Protein AF-A0A5N5E5J0-F1 (afdb_monomer)

Sequence (627 aa):
MPKRPRNHILETEARGAFSNLIEPTGWVVRAVDGIDYGIDDEVEVFEDDHATGIKFYVQSRGTDGDKAMTMELKTRQQNYFRELDLPVLLARYHSPTKRTFVKWFHRFDPYPRKTSQTIHFNTDEELSPETVQHLATEIKYIRAWSRGPLNWPIALRIESEGERTPRDLELIIFELVGKRGLVRTEGPDVLSINPVLNVTLTSDALRVHAATKSHTSHGDPGWSDELDNREVAALIVFGVAIVLSNLGHGYRAGPLFEASLSAQLFHPDLIEMAATHLVSGGRADCALRIGESWLREATTSAMLLPSFLLLHNVCSRLQREGIEELRLAAALLERFGAAQLRWDEDIHASASLLMAARLRFSLSEWQAADELFRRASDLDSSIASSGAGCAEMAGAAYEAGDYPRAAEMYAVAIDLVPDDMRLLTRRADSLMRQGALSEANSQFEDYFARVVSPETIWFLKHSAVQYLIMSGIKDVDRDSEAARRILEDQGDSESRAETVERCLSAVRLDPMNAAAWGELGRLDAAAGRYRHAAAPLSIAALADRRSEPWAMALTAAFRADLLDLARFLAQVCLHDYFGDEFHLFLLSARDAGDDVDSIIAFTEVIDIEGGRMRRGDRQPIPTPADD

InterPro domains:
  IPR011990 Tetratricopeptide-like helical domain superfamily [G3DSA:1.25.40.10] (313-560)
  IPR011990 Tetratricopeptide-like helical domain superfamily [SSF48452] (353-540)
  IPR025375 Domain of unknown function DUF4365 [PF14280] (14-137)

Solvent-accessible surface area (backbone atoms only — not comparable to full-atom values): 33066 Å² total; per-residue (Å²): 131,91,75,81,57,67,68,64,51,31,42,51,50,21,47,50,56,51,46,70,67,44,43,83,68,61,29,49,77,38,78,51,89,66,95,52,81,75,51,48,32,38,39,39,44,38,56,97,92,36,80,68,83,47,60,34,35,30,32,58,41,42,42,83,57,95,64,53,47,54,49,79,45,43,42,70,47,54,52,53,56,70,70,46,94,46,52,44,35,38,34,34,20,20,64,87,80,73,45,41,33,51,46,58,55,44,76,61,74,72,72,78,86,47,77,53,46,77,45,78,60,59,81,86,30,39,67,41,78,67,46,50,54,51,50,53,53,50,51,53,32,34,47,37,58,69,77,43,89,74,71,73,44,34,36,34,34,68,47,60,66,69,90,68,54,56,69,64,34,47,56,45,37,48,60,51,56,42,92,69,50,62,65,42,78,46,63,93,86,61,86,64,95,58,64,56,37,43,33,44,36,41,43,32,35,42,36,24,37,43,67,72,35,56,34,72,51,78,52,58,86,46,44,57,71,74,46,53,67,62,57,50,24,24,50,50,38,34,30,46,17,51,32,35,28,77,48,72,39,14,67,71,14,25,62,31,42,37,31,17,50,73,67,64,69,83,47,70,72,58,37,55,51,48,21,54,44,22,48,77,26,74,22,51,68,38,54,52,54,45,32,52,49,40,63,73,69,46,88,52,65,77,57,42,52,61,34,51,53,28,48,51,55,32,59,78,66,59,62,84,89,43,58,67,59,45,51,52,48,22,56,47,27,43,53,49,16,61,52,26,52,76,66,75,32,39,64,62,15,15,54,28,20,40,52,19,14,54,41,27,43,78,70,71,37,24,61,61,11,32,54,27,36,50,57,14,30,76,50,29,60,66,38,69,72,30,32,67,41,18,43,52,47,15,50,27,24,41,72,50,65,41,20,66,60,13,25,54,30,18,50,54,14,33,73,65,36,72,83,51,59,66,40,37,51,54,23,17,49,21,24,47,73,43,25,38,34,67,61,16,46,52,31,38,53,57,38,59,75,73,42,94,78,70,62,57,64,58,54,54,52,45,53,43,44,51,50,40,46,76,72,70,46,65,69,34,84,59,37,62,64,63,21,48,51,49,67,66,68,66,62,100,77,64,49,74,69,54,51,48,52,43,28,52,54,17,34,71,31,15,83,63,43,28,66,34,26,36,49,54,12,48,59,29,41,77,69,70,35,17,66,72,9,20,59,33,13,42,42,12,21,73,51,34,97,54,66,64,42,42,54,51,14,31,50,20,17,48,74,43,71,35,58,68,60,20,49,43,47,44,50,38,40,45,75,74,74,47,34,70,58,45,54,54,49,53,59,70,48,39,88,75,48,100,56,41,69,61,53,50,53,55,46,51,52,51,37,53,74,69,68,58,71,60,91,80,71,65,69,76,76,78,72,79,76,93,126

pLDDT: mean 88.16, std 10.99, range [32.03, 98.31]

Organism: Rhodococcus erythropolis (NCBI:txid1833)

Structure (mmCIF, N/CA/C/O backbone):
data_AF-A0A5N5E5J0-F1
#
_entry.id   AF-A0A5N5E5J0-F1
#
loop_
_atom_site.group_PDB
_atom_site.id
_atom_site.type_symbol
_atom_site.label_atom_id
_atom_site.label_alt_id
_atom_site.label_comp_id
_atom_site.label_asym_id
_atom_site.label_entity_id
_atom_site.label_seq_id
_atom_site.pdbx_PDB_ins_code
_atom_site.Cartn_x
_atom_site.Cartn_y
_atom_site.Cartn_z
_atom_site.occupancy
_atom_site.B_iso_or_equiv
_atom_sit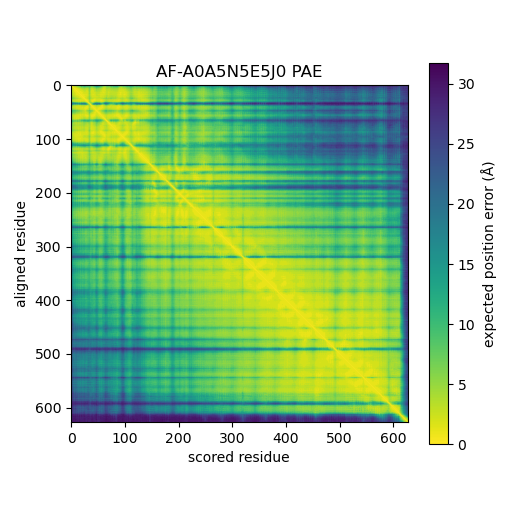e.auth_seq_id
_atom_site.auth_comp_id
_atom_site.auth_asym_id
_atom_site.auth_atom_id
_atom_site.pdbx_PDB_model_num
ATOM 1 N N . MET A 1 1 ? -8.408 16.758 -64.745 1.00 59.72 1 MET A N 1
ATOM 2 C CA . MET A 1 1 ? -8.455 15.508 -63.956 1.00 59.72 1 MET A CA 1
ATOM 3 C C . MET A 1 1 ? -7.575 15.674 -62.725 1.00 59.72 1 MET A C 1
ATOM 5 O O . MET A 1 1 ? -6.492 16.234 -62.884 1.00 59.72 1 MET A O 1
ATOM 9 N N . PRO A 1 2 ? -8.020 15.267 -61.524 1.00 64.38 2 PRO A N 1
ATOM 10 C CA . PRO A 1 2 ? -7.189 15.328 -60.323 1.00 64.38 2 PRO A CA 1
ATOM 11 C C . PRO A 1 2 ? -5.955 14.428 -60.491 1.00 64.38 2 PRO A C 1
ATOM 13 O O . PRO A 1 2 ? -6.072 13.282 -60.920 1.00 64.38 2 PRO A O 1
ATOM 16 N N . LYS A 1 3 ? -4.763 14.959 -60.197 1.00 78.38 3 LYS A N 1
ATOM 17 C CA . LYS A 1 3 ? -3.514 14.184 -60.169 1.00 78.38 3 LYS A CA 1
ATOM 18 C C . LYS A 1 3 ? -3.335 13.616 -58.766 1.00 78.38 3 LYS A C 1
ATOM 20 O O . LYS A 1 3 ? -3.400 14.368 -57.797 1.00 78.38 3 LYS A O 1
ATOM 25 N N . ARG A 1 4 ? -3.100 12.307 -58.658 1.00 83.56 4 ARG A N 1
ATOM 26 C CA . ARG A 1 4 ? -2.807 11.660 -57.375 1.00 83.56 4 ARG A CA 1
ATOM 27 C C . ARG A 1 4 ? -1.508 12.252 -56.796 1.00 83.56 4 ARG A C 1
ATOM 29 O O . ARG A 1 4 ? -0.506 12.268 -57.514 1.00 83.56 4 ARG A O 1
ATOM 36 N N . PRO A 1 5 ? -1.501 12.752 -55.546 1.00 89.06 5 PRO A N 1
ATOM 37 C CA . PRO A 1 5 ? -0.285 13.245 -54.902 1.00 89.06 5 PRO A CA 1
ATOM 38 C C . PRO A 1 5 ? 0.823 12.184 -54.893 1.00 89.06 5 PRO A C 1
ATOM 40 O O . PRO A 1 5 ? 0.545 11.008 -54.656 1.00 89.06 5 PRO A O 1
ATOM 43 N N . ARG A 1 6 ? 2.083 12.591 -55.116 1.00 90.06 6 ARG A N 1
ATOM 44 C CA . ARG A 1 6 ? 3.226 11.660 -55.187 1.00 90.06 6 ARG A CA 1
ATOM 45 C C . ARG A 1 6 ? 3.396 10.839 -53.908 1.00 90.06 6 ARG A C 1
ATOM 47 O O . ARG A 1 6 ? 3.691 9.655 -54.005 1.00 90.06 6 ARG A O 1
ATOM 54 N N . ASN A 1 7 ? 3.116 11.423 -52.745 1.00 85.25 7 ASN A N 1
ATOM 55 C CA . ASN A 1 7 ? 3.180 10.723 -51.458 1.00 85.25 7 ASN A CA 1
ATOM 56 C C . ASN A 1 7 ? 2.260 9.493 -51.419 1.00 85.25 7 ASN A C 1
ATOM 58 O O . ASN A 1 7 ? 2.712 8.420 -51.046 1.00 85.25 7 ASN A O 1
ATOM 62 N N . HIS A 1 8 ? 1.028 9.597 -51.927 1.00 85.44 8 HIS A N 1
ATOM 63 C CA . HIS A 1 8 ? 0.121 8.445 -52.002 1.00 85.44 8 HIS A CA 1
ATOM 64 C C . HIS A 1 8 ? 0.600 7.362 -52.972 1.00 85.44 8 HIS A C 1
ATOM 66 O O . HIS A 1 8 ? 0.304 6.182 -52.786 1.00 85.44 8 HIS A O 1
ATOM 72 N N . ILE A 1 9 ? 1.312 7.753 -54.033 1.00 90.06 9 ILE A N 1
ATOM 73 C CA . ILE A 1 9 ? 1.935 6.792 -54.946 1.00 90.06 9 ILE A CA 1
ATOM 74 C C . ILE A 1 9 ? 3.078 6.077 -54.218 1.00 90.06 9 ILE A C 1
ATOM 76 O O . ILE A 1 9 ? 3.131 4.856 -54.258 1.00 90.06 9 ILE A O 1
ATOM 80 N N . LEU A 1 10 ? 3.930 6.812 -53.497 1.00 91.81 10 LEU A N 1
ATOM 81 C CA . LEU A 1 10 ? 5.045 6.252 -52.728 1.00 91.81 10 LEU A CA 1
ATOM 82 C C . LEU A 1 10 ? 4.598 5.310 -51.608 1.00 91.81 10 LEU A C 1
ATOM 84 O O . LEU A 1 10 ? 5.237 4.286 -51.407 1.00 91.81 10 LEU A O 1
ATOM 88 N N . GLU A 1 11 ? 3.512 5.628 -50.907 1.00 88.44 11 GLU A N 1
ATOM 89 C CA . GLU A 1 11 ? 2.901 4.738 -49.909 1.00 88.44 11 GLU A CA 1
ATOM 90 C C . GLU A 1 11 ? 2.439 3.424 -50.551 1.00 88.44 11 GLU A C 1
ATOM 92 O O . GLU A 1 11 ? 2.752 2.344 -50.058 1.00 88.44 11 GLU A O 1
ATOM 97 N N . THR A 1 12 ? 1.764 3.511 -51.704 1.00 90.81 12 THR A N 1
ATOM 98 C CA . THR A 1 12 ? 1.308 2.321 -52.444 1.00 90.81 12 THR A CA 1
ATOM 99 C C . THR A 1 12 ? 2.491 1.497 -52.953 1.00 90.81 12 THR A C 1
ATOM 101 O O . THR A 1 12 ? 2.490 0.276 -52.830 1.00 90.81 12 THR A O 1
ATOM 104 N N . GLU A 1 13 ? 3.513 2.154 -53.513 1.00 93.50 13 GLU A N 1
ATOM 105 C CA . GLU A 1 13 ? 4.727 1.485 -53.987 1.00 93.50 13 GLU A CA 1
ATOM 106 C C . GLU A 1 13 ? 5.485 0.806 -52.838 1.00 93.50 13 GLU A C 1
ATOM 108 O O . GLU A 1 13 ? 5.937 -0.320 -53.008 1.00 93.50 13 GLU A O 1
ATOM 113 N N . ALA A 1 14 ? 5.599 1.454 -51.673 1.00 93.38 14 ALA A N 1
ATOM 114 C CA . ALA A 1 14 ? 6.298 0.903 -50.515 1.00 93.38 14 ALA A CA 1
ATOM 115 C C . ALA A 1 14 ? 5.617 -0.365 -49.984 1.00 93.38 14 ALA A C 1
ATOM 117 O O . ALA A 1 14 ? 6.283 -1.382 -49.801 1.00 93.38 14 ALA A O 1
ATOM 118 N N . ARG A 1 15 ? 4.290 -0.325 -49.806 1.00 93.69 15 ARG A N 1
ATOM 119 C CA . ARG A 1 15 ? 3.503 -1.483 -49.352 1.00 93.69 15 ARG A CA 1
ATOM 120 C C . ARG A 1 15 ? 3.555 -2.636 -50.350 1.00 93.69 15 ARG A C 1
ATOM 122 O O . ARG A 1 15 ? 3.766 -3.783 -49.960 1.00 93.69 15 ARG A O 1
ATOM 129 N N . GLY A 1 16 ? 3.432 -2.329 -51.643 1.00 93.62 16 GLY A N 1
ATOM 130 C CA . GLY A 1 16 ? 3.557 -3.328 -52.704 1.00 93.62 16 GLY A CA 1
ATOM 131 C C . GLY A 1 16 ? 4.952 -3.956 -52.751 1.00 93.62 16 GLY A C 1
ATOM 132 O O . GLY A 1 16 ? 5.072 -5.172 -52.843 1.00 93.62 16 GLY A O 1
ATOM 133 N N . ALA A 1 17 ? 6.012 -3.149 -52.636 1.00 94.19 17 ALA A N 1
ATOM 134 C CA . ALA A 1 17 ? 7.388 -3.643 -52.626 1.00 94.19 17 ALA A CA 1
ATOM 135 C C . ALA A 1 17 ? 7.675 -4.545 -51.419 1.00 94.19 17 ALA A C 1
ATOM 137 O O . ALA A 1 17 ? 8.328 -5.572 -51.577 1.00 94.19 17 ALA A O 1
ATOM 138 N N . PHE A 1 18 ? 7.174 -4.185 -50.236 1.00 95.25 18 PHE A N 1
ATOM 139 C CA . PHE A 1 18 ? 7.282 -5.019 -49.042 1.00 95.25 18 PHE A CA 1
ATOM 140 C C . PHE A 1 18 ? 6.523 -6.345 -49.209 1.00 95.25 18 PHE A C 1
ATOM 142 O O . PHE A 1 18 ? 7.117 -7.409 -49.062 1.00 95.25 18 PHE A O 1
ATOM 149 N N . SER A 1 19 ? 5.246 -6.292 -49.602 1.00 93.94 19 SER A N 1
ATOM 150 C CA . SER A 1 19 ? 4.397 -7.487 -49.745 1.00 93.94 19 SER A CA 1
ATOM 151 C C . SER A 1 19 ? 4.961 -8.470 -50.775 1.00 93.94 19 SER A C 1
ATOM 153 O O . SER A 1 19 ? 5.095 -9.653 -50.483 1.00 93.94 19 SER A O 1
ATOM 155 N N . ASN A 1 20 ? 5.428 -7.971 -51.926 1.00 93.00 20 ASN A N 1
ATOM 156 C CA . ASN A 1 20 ? 6.036 -8.793 -52.979 1.00 93.00 20 ASN A CA 1
ATOM 157 C C . ASN A 1 20 ? 7.301 -9.545 -52.531 1.00 93.00 20 ASN A C 1
ATOM 159 O O . ASN A 1 20 ? 7.663 -10.542 -53.151 1.00 93.00 20 ASN A O 1
ATOM 163 N N . LEU A 1 21 ? 8.001 -9.053 -51.504 1.00 91.25 21 LEU A N 1
ATOM 164 C CA . LEU A 1 21 ? 9.187 -9.706 -50.944 1.00 91.25 21 LEU A CA 1
ATOM 165 C C . LEU A 1 21 ? 8.836 -10.685 -49.816 1.00 91.25 21 LEU A C 1
ATOM 167 O O . LEU A 1 21 ? 9.577 -11.640 -49.596 1.00 91.25 21 LEU A O 1
ATOM 171 N N . ILE A 1 22 ? 7.721 -10.463 -49.117 1.00 93.25 22 ILE A N 1
ATOM 172 C CA . ILE A 1 22 ? 7.305 -11.257 -47.957 1.00 93.25 22 ILE A CA 1
ATOM 173 C C . ILE A 1 22 ? 6.404 -12.429 -48.352 1.00 93.25 22 ILE A C 1
ATOM 175 O O . ILE A 1 22 ? 6.675 -13.554 -47.939 1.00 93.25 22 ILE A O 1
ATOM 179 N N . GLU A 1 23 ? 5.374 -12.211 -49.171 1.00 90.19 23 GLU A N 1
ATOM 180 C CA . GLU A 1 23 ? 4.399 -13.248 -49.553 1.00 90.19 23 GLU A CA 1
ATOM 181 C C . GLU A 1 23 ? 5.025 -14.524 -50.154 1.00 90.19 23 GLU A C 1
ATOM 183 O O . GLU A 1 23 ? 4.562 -15.617 -49.820 1.00 90.19 23 GLU A O 1
ATOM 188 N N . PRO A 1 24 ? 6.113 -14.466 -50.959 1.00 90.06 24 PRO A N 1
ATOM 189 C CA . PRO A 1 24 ? 6.770 -15.675 -51.463 1.00 90.06 24 PRO A CA 1
ATOM 190 C C . PRO A 1 24 ? 7.351 -16.589 -50.378 1.00 90.06 24 PRO A C 1
ATOM 192 O O . PRO A 1 24 ? 7.671 -17.739 -50.663 1.00 90.06 24 PRO A O 1
ATOM 19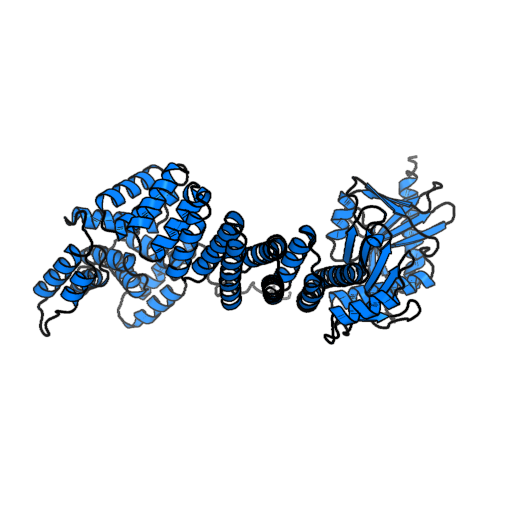5 N N . THR A 1 25 ? 7.502 -16.100 -49.144 1.00 86.00 25 THR A N 1
ATOM 196 C CA . THR A 1 25 ? 7.955 -16.915 -48.007 1.00 86.00 25 THR A CA 1
ATOM 197 C C . THR A 1 25 ? 6.828 -17.721 -47.355 1.00 86.00 25 THR A C 1
ATOM 199 O O . THR A 1 25 ? 7.071 -18.444 -46.393 1.00 86.00 25 THR A O 1
ATOM 202 N N . GLY A 1 26 ? 5.598 -17.612 -47.875 1.00 88.50 26 GLY A N 1
ATOM 203 C CA . GLY A 1 26 ? 4.397 -18.245 -47.325 1.00 88.50 26 GLY A CA 1
ATOM 204 C C . GLY A 1 26 ? 3.705 -17.409 -46.247 1.00 88.50 26 GLY A C 1
ATOM 205 O O . GLY A 1 26 ? 2.646 -17.793 -45.760 1.00 88.50 26 GLY A O 1
ATOM 206 N N . TRP A 1 27 ? 4.273 -16.263 -45.868 1.00 93.69 27 TRP A N 1
ATOM 207 C CA . TRP A 1 27 ? 3.682 -15.366 -44.877 1.00 93.69 27 TRP A CA 1
ATOM 208 C C . TRP A 1 27 ? 2.505 -14.596 -45.462 1.00 93.69 27 TRP A C 1
ATOM 210 O O . TRP A 1 27 ? 2.497 -14.235 -46.638 1.00 93.69 27 TRP A O 1
ATOM 220 N N . VAL A 1 28 ? 1.523 -14.300 -44.616 1.00 94.62 28 VAL A N 1
ATOM 221 C CA . VAL A 1 28 ? 0.316 -13.578 -45.021 1.00 94.62 28 VAL A CA 1
ATOM 222 C C . VAL A 1 28 ? 0.428 -12.130 -44.575 1.00 94.62 28 VAL A C 1
ATOM 224 O O . VAL A 1 28 ? 0.529 -11.856 -43.381 1.00 94.62 28 VAL A O 1
ATOM 227 N N . VAL A 1 29 ? 0.370 -11.204 -45.531 1.00 95.69 29 VAL A N 1
ATOM 228 C CA . VAL A 1 29 ? 0.316 -9.760 -45.278 1.00 95.69 29 VAL A CA 1
ATOM 229 C C . VAL A 1 29 ? -1.136 -9.296 -45.389 1.00 95.69 29 VAL A C 1
ATOM 231 O O . VAL A 1 29 ? -1.817 -9.582 -46.373 1.00 95.69 29 VAL A O 1
ATOM 234 N N . ARG A 1 30 ? -1.638 -8.594 -44.372 1.00 94.81 30 ARG A N 1
ATOM 235 C CA . ARG A 1 30 ? -2.995 -8.036 -44.334 1.00 94.81 30 ARG A CA 1
ATOM 236 C C . ARG A 1 30 ? -2.923 -6.536 -44.123 1.00 94.81 30 ARG A C 1
ATOM 238 O O . ARG A 1 30 ? -2.249 -6.077 -43.210 1.00 94.81 30 ARG A O 1
ATOM 245 N N . ALA A 1 31 ? -3.658 -5.778 -44.927 1.00 91.75 31 ALA A N 1
ATOM 246 C CA . ALA A 1 31 ? -3.848 -4.358 -44.669 1.00 91.75 31 ALA A CA 1
ATOM 247 C C . ALA A 1 31 ? -4.572 -4.163 -43.328 1.00 91.75 31 ALA A C 1
ATOM 249 O O . ALA A 1 31 ? -5.573 -4.834 -43.069 1.00 91.75 31 ALA A O 1
ATOM 250 N N . VAL A 1 32 ? -4.088 -3.239 -42.498 1.00 89.50 32 VAL A N 1
ATOM 251 C CA . VAL A 1 32 ? -4.827 -2.804 -41.306 1.00 89.50 32 VAL A CA 1
ATOM 252 C C . VAL A 1 32 ? -5.755 -1.665 -41.726 1.00 89.50 32 VAL A C 1
ATOM 254 O O . VAL A 1 32 ? -5.306 -0.567 -42.052 1.00 89.50 32 VAL A O 1
ATOM 257 N N . ASP A 1 33 ? -7.059 -1.939 -41.778 1.00 73.38 33 ASP A N 1
ATOM 258 C CA . ASP A 1 33 ? -8.069 -0.956 -42.178 1.00 73.38 33 ASP A CA 1
ATOM 259 C C . ASP A 1 33 ? -8.497 -0.090 -40.977 1.00 73.38 33 ASP A C 1
ATOM 261 O O . ASP A 1 33 ? -9.178 -0.558 -40.066 1.00 73.38 33 ASP A O 1
ATOM 265 N N . GLY A 1 34 ? -8.134 1.199 -40.980 1.00 63.38 34 GLY A N 1
ATOM 266 C CA . GLY A 1 34 ? -8.528 2.160 -39.940 1.00 63.38 34 GLY A CA 1
ATOM 267 C C . GLY A 1 34 ? -7.559 3.339 -39.795 1.00 63.38 34 GLY A C 1
ATOM 268 O O . GLY A 1 34 ? -6.479 3.344 -40.377 1.00 63.38 34 GLY A O 1
ATOM 269 N N . ILE A 1 35 ? -7.928 4.366 -39.013 1.00 50.66 35 ILE A N 1
ATOM 270 C CA . ILE A 1 35 ? -7.029 5.479 -38.623 1.00 50.66 35 ILE A CA 1
ATOM 271 C C . ILE A 1 35 ? -6.074 4.982 -37.523 1.00 50.66 35 ILE A C 1
ATOM 273 O O . ILE A 1 35 ? -6.012 5.543 -36.430 1.00 50.66 35 ILE A O 1
ATOM 277 N N . ASP A 1 36 ? -5.357 3.893 -37.776 1.00 59.75 36 ASP A N 1
ATOM 278 C CA . ASP A 1 36 ? -4.460 3.297 -36.791 1.00 59.75 36 ASP A CA 1
ATOM 279 C C . ASP A 1 36 ? -3.088 3.952 -36.898 1.00 59.75 36 ASP A C 1
ATOM 281 O O . ASP A 1 36 ? -2.178 3.417 -37.510 1.00 59.75 36 ASP A O 1
ATOM 285 N N . TYR A 1 37 ? -2.994 5.192 -36.397 1.00 72.25 37 TYR A N 1
ATOM 286 C CA . TYR A 1 37 ? -1.793 5.909 -35.926 1.00 72.25 37 TYR A CA 1
ATOM 287 C C . TYR A 1 37 ? -0.414 5.570 -36.564 1.00 72.25 37 TYR A C 1
ATOM 289 O O . TYR A 1 37 ? 0.621 5.681 -35.904 1.00 72.25 37 TYR A O 1
ATOM 297 N N . GLY A 1 38 ? -0.368 5.260 -37.865 1.00 84.75 38 GLY A N 1
ATOM 298 C CA . GLY A 1 38 ? 0.837 4.888 -38.608 1.00 84.75 38 GLY A CA 1
ATOM 299 C C . GLY A 1 38 ? 1.195 3.392 -38.634 1.00 84.75 38 GLY A C 1
ATOM 300 O O . GLY A 1 38 ? 2.378 3.079 -38.670 1.00 84.75 38 GLY A O 1
ATOM 301 N N . ILE A 1 39 ? 0.238 2.467 -38.600 1.00 93.06 39 ILE A N 1
ATOM 302 C CA . ILE A 1 39 ? 0.446 1.052 -38.963 1.00 93.06 39 ILE A CA 1
ATOM 303 C C . ILE A 1 39 ? -0.234 0.791 -40.307 1.00 93.06 39 ILE A C 1
ATOM 305 O O . ILE A 1 39 ? -1.385 1.172 -40.491 1.00 93.06 39 ILE A O 1
ATOM 309 N N . ASP A 1 40 ? 0.480 0.172 -41.247 1.00 93.25 40 ASP A N 1
ATOM 310 C CA . ASP A 1 40 ? -0.034 -0.068 -42.602 1.00 93.25 40 ASP A CA 1
ATOM 311 C C . ASP A 1 40 ? -0.497 -1.513 -42.800 1.00 93.25 40 ASP A C 1
ATOM 313 O O . ASP A 1 40 ? -1.534 -1.756 -43.423 1.00 93.25 40 ASP A O 1
ATOM 317 N N . ASP A 1 41 ? 0.278 -2.468 -42.280 1.00 94.88 41 ASP A N 1
ATOM 318 C CA . ASP A 1 41 ? 0.063 -3.889 -42.527 1.00 94.88 41 ASP A CA 1
ATOM 319 C C . ASP A 1 41 ? 0.288 -4.723 -41.245 1.00 94.88 41 ASP A C 1
ATOM 321 O O . ASP A 1 41 ? 1.149 -4.417 -40.418 1.00 94.88 41 ASP A O 1
ATOM 325 N N . GLU A 1 42 ? -0.487 -5.794 -41.083 1.00 95.00 42 GLU A N 1
ATOM 326 C CA . GLU A 1 42 ? -0.263 -6.894 -40.142 1.00 95.00 42 GLU A CA 1
ATOM 327 C C . GLU A 1 42 ? 0.300 -8.073 -40.936 1.00 95.00 42 GLU A C 1
ATOM 329 O O . GLU A 1 42 ? -0.257 -8.465 -41.961 1.00 95.00 42 GLU A O 1
ATOM 334 N N . VAL A 1 43 ? 1.383 -8.670 -40.454 1.00 95.25 43 VAL A N 1
ATOM 335 C CA . VAL A 1 43 ? 1.968 -9.870 -41.050 1.00 95.25 43 VAL A CA 1
ATOM 336 C C . VAL A 1 43 ? 1.783 -11.043 -40.106 1.00 95.25 43 VAL A C 1
ATOM 338 O O . VAL A 1 43 ? 2.122 -10.957 -38.926 1.00 95.25 43 VAL A O 1
ATOM 341 N N . GLU A 1 44 ? 1.278 -12.152 -40.637 1.00 94.00 44 GLU A N 1
ATOM 342 C CA . GLU A 1 44 ? 1.203 -13.437 -39.952 1.00 94.00 44 GLU A CA 1
ATOM 343 C C . GLU A 1 44 ? 2.192 -14.430 -40.564 1.00 94.00 44 GLU A C 1
ATOM 345 O O . GLU A 1 44 ? 2.213 -14.657 -41.776 1.00 94.00 44 GLU A O 1
ATOM 350 N N . VAL A 1 45 ? 3.008 -15.030 -39.700 1.00 90.50 45 VAL A N 1
ATOM 351 C CA . VAL A 1 45 ? 4.036 -16.000 -40.081 1.00 90.50 45 VAL A CA 1
ATOM 352 C C . VAL A 1 45 ? 3.415 -17.389 -40.221 1.00 90.50 45 VAL A C 1
ATOM 354 O O . VAL A 1 45 ? 2.732 -17.871 -39.310 1.00 90.50 45 VAL A O 1
ATOM 357 N N . PHE A 1 46 ? 3.704 -18.054 -41.336 1.00 89.50 46 PHE A N 1
ATOM 358 C CA . PHE A 1 46 ? 3.336 -19.445 -41.603 1.00 89.50 46 PHE A CA 1
ATOM 359 C C . PHE A 1 46 ? 4.597 -20.301 -41.741 1.00 89.50 46 PHE A C 1
ATOM 361 O O . PHE A 1 46 ? 5.624 -19.830 -42.229 1.00 89.50 46 PHE A O 1
ATOM 368 N N . GLU A 1 47 ? 4.509 -21.555 -41.307 1.00 84.38 47 GLU A N 1
ATOM 369 C CA . GLU A 1 47 ? 5.556 -22.570 -41.452 1.00 84.38 47 GLU A CA 1
ATOM 370 C C . GLU A 1 47 ? 4.920 -23.857 -41.970 1.00 84.38 47 GLU A C 1
ATOM 372 O O . GLU A 1 47 ? 3.930 -24.314 -41.403 1.00 84.38 47 GLU A O 1
ATOM 377 N N . ASP A 1 48 ? 5.465 -24.418 -43.054 1.00 84.81 48 ASP A N 1
ATOM 378 C CA . ASP A 1 48 ? 4.951 -25.631 -43.706 1.00 84.81 48 ASP A CA 1
ATOM 379 C C . ASP A 1 48 ? 3.427 -25.584 -43.946 1.00 84.81 48 ASP A C 1
ATOM 381 O O . ASP A 1 48 ? 2.706 -26.521 -43.609 1.00 84.81 48 ASP A O 1
ATOM 385 N N . ASP A 1 49 ? 2.923 -24.456 -44.461 1.00 85.31 49 ASP A N 1
ATOM 386 C CA . ASP A 1 49 ? 1.495 -24.161 -44.690 1.00 85.31 49 ASP A CA 1
ATOM 387 C C . ASP A 1 49 ? 0.607 -24.099 -43.427 1.00 85.31 49 ASP A C 1
ATOM 389 O O . ASP A 1 49 ? -0.617 -23.985 -43.521 1.00 85.31 49 ASP A O 1
ATOM 393 N N . HIS A 1 50 ? 1.197 -24.102 -42.229 1.00 86.81 50 HIS A N 1
ATOM 394 C CA . HIS A 1 50 ? 0.476 -23.962 -40.965 1.00 86.81 50 HIS A CA 1
ATOM 395 C C . HIS A 1 50 ? 0.655 -22.566 -40.370 1.00 86.81 50 HIS A C 1
ATOM 397 O O . HIS A 1 50 ? 1.764 -22.034 -40.273 1.00 86.81 50 HIS A O 1
ATOM 403 N N . ALA A 1 51 ? -0.453 -21.980 -39.911 1.00 87.81 51 ALA A N 1
ATOM 404 C CA . ALA A 1 51 ? -0.421 -20.722 -39.179 1.00 87.81 51 ALA A CA 1
ATOM 405 C C . ALA A 1 51 ? 0.353 -20.914 -37.869 1.00 87.81 51 ALA A C 1
ATOM 407 O O . ALA A 1 51 ? -0.027 -21.719 -37.015 1.00 87.81 51 ALA A O 1
ATOM 408 N N . THR A 1 52 ? 1.429 -20.149 -37.678 1.00 84.19 52 THR A N 1
ATOM 409 C CA . THR A 1 52 ? 2.202 -20.223 -36.429 1.00 84.19 52 THR A CA 1
ATOM 410 C C . THR A 1 52 ? 1.493 -19.497 -35.283 1.00 84.19 52 THR A C 1
ATOM 412 O O . THR A 1 52 ? 1.816 -19.720 -34.111 1.00 84.19 52 THR A O 1
ATOM 415 N N . GLY A 1 53 ? 0.541 -18.613 -35.605 1.00 85.69 53 GLY A N 1
ATOM 416 C CA . GLY A 1 53 ? -0.083 -17.672 -34.676 1.00 85.69 53 GLY A CA 1
ATOM 417 C C . GLY A 1 53 ? 0.841 -16.525 -34.260 1.00 85.69 53 GLY A C 1
ATOM 418 O O . GLY A 1 53 ? 0.507 -15.786 -33.332 1.00 85.69 53 GLY A O 1
ATOM 419 N N . ILE A 1 54 ? 2.012 -16.387 -34.894 1.00 85.81 54 ILE A N 1
ATOM 420 C CA . ILE A 1 54 ? 2.915 -15.267 -34.651 1.00 85.81 54 ILE A CA 1
ATOM 421 C C . ILE A 1 54 ? 2.596 -14.142 -35.624 1.00 85.81 54 ILE A C 1
ATOM 423 O O . ILE A 1 54 ? 2.530 -14.353 -36.836 1.00 85.81 54 ILE A O 1
ATOM 427 N N . LYS A 1 55 ? 2.414 -12.945 -35.068 1.00 91.44 55 LYS A N 1
ATOM 428 C CA . LYS A 1 55 ? 2.031 -11.748 -35.803 1.00 91.44 55 LYS A CA 1
ATOM 429 C C . LYS A 1 55 ? 2.932 -10.574 -35.457 1.00 91.44 55 LYS A C 1
ATOM 431 O O . LYS A 1 55 ? 3.452 -10.497 -34.342 1.00 91.44 55 LYS A O 1
ATOM 436 N N . PHE A 1 56 ? 3.084 -9.660 -36.402 1.00 92.94 56 PHE A N 1
ATOM 437 C CA . PHE A 1 56 ? 3.757 -8.385 -36.197 1.00 92.94 56 PHE A CA 1
ATOM 438 C C . PHE A 1 56 ? 3.143 -7.302 -37.078 1.00 92.94 56 PHE A C 1
ATOM 440 O O . PHE A 1 56 ? 2.530 -7.594 -38.103 1.00 92.94 56 PHE A O 1
ATOM 447 N N . TYR A 1 57 ? 3.312 -6.051 -36.676 1.00 94.94 57 TYR A N 1
ATOM 448 C CA . TYR A 1 57 ? 2.864 -4.900 -37.442 1.00 94.94 57 TYR A CA 1
ATOM 449 C C . TYR A 1 57 ? 3.984 -4.330 -38.300 1.00 94.94 57 TYR A C 1
ATOM 451 O O . TYR A 1 57 ? 5.164 -4.449 -37.972 1.00 94.94 57 TYR A O 1
ATOM 459 N N . VAL A 1 58 ? 3.607 -3.659 -39.383 1.00 95.44 58 VAL A N 1
ATOM 460 C CA . VAL A 1 58 ? 4.527 -3.014 -40.314 1.00 95.44 58 VAL A CA 1
ATOM 461 C C . VAL A 1 58 ? 4.096 -1.574 -40.538 1.00 95.44 58 VAL A C 1
ATOM 463 O O . VAL A 1 58 ? 2.937 -1.290 -40.834 1.00 95.44 58 VAL A O 1
ATOM 466 N N . GLN A 1 59 ? 5.057 -0.660 -40.439 1.00 94.94 59 GLN A N 1
ATOM 467 C CA . GLN A 1 59 ? 4.932 0.702 -40.948 1.00 94.94 59 GLN A CA 1
ATOM 468 C C . GLN A 1 59 ? 5.863 0.852 -42.153 1.00 94.94 59 GLN A C 1
ATOM 470 O O . GLN A 1 59 ? 7.089 0.873 -42.017 1.00 94.94 59 GLN A O 1
ATOM 475 N N . SER A 1 60 ? 5.264 1.019 -43.323 1.00 93.69 60 SER A N 1
ATOM 476 C CA . SER A 1 60 ? 5.905 1.228 -44.613 1.00 93.69 60 SER A CA 1
ATOM 477 C C . SER A 1 60 ? 6.001 2.717 -44.956 1.00 93.69 60 SER A C 1
ATOM 479 O O . SER A 1 60 ? 5.024 3.459 -44.917 1.00 93.69 60 SER A O 1
ATOM 481 N N . ARG A 1 61 ? 7.184 3.190 -45.361 1.00 93.00 61 ARG A N 1
ATOM 482 C CA . ARG A 1 61 ? 7.378 4.566 -45.851 1.00 93.00 61 ARG A CA 1
ATOM 483 C C . ARG A 1 61 ? 8.233 4.629 -47.104 1.00 93.00 61 ARG A C 1
ATOM 485 O O . ARG A 1 61 ? 9.415 4.291 -47.073 1.00 93.00 61 ARG A O 1
ATOM 492 N N . GLY A 1 62 ? 7.681 5.191 -48.177 1.00 92.00 62 GLY A N 1
ATOM 493 C CA . GLY A 1 62 ? 8.404 5.459 -49.424 1.00 92.00 62 GLY A CA 1
ATOM 494 C C . GLY A 1 62 ? 9.160 6.796 -49.434 1.00 92.00 62 GLY A C 1
ATOM 495 O O . GLY A 1 62 ? 8.798 7.741 -48.729 1.00 92.00 62 GLY A O 1
ATOM 496 N N . THR A 1 63 ? 10.223 6.899 -50.234 1.00 92.56 63 THR A N 1
ATOM 497 C CA . THR A 1 63 ? 10.902 8.166 -50.564 1.00 92.56 63 THR A CA 1
ATOM 498 C C . THR A 1 63 ? 11.458 8.169 -51.982 1.00 92.56 63 THR A C 1
ATOM 500 O O . THR A 1 63 ? 11.878 7.132 -52.495 1.00 92.56 63 THR A O 1
ATOM 503 N N . ASP A 1 64 ? 11.476 9.359 -52.585 1.00 90.19 64 ASP A N 1
ATOM 504 C CA . ASP A 1 64 ? 12.158 9.657 -53.852 1.00 90.19 64 ASP A CA 1
ATOM 505 C C . ASP A 1 64 ? 13.461 10.445 -53.674 1.00 90.19 64 ASP A C 1
ATOM 507 O O . ASP A 1 64 ? 14.189 10.638 -54.642 1.00 90.19 64 ASP A O 1
ATOM 511 N N . GLY A 1 65 ? 13.726 10.963 -52.472 1.00 85.31 65 GLY A N 1
ATOM 512 C CA . GLY A 1 65 ? 14.913 11.773 -52.207 1.00 85.31 65 GLY A CA 1
ATOM 513 C C . GLY A 1 65 ? 16.141 10.935 -51.864 1.00 85.31 65 GLY A C 1
ATOM 514 O O . GLY A 1 65 ? 16.015 9.798 -51.413 1.00 85.31 65 GLY A O 1
ATOM 515 N N . ASP A 1 66 ? 17.312 11.568 -51.943 1.00 78.62 66 ASP A N 1
ATOM 516 C CA . ASP A 1 66 ? 18.639 10.963 -51.724 1.00 78.62 66 ASP A CA 1
ATOM 517 C C . ASP A 1 66 ? 18.830 10.325 -50.334 1.00 78.62 66 ASP A C 1
ATOM 519 O O . ASP A 1 66 ? 19.746 9.538 -50.102 1.00 78.62 66 ASP A O 1
ATOM 523 N N . LYS A 1 67 ? 17.938 10.629 -49.386 1.00 79.25 67 LYS A N 1
ATOM 524 C CA . LYS A 1 67 ? 17.893 10.043 -48.040 1.00 79.25 67 LYS A CA 1
ATOM 525 C C . LYS A 1 67 ? 17.173 8.687 -48.033 1.00 79.25 67 LYS A C 1
ATOM 527 O O . LYS A 1 67 ? 16.201 8.491 -47.302 1.00 79.25 67 LYS A O 1
ATOM 532 N N . ALA A 1 68 ? 17.649 7.754 -48.856 1.00 79.88 68 ALA A N 1
ATOM 533 C CA . ALA A 1 68 ? 17.105 6.397 -48.959 1.00 79.88 68 ALA A CA 1
ATOM 534 C C . ALA A 1 68 ? 17.152 5.641 -47.617 1.00 79.88 68 ALA A C 1
ATOM 536 O O . ALA A 1 68 ? 16.217 4.926 -47.273 1.00 79.88 68 ALA A O 1
ATOM 537 N N . MET A 1 69 ? 18.212 5.874 -46.838 1.00 87.19 69 MET A N 1
ATOM 538 C CA . MET A 1 69 ? 18.550 5.126 -45.622 1.00 87.19 69 MET A CA 1
ATOM 539 C C . MET A 1 69 ? 18.100 5.808 -44.331 1.00 87.19 69 MET A C 1
ATOM 541 O O . MET A 1 69 ? 18.614 5.492 -43.261 1.00 87.19 69 MET A O 1
ATOM 545 N N . THR A 1 70 ? 17.187 6.780 -44.395 1.00 89.81 70 THR A N 1
ATOM 546 C CA . THR A 1 70 ? 16.686 7.424 -43.177 1.00 89.81 70 THR A CA 1
ATOM 547 C C . THR A 1 70 ? 15.175 7.574 -43.142 1.00 89.81 70 THR A C 1
ATOM 549 O O . THR A 1 70 ? 14.510 7.742 -44.172 1.00 89.81 70 THR A O 1
ATOM 552 N N . MET A 1 71 ? 14.627 7.518 -41.928 1.00 89.62 71 MET A N 1
ATOM 553 C CA . MET A 1 71 ? 13.208 7.708 -41.655 1.00 89.62 71 MET A CA 1
ATOM 554 C C . MET A 1 71 ? 12.997 8.471 -40.350 1.00 89.62 71 MET A C 1
ATOM 556 O O . MET A 1 71 ? 13.531 8.105 -39.314 1.00 89.62 71 MET A O 1
ATOM 560 N N . GLU A 1 72 ? 12.186 9.522 -40.377 1.00 89.69 72 GLU A N 1
ATOM 561 C CA . GLU A 1 72 ? 11.886 10.316 -39.184 1.00 89.69 72 GLU A CA 1
ATOM 562 C C . GLU A 1 72 ? 10.591 9.842 -38.504 1.00 89.69 72 GLU A C 1
ATOM 564 O O . GLU A 1 72 ? 9.538 9.785 -39.144 1.00 89.69 72 GLU A O 1
ATOM 569 N N . LEU A 1 73 ? 10.640 9.541 -37.203 1.00 89.88 73 LEU A N 1
ATOM 570 C CA . LEU A 1 73 ? 9.470 9.191 -36.388 1.00 89.88 73 LEU A CA 1
ATOM 571 C C . LEU A 1 73 ? 9.207 10.243 -35.310 1.00 89.88 73 LEU A C 1
ATOM 573 O O . LEU A 1 73 ? 10.090 10.571 -34.517 1.00 89.88 73 LEU A O 1
ATOM 577 N N . LYS A 1 74 ? 7.962 10.725 -35.234 1.00 89.62 74 LYS A N 1
ATOM 578 C CA . LYS A 1 74 ? 7.509 11.666 -34.196 1.00 89.62 74 LYS A CA 1
ATOM 579 C C . LYS A 1 74 ? 7.345 10.955 -32.852 1.00 89.62 74 LYS A C 1
ATOM 581 O O . LYS A 1 74 ? 6.882 9.817 -32.830 1.00 89.62 74 LYS A O 1
ATOM 586 N N . THR A 1 75 ? 7.596 11.642 -31.735 1.00 86.81 75 THR A N 1
ATOM 587 C CA . THR A 1 75 ? 7.499 11.061 -30.376 1.00 86.81 75 THR A CA 1
ATOM 588 C C . THR A 1 75 ? 6.157 10.379 -30.112 1.00 86.81 75 THR A C 1
ATOM 590 O O . THR A 1 75 ? 6.128 9.274 -29.586 1.00 86.81 75 THR A O 1
ATOM 593 N N . ARG A 1 76 ? 5.038 10.992 -30.532 1.00 86.69 76 ARG A N 1
ATOM 594 C CA . ARG A 1 76 ? 3.696 10.409 -30.348 1.00 86.69 76 ARG A CA 1
ATOM 595 C C . ARG A 1 76 ? 3.559 9.042 -31.022 1.00 86.69 76 ARG A C 1
ATOM 597 O O . ARG A 1 76 ? 2.975 8.140 -30.440 1.00 86.69 76 ARG A O 1
ATOM 604 N N . GLN A 1 77 ? 4.116 8.898 -32.222 1.00 88.88 77 GLN A N 1
ATOM 605 C CA . GLN A 1 77 ? 4.093 7.638 -32.959 1.00 88.88 77 GLN A CA 1
ATOM 606 C C . GLN A 1 77 ? 4.990 6.592 -32.293 1.00 88.88 77 GLN A C 1
ATOM 608 O O . GLN A 1 77 ? 4.601 5.441 -32.157 1.00 88.88 77 GLN A O 1
ATOM 613 N N . GLN A 1 78 ? 6.165 7.008 -31.820 1.00 88.06 78 GLN A N 1
ATOM 614 C CA . GLN A 1 78 ? 7.059 6.118 -31.087 1.00 88.06 78 GLN A CA 1
ATOM 615 C C . GLN A 1 78 ? 6.432 5.610 -29.782 1.00 88.06 78 GLN A C 1
ATOM 617 O O . GLN A 1 78 ? 6.589 4.442 -29.453 1.00 88.06 78 GLN A O 1
ATOM 622 N N . ASN A 1 79 ? 5.735 6.472 -29.036 1.00 85.81 79 ASN A N 1
ATOM 623 C CA . ASN A 1 79 ? 5.045 6.073 -27.808 1.00 85.81 79 ASN A CA 1
ATOM 624 C C . ASN A 1 79 ? 3.934 5.068 -28.112 1.00 85.81 79 ASN A C 1
ATOM 626 O O . AS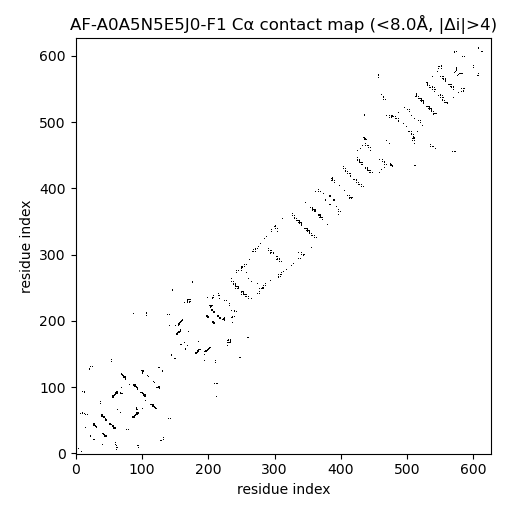N A 1 79 ? 3.920 4.004 -27.507 1.00 85.81 79 ASN A O 1
ATOM 630 N N . TYR A 1 80 ? 3.106 5.352 -29.123 1.00 88.94 80 TYR A N 1
ATOM 631 C CA . TYR A 1 80 ? 2.073 4.423 -29.583 1.00 88.94 80 TYR A CA 1
ATOM 632 C C . TYR A 1 80 ? 2.664 3.053 -29.951 1.00 88.94 80 TYR A C 1
ATOM 634 O O . TYR A 1 80 ? 2.216 2.036 -29.441 1.00 88.94 80 TYR A O 1
ATOM 642 N N . PHE A 1 81 ? 3.749 3.006 -30.732 1.00 89.75 81 PHE A N 1
ATOM 643 C CA . PHE A 1 81 ? 4.401 1.740 -31.090 1.00 89.75 81 PHE A CA 1
ATOM 644 C C . PHE A 1 81 ? 4.963 0.955 -29.892 1.00 89.75 81 PHE A C 1
ATOM 646 O O . PHE A 1 81 ? 5.074 -0.264 -29.971 1.00 89.75 81 PHE A O 1
ATOM 653 N N . ARG A 1 82 ? 5.341 1.618 -28.789 1.00 83.81 82 ARG A N 1
ATOM 654 C CA . ARG A 1 82 ? 5.816 0.942 -27.564 1.00 83.81 82 ARG A CA 1
ATOM 655 C C . ARG A 1 82 ? 4.682 0.356 -26.725 1.00 83.81 82 ARG A C 1
ATOM 657 O O . ARG A 1 82 ? 4.948 -0.546 -25.935 1.00 83.81 82 ARG A O 1
ATOM 664 N N . GLU A 1 83 ? 3.470 0.879 -26.881 1.00 84.25 83 GLU A N 1
ATOM 665 C CA . GLU A 1 83 ? 2.263 0.419 -26.186 1.00 84.25 83 GLU A CA 1
ATOM 666 C C . GLU A 1 83 ? 1.604 -0.780 -26.884 1.00 84.25 83 GLU A C 1
ATOM 668 O O . GLU A 1 83 ? 0.790 -1.461 -26.269 1.00 84.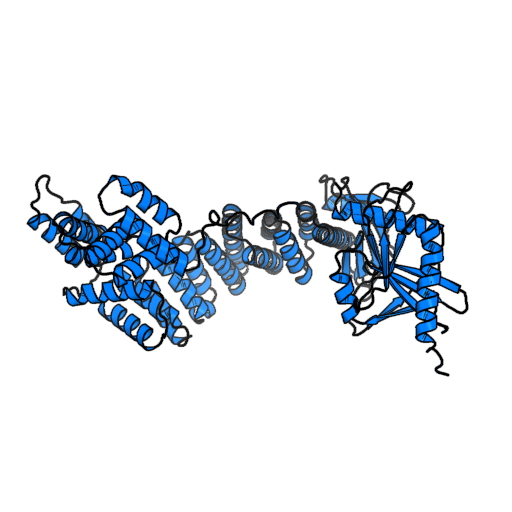25 83 GLU A O 1
ATOM 673 N N . LEU A 1 84 ? 1.957 -1.063 -28.144 1.00 86.38 84 LEU A N 1
ATOM 674 C CA . LEU A 1 84 ? 1.418 -2.201 -28.887 1.00 86.38 84 LEU A CA 1
ATOM 675 C C . LEU A 1 84 ? 1.950 -3.539 -28.351 1.00 86.38 84 LEU A C 1
ATOM 677 O O . LEU A 1 84 ? 3.145 -3.703 -28.096 1.00 86.38 84 LEU A O 1
ATOM 681 N N . ASP A 1 85 ? 1.055 -4.526 -28.268 1.00 81.94 85 ASP A N 1
ATOM 682 C CA . ASP A 1 85 ? 1.385 -5.899 -27.860 1.00 81.94 85 ASP A CA 1
ATOM 683 C C . ASP A 1 85 ? 2.189 -6.666 -28.920 1.00 81.94 85 ASP A C 1
ATOM 685 O O . ASP A 1 85 ? 2.893 -7.630 -28.603 1.00 81.94 85 ASP A O 1
ATOM 689 N N . LEU A 1 86 ? 2.076 -6.256 -30.187 1.00 87.50 86 LEU A N 1
ATOM 690 C CA . LEU A 1 86 ? 2.796 -6.860 -31.302 1.00 87.50 86 LEU A CA 1
ATOM 691 C C . LEU A 1 86 ? 4.020 -6.019 -31.691 1.00 87.50 86 LEU A C 1
ATOM 693 O O . LEU A 1 86 ? 3.943 -4.788 -31.697 1.00 87.50 86 LEU A O 1
ATOM 697 N N . PRO A 1 87 ? 5.137 -6.667 -32.070 1.00 89.62 87 PRO A N 1
ATOM 698 C CA . PRO A 1 87 ? 6.311 -5.969 -32.575 1.00 89.62 87 PRO A CA 1
ATOM 699 C C . PRO A 1 87 ? 5.991 -5.133 -33.814 1.00 89.62 87 PRO A C 1
ATOM 701 O O . PRO A 1 87 ? 5.250 -5.580 -34.686 1.00 89.62 87 PRO A O 1
ATOM 704 N N . VAL A 1 88 ? 6.625 -3.965 -33.934 1.00 92.69 88 VAL A N 1
ATOM 705 C CA . VAL A 1 88 ? 6.522 -3.103 -35.120 1.00 92.69 88 VAL A CA 1
ATOM 706 C C . VAL A 1 88 ? 7.806 -3.170 -35.950 1.00 92.69 88 VAL A C 1
ATOM 708 O O . VAL A 1 88 ? 8.891 -2.815 -35.475 1.00 92.69 88 VAL A O 1
ATOM 711 N N . LEU A 1 89 ? 7.685 -3.592 -37.207 1.00 94.25 89 LEU A N 1
ATOM 712 C CA . LEU A 1 89 ? 8.732 -3.545 -38.222 1.00 94.25 89 LEU A CA 1
ATOM 713 C C . LEU A 1 89 ? 8.606 -2.253 -39.033 1.00 94.25 89 LEU A C 1
ATOM 715 O O . LEU A 1 89 ? 7.541 -1.897 -39.530 1.00 94.25 89 LEU A O 1
ATOM 719 N N . LEU A 1 90 ? 9.714 -1.547 -39.194 1.00 95.06 90 LEU A N 1
ATOM 720 C CA . LEU A 1 90 ? 9.784 -0.363 -40.033 1.00 95.06 90 LEU A CA 1
ATOM 721 C C . LEU A 1 90 ? 10.312 -0.767 -41.401 1.00 95.06 90 LEU A C 1
ATOM 723 O O . LEU A 1 90 ? 11.412 -1.305 -41.477 1.00 95.06 90 LEU A O 1
ATOM 727 N N . ALA A 1 91 ? 9.560 -0.479 -42.461 1.00 95.31 91 ALA A N 1
ATOM 728 C CA . ALA A 1 91 ? 9.939 -0.762 -43.839 1.00 95.31 91 ALA A CA 1
ATOM 729 C C . ALA A 1 91 ? 10.143 0.546 -44.614 1.00 95.31 91 ALA A C 1
ATOM 731 O O . ALA A 1 91 ? 9.222 1.339 -44.822 1.00 95.31 91 ALA A O 1
ATOM 732 N N . ARG A 1 92 ? 11.372 0.796 -45.057 1.00 95.44 92 ARG A N 1
ATOM 733 C CA . ARG A 1 92 ? 11.770 1.999 -45.784 1.00 95.44 92 ARG A CA 1
ATOM 734 C C . ARG A 1 92 ? 12.036 1.672 -47.245 1.00 95.44 92 ARG A C 1
ATOM 736 O O . ARG A 1 92 ? 13.029 1.035 -47.566 1.00 95.44 92 ARG A O 1
ATOM 743 N N . TYR A 1 93 ? 11.173 2.146 -48.136 1.00 95.88 93 TYR A N 1
ATOM 744 C CA . TYR A 1 93 ? 11.298 1.910 -49.574 1.00 95.88 93 TYR A CA 1
ATOM 745 C C . TYR A 1 93 ? 11.875 3.128 -50.303 1.00 95.88 93 TYR A C 1
ATOM 747 O O . TYR A 1 93 ? 11.390 4.254 -50.154 1.00 95.88 93 TYR A O 1
ATOM 755 N N . HIS A 1 94 ? 12.893 2.896 -51.127 1.00 95.44 94 HIS A N 1
ATOM 756 C CA . HIS A 1 94 ? 13.506 3.900 -51.989 1.00 95.44 94 HIS A CA 1
ATOM 757 C C . HIS A 1 94 ? 13.074 3.677 -53.441 1.00 95.44 94 HIS A C 1
ATOM 759 O O . HIS A 1 94 ? 13.524 2.752 -54.119 1.00 95.44 94 HIS A O 1
ATOM 765 N N . SER A 1 95 ? 12.189 4.549 -53.924 1.00 94.38 95 SER A N 1
ATOM 766 C CA . SER A 1 95 ? 11.526 4.410 -55.223 1.00 94.38 95 SER A CA 1
ATOM 767 C C . SER A 1 95 ? 12.475 4.449 -56.434 1.00 94.38 95 SER A C 1
ATOM 769 O O . SER A 1 95 ? 12.263 3.645 -57.345 1.00 94.38 95 SER A O 1
ATOM 771 N N . PRO A 1 96 ? 13.530 5.289 -56.479 1.00 93.81 96 PRO A N 1
ATOM 772 C CA . PRO A 1 96 ? 14.488 5.296 -57.585 1.00 93.81 96 PRO A CA 1
ATOM 773 C C . PRO A 1 96 ? 15.263 3.985 -57.749 1.00 93.81 96 PRO A C 1
ATOM 775 O O . PRO A 1 96 ? 15.446 3.526 -58.873 1.00 93.81 96 PRO A O 1
ATOM 778 N N . THR A 1 97 ? 15.700 3.362 -56.647 1.00 93.50 97 THR A N 1
ATOM 779 C CA . THR A 1 97 ? 16.481 2.110 -56.704 1.00 93.50 97 THR A CA 1
ATOM 780 C C . THR A 1 97 ? 15.628 0.858 -56.562 1.00 93.50 97 THR A C 1
ATOM 782 O O . THR A 1 97 ? 16.156 -0.234 -56.723 1.00 93.50 97 THR A O 1
ATOM 785 N N . LYS A 1 98 ? 14.338 0.999 -56.229 1.00 94.38 98 LYS A N 1
ATOM 786 C CA . LYS A 1 98 ? 13.419 -0.112 -55.930 1.00 94.38 98 LYS A CA 1
ATOM 787 C C . LYS A 1 98 ? 13.916 -1.028 -54.802 1.00 94.38 98 LYS A C 1
ATOM 789 O O . LYS A 1 98 ? 13.635 -2.219 -54.806 1.00 94.38 98 LYS A O 1
ATOM 794 N N . ARG A 1 99 ? 14.647 -0.458 -53.836 1.00 94.50 99 ARG A N 1
ATOM 795 C CA . ARG A 1 99 ? 15.197 -1.183 -52.676 1.00 94.50 99 ARG A CA 1
ATOM 796 C C . ARG A 1 99 ? 14.360 -0.892 -51.438 1.00 94.50 99 ARG A C 1
ATOM 798 O O . ARG A 1 99 ? 13.920 0.247 -51.258 1.00 94.50 99 ARG A O 1
ATOM 805 N N . THR A 1 100 ? 14.174 -1.900 -50.596 1.00 95.50 100 THR A N 1
ATOM 806 C CA . THR A 1 100 ? 13.453 -1.797 -49.321 1.00 95.50 100 THR A CA 1
ATOM 807 C C . THR A 1 100 ? 14.411 -2.147 -48.195 1.00 95.50 100 THR A C 1
ATOM 809 O O . THR A 1 100 ? 15.107 -3.146 -48.292 1.00 95.50 100 THR A O 1
ATOM 812 N N . PHE A 1 101 ? 14.438 -1.351 -47.133 1.00 95.00 101 PHE A N 1
ATOM 813 C CA . PHE A 1 101 ? 15.236 -1.590 -45.930 1.00 95.00 101 PHE A CA 1
ATOM 814 C C . PHE A 1 101 ? 14.306 -1.816 -44.744 1.00 95.00 101 PHE A C 1
ATOM 816 O O . PHE A 1 101 ? 13.269 -1.158 -44.657 1.00 95.00 101 PHE A O 1
ATOM 823 N N . VAL A 1 102 ? 14.642 -2.737 -43.845 1.00 94.06 102 VAL A N 1
ATOM 824 C CA . VAL A 1 102 ? 13.775 -3.133 -42.730 1.00 94.06 102 VAL A CA 1
ATOM 825 C C . VAL A 1 102 ? 14.495 -3.097 -41.392 1.00 94.06 102 VAL A C 1
ATOM 827 O O . VAL A 1 102 ? 15.656 -3.472 -41.287 1.00 94.06 102 VAL A O 1
ATOM 830 N N . LYS A 1 103 ? 13.795 -2.659 -40.343 1.00 90.75 103 LYS A N 1
ATOM 831 C CA . LYS A 1 103 ? 14.344 -2.636 -38.983 1.00 90.75 103 LYS A CA 1
ATOM 832 C C . LYS A 1 103 ? 13.253 -2.707 -37.932 1.00 90.75 103 LYS A C 1
ATOM 834 O O . LYS A 1 103 ? 12.249 -2.006 -38.035 1.00 90.75 103 LYS A O 1
ATOM 839 N N . TRP A 1 104 ? 13.454 -3.509 -36.890 1.00 89.81 104 TRP A N 1
ATOM 840 C CA . TRP A 1 104 ? 12.539 -3.527 -35.750 1.00 89.81 104 TRP A CA 1
ATOM 841 C C . TRP A 1 104 ? 12.571 -2.196 -35.013 1.00 89.81 104 TRP A C 1
ATOM 843 O O . TRP A 1 104 ? 13.627 -1.747 -34.566 1.00 89.81 104 TRP A O 1
ATOM 853 N N . PHE A 1 105 ? 11.399 -1.595 -34.817 1.00 89.31 105 PHE A N 1
ATOM 854 C CA . PHE A 1 105 ? 11.264 -0.349 -34.072 1.00 89.31 105 PHE A CA 1
ATOM 855 C C . PHE A 1 105 ? 11.808 -0.465 -32.635 1.00 89.31 105 PHE A C 1
ATOM 857 O O . PHE A 1 105 ? 12.413 0.457 -32.095 1.00 89.31 105 PHE A O 1
ATOM 864 N N . HIS A 1 106 ? 11.659 -1.629 -32.016 1.00 81.88 106 HIS A N 1
ATOM 865 C CA . HIS A 1 106 ? 12.058 -1.842 -30.626 1.00 81.88 106 HIS A CA 1
ATOM 866 C C . HIS A 1 106 ? 13.583 -1.886 -30.406 1.00 81.88 106 HIS A C 1
ATOM 868 O O . HIS A 1 106 ? 14.033 -1.887 -29.261 1.00 81.88 106 HIS A O 1
ATOM 874 N N . ARG A 1 107 ? 14.384 -1.876 -31.483 1.00 78.31 107 ARG A N 1
ATOM 875 C CA . ARG A 1 107 ? 15.848 -1.730 -31.414 1.00 78.31 107 ARG A CA 1
ATOM 876 C C . ARG A 1 107 ? 16.305 -0.283 -31.249 1.00 78.31 107 ARG A C 1
ATOM 878 O O . ARG A 1 107 ? 17.482 -0.057 -30.988 1.00 78.31 107 ARG A O 1
ATOM 885 N N . PHE A 1 108 ? 15.412 0.694 -31.416 1.00 78.44 108 PHE A N 1
ATOM 886 C CA . PHE A 1 108 ? 15.780 2.100 -31.285 1.00 78.44 108 PHE A CA 1
ATOM 887 C C . PHE A 1 108 ? 15.724 2.567 -29.841 1.00 78.44 108 PHE A C 1
ATOM 889 O O . PHE A 1 108 ? 14.706 2.457 -29.155 1.00 78.44 108 PHE A O 1
ATOM 896 N N . ASP A 1 109 ? 16.830 3.169 -29.433 1.00 72.75 109 ASP A N 1
ATOM 897 C CA . ASP A 1 109 ? 16.966 3.880 -28.180 1.00 72.75 109 ASP A CA 1
ATOM 898 C C . ASP A 1 109 ? 16.177 5.204 -28.234 1.00 72.75 109 ASP A C 1
ATOM 900 O O . ASP A 1 109 ? 16.461 6.039 -29.096 1.00 72.75 109 ASP A O 1
ATOM 904 N N . PRO A 1 110 ? 15.169 5.421 -27.368 1.00 69.50 110 PRO A N 1
ATOM 905 C CA . PRO A 1 110 ? 14.371 6.651 -27.353 1.00 69.50 110 PRO A CA 1
ATOM 906 C C . PRO A 1 110 ? 15.144 7.920 -26.971 1.00 69.50 110 PRO A C 1
ATOM 908 O O . PRO A 1 110 ? 14.558 9.007 -27.006 1.00 69.50 110 PRO A O 1
ATOM 911 N N . TYR A 1 111 ? 16.393 7.806 -26.519 1.00 67.94 111 TYR A N 1
ATOM 912 C CA . TYR A 1 111 ? 17.142 8.924 -25.963 1.00 67.94 111 TYR A CA 1
ATOM 913 C C . TYR A 1 111 ? 18.054 9.616 -27.001 1.00 67.94 111 TYR A C 1
ATOM 915 O O . TYR A 1 111 ? 18.618 8.952 -27.873 1.00 67.94 111 TYR A O 1
ATOM 923 N N . PRO A 1 112 ? 18.234 10.953 -26.924 1.00 68.06 112 PRO A N 1
ATOM 924 C CA . PRO A 1 112 ? 17.481 11.895 -26.093 1.00 68.06 112 PRO A CA 1
ATOM 925 C C . PRO A 1 112 ? 16.034 12.041 -26.580 1.00 68.06 112 PRO A C 1
ATOM 927 O O . PRO A 1 112 ? 15.769 12.001 -27.784 1.00 68.06 112 PRO A O 1
ATOM 930 N N . ARG A 1 113 ? 15.096 12.268 -25.647 1.00 67.12 113 ARG A N 1
ATOM 931 C CA . ARG A 1 113 ? 13.663 12.451 -25.940 1.00 67.12 113 ARG A CA 1
ATOM 932 C C . ARG A 1 113 ? 13.426 13.743 -26.735 1.00 67.12 113 ARG A C 1
ATOM 934 O O . ARG A 1 113 ? 13.093 14.786 -26.181 1.00 67.12 113 ARG A O 1
ATOM 941 N N . LYS A 1 114 ? 13.615 13.673 -28.051 1.00 76.19 114 LYS A N 1
ATOM 942 C CA . LYS A 1 114 ? 13.318 14.739 -29.018 1.00 76.19 114 LYS A CA 1
ATOM 943 C C . LYS A 1 114 ? 11.882 14.611 -29.531 1.00 76.19 114 LYS A C 1
ATOM 945 O O . LYS A 1 114 ? 11.280 13.541 -29.449 1.00 76.19 114 LYS A O 1
ATOM 950 N N . THR A 1 115 ? 11.348 15.698 -30.096 1.00 81.00 115 THR A N 1
ATOM 951 C CA . THR A 1 115 ? 10.019 15.748 -30.749 1.00 81.00 115 THR A CA 1
ATOM 952 C C . THR A 1 115 ? 9.917 14.818 -31.965 1.00 81.00 115 THR A C 1
ATOM 954 O O . THR A 1 115 ? 8.829 14.350 -32.326 1.00 81.00 115 THR A O 1
ATOM 957 N N . SER A 1 116 ? 11.058 14.515 -32.580 1.00 83.69 116 SER A N 1
ATOM 958 C CA . SER A 1 116 ? 11.225 13.475 -33.582 1.00 83.69 116 SER A CA 1
ATOM 959 C C . SER A 1 116 ? 12.630 12.877 -33.525 1.00 83.69 116 SER A C 1
ATOM 961 O O . SER A 1 116 ? 13.578 13.507 -33.053 1.00 83.69 116 SER A O 1
ATOM 963 N N . GLN A 1 117 ? 12.761 11.641 -34.002 1.00 86.25 117 GLN A N 1
ATOM 964 C CA . GLN A 1 117 ? 14.033 10.932 -34.096 1.00 86.25 117 GLN A CA 1
ATOM 965 C C . GLN A 1 117 ? 14.222 10.408 -35.517 1.00 86.25 117 GLN A C 1
ATOM 967 O O . GLN A 1 117 ? 13.287 9.872 -36.114 1.00 86.25 117 GLN A O 1
ATOM 972 N N . THR A 1 118 ? 15.429 10.583 -36.058 1.00 88.62 118 THR A N 1
ATOM 973 C CA . THR A 1 118 ? 15.806 10.013 -37.354 1.00 88.62 118 THR A CA 1
ATOM 974 C C . THR A 1 118 ? 16.390 8.629 -37.133 1.00 88.62 118 THR A C 1
ATOM 976 O O . THR A 1 118 ? 17.392 8.462 -36.447 1.00 88.62 118 THR A O 1
ATOM 979 N N . ILE A 1 119 ? 15.738 7.646 -37.726 1.00 88.50 119 ILE A N 1
ATOM 980 C CA . ILE A 1 119 ? 16.164 6.261 -37.791 1.00 88.50 119 ILE A CA 1
ATOM 981 C C . ILE A 1 119 ? 17.050 6.096 -39.014 1.00 88.50 119 ILE A C 1
ATOM 983 O O . ILE A 1 119 ? 16.654 6.487 -40.113 1.00 88.50 119 ILE A O 1
ATOM 987 N N . HIS A 1 120 ? 18.227 5.516 -38.806 1.00 88.94 120 HIS A N 1
ATOM 988 C CA . HIS A 1 120 ? 19.183 5.189 -39.853 1.00 88.94 120 HIS A CA 1
ATOM 989 C C . HIS A 1 120 ? 19.140 3.691 -40.143 1.00 88.94 120 HIS A C 1
ATOM 991 O O . HIS A 1 120 ? 19.144 2.873 -39.215 1.00 88.94 120 HIS A O 1
ATOM 997 N N . PHE A 1 121 ? 19.085 3.376 -41.433 1.00 88.88 121 PHE A N 1
ATOM 998 C CA . PHE A 1 121 ? 19.175 2.024 -41.952 1.00 88.88 121 PHE A CA 1
ATOM 999 C C . PHE A 1 121 ? 20.587 1.756 -42.475 1.00 88.88 121 PHE A C 1
ATOM 1001 O O . PHE A 1 121 ? 21.226 2.659 -43.022 1.00 88.88 121 PHE A O 1
ATOM 1008 N N . ASN A 1 122 ? 21.041 0.515 -42.356 1.00 86.44 122 ASN A N 1
ATOM 1009 C CA . ASN A 1 122 ? 22.316 0.041 -42.883 1.00 86.44 122 ASN A CA 1
ATOM 1010 C C . ASN A 1 122 ? 22.111 -0.819 -44.140 1.00 86.44 122 ASN A C 1
ATOM 1012 O O . ASN A 1 122 ? 20.995 -1.200 -44.490 1.00 86.44 122 ASN A O 1
ATOM 1016 N N . THR A 1 123 ? 23.183 -1.094 -44.881 1.00 84.31 123 THR A N 1
ATOM 1017 C CA . THR A 1 123 ? 23.092 -1.849 -46.142 1.00 84.31 123 THR A CA 1
ATOM 1018 C C . THR A 1 123 ? 22.737 -3.321 -45.951 1.00 84.31 123 THR A C 1
ATOM 1020 O O . THR A 1 123 ? 22.114 -3.900 -46.832 1.00 84.31 123 THR A O 1
ATOM 1023 N N . ASP A 1 124 ? 23.112 -3.908 -44.818 1.00 83.12 124 ASP A N 1
ATOM 1024 C CA . ASP A 1 124 ? 22.753 -5.262 -44.373 1.00 83.12 124 ASP A CA 1
ATOM 1025 C C . ASP A 1 124 ? 21.285 -5.380 -43.928 1.00 83.12 124 ASP A C 1
ATOM 1027 O O . ASP A 1 124 ? 20.754 -6.478 -43.803 1.00 83.12 124 ASP A O 1
ATOM 1031 N N . GLU A 1 125 ? 20.600 -4.250 -43.756 1.00 88.62 125 GLU A N 1
ATOM 1032 C CA . GLU A 1 125 ? 19.172 -4.189 -43.434 1.00 88.62 125 GLU A CA 1
ATOM 1033 C C . GLU A 1 125 ? 18.294 -4.133 -44.696 1.00 88.62 125 GLU A C 1
ATOM 1035 O O . GLU A 1 125 ? 17.085 -3.913 -44.613 1.00 88.62 125 GLU A O 1
ATOM 1040 N N . GLU A 1 126 ? 18.876 -4.315 -45.886 1.00 93.81 126 GLU A N 1
ATOM 1041 C CA . GLU A 1 126 ? 18.105 -4.480 -47.116 1.00 93.81 126 GLU A CA 1
ATOM 1042 C C . GLU A 1 126 ? 17.243 -5.745 -47.041 1.00 93.81 126 GLU A C 1
ATOM 1044 O O . GLU A 1 126 ? 17.714 -6.831 -46.708 1.00 93.81 126 GLU A O 1
ATOM 1049 N N . LEU A 1 127 ? 15.962 -5.611 -47.377 1.00 93.06 127 LEU A N 1
ATOM 1050 C CA . LEU A 1 127 ? 15.016 -6.712 -47.414 1.00 93.06 127 LEU A CA 1
ATOM 1051 C C . LEU A 1 127 ? 15.331 -7.616 -48.609 1.00 93.06 127 LEU A C 1
ATOM 1053 O O . LEU A 1 127 ? 15.000 -7.314 -49.755 1.00 93.06 127 LEU A O 1
ATOM 1057 N N . SER A 1 128 ? 15.969 -8.738 -48.305 1.00 90.69 128 SER A N 1
ATOM 1058 C CA . SER A 1 128 ? 16.312 -9.814 -49.230 1.00 90.69 128 SER A CA 1
ATOM 1059 C C . SER A 1 128 ? 15.745 -11.144 -48.712 1.00 90.69 128 SER A C 1
ATOM 1061 O O . SER A 1 128 ? 15.355 -11.214 -47.543 1.00 90.69 128 SER A O 1
ATOM 1063 N N . PRO A 1 129 ? 15.716 -12.221 -49.519 1.00 85.56 129 PRO A N 1
ATOM 1064 C CA . PRO A 1 129 ? 15.300 -13.540 -49.037 1.00 85.56 129 PRO A CA 1
ATOM 1065 C C . PRO A 1 129 ? 16.067 -14.015 -47.790 1.00 85.56 129 PRO A C 1
ATOM 1067 O O . PRO A 1 129 ? 15.474 -14.629 -46.907 1.00 85.56 129 PRO A O 1
ATOM 1070 N N . GLU A 1 130 ? 17.358 -13.689 -47.686 1.00 84.94 130 GLU A N 1
ATOM 1071 C CA . GLU A 1 130 ? 18.191 -13.990 -46.514 1.00 84.94 130 GLU A CA 1
ATOM 1072 C C . GLU A 1 130 ? 17.736 -13.188 -45.286 1.00 84.94 130 GLU A C 1
ATOM 1074 O O . GLU A 1 130 ? 17.478 -13.746 -44.220 1.00 84.94 130 GLU A O 1
ATOM 1079 N N . THR A 1 131 ? 17.510 -11.884 -45.459 1.00 86.62 131 THR A N 1
ATOM 1080 C CA . THR A 1 131 ? 17.005 -11.005 -44.397 1.00 86.62 131 THR A CA 1
ATOM 1081 C C . THR A 1 131 ? 15.632 -11.456 -43.892 1.00 86.62 131 THR A C 1
ATOM 1083 O O . THR A 1 131 ? 15.366 -11.381 -42.696 1.00 86.62 131 THR A O 1
ATOM 1086 N N . VAL A 1 132 ? 14.758 -11.980 -44.761 1.00 85.44 132 VAL A N 1
ATOM 1087 C CA . VAL A 1 132 ? 13.457 -12.524 -44.333 1.00 85.44 132 VAL A CA 1
ATOM 1088 C C . VAL A 1 132 ? 13.623 -13.775 -43.464 1.00 85.44 132 VAL A C 1
ATOM 1090 O O . VAL A 1 132 ? 12.922 -13.915 -42.463 1.00 85.44 132 VAL A O 1
ATOM 1093 N N . GLN A 1 133 ? 14.582 -14.655 -43.768 1.00 81.19 133 GLN A N 1
ATOM 1094 C CA . GLN A 1 133 ? 14.892 -15.801 -42.901 1.00 81.19 133 GLN A CA 1
ATOM 1095 C C . GLN A 1 133 ? 15.427 -15.355 -41.531 1.00 81.19 133 GLN A C 1
ATOM 1097 O O . GLN A 1 133 ? 15.084 -15.946 -40.500 1.00 81.19 133 GLN A O 1
ATOM 1102 N N . HIS A 1 134 ? 16.216 -14.278 -41.493 1.00 82.06 134 HIS A N 1
ATOM 1103 C CA . HIS A 1 134 ? 16.640 -13.666 -40.234 1.00 82.06 134 HIS A CA 1
ATOM 1104 C C . HIS A 1 134 ? 15.446 -13.109 -39.450 1.00 82.06 134 HIS A C 1
ATOM 1106 O O . HIS A 1 134 ? 15.301 -13.435 -38.271 1.00 82.06 134 HIS A O 1
ATOM 1112 N N . LEU A 1 135 ? 14.529 -12.378 -40.099 1.00 84.75 135 LEU A N 1
ATOM 1113 C CA . LEU A 1 135 ? 13.291 -11.907 -39.465 1.00 84.75 135 LEU A CA 1
ATOM 1114 C C . LEU A 1 135 ? 12.459 -13.070 -38.910 1.00 84.75 135 LEU A C 1
ATOM 1116 O O . LEU A 1 135 ? 11.958 -12.981 -37.792 1.00 84.75 135 LEU A O 1
ATOM 1120 N N . ALA A 1 136 ? 12.350 -14.179 -39.649 1.00 80.12 136 ALA A N 1
ATOM 1121 C CA . ALA A 1 136 ? 11.646 -15.382 -39.203 1.00 80.12 136 ALA A CA 1
ATOM 1122 C C . ALA A 1 136 ? 12.215 -15.907 -37.879 1.00 80.12 136 ALA A C 1
ATOM 1124 O O . ALA A 1 136 ? 11.482 -16.205 -36.934 1.00 80.12 136 ALA A O 1
ATOM 1125 N N . THR A 1 137 ? 13.542 -15.981 -37.804 1.00 80.00 137 THR A N 1
ATOM 1126 C CA . THR A 1 137 ? 14.274 -16.443 -36.622 1.00 80.00 137 THR A CA 1
ATOM 1127 C C . THR A 1 137 ? 14.092 -15.481 -35.446 1.00 80.00 137 THR A C 1
ATOM 1129 O O . THR A 1 137 ? 13.794 -15.903 -34.329 1.00 80.00 137 THR A O 1
ATOM 1132 N N . GLU A 1 138 ? 14.184 -14.174 -35.690 1.00 81.69 138 GLU A N 1
ATOM 1133 C CA . GLU A 1 138 ? 13.976 -13.148 -34.665 1.00 81.69 138 GLU A CA 1
ATOM 1134 C C . GLU A 1 138 ? 12.550 -13.171 -34.105 1.00 81.69 138 GLU A C 1
ATOM 1136 O O . GLU A 1 138 ? 12.355 -13.075 -32.894 1.00 81.69 138 GLU A O 1
ATOM 1141 N N . ILE A 1 139 ? 11.548 -13.375 -34.958 1.00 81.44 139 ILE A N 1
ATOM 1142 C CA . ILE A 1 139 ? 10.143 -13.488 -34.561 1.00 81.44 139 ILE A CA 1
ATOM 1143 C C . ILE A 1 139 ? 9.904 -14.733 -33.694 1.00 81.44 139 ILE A C 1
ATOM 1145 O O . ILE A 1 139 ? 9.195 -14.659 -32.682 1.00 81.44 139 ILE A O 1
ATOM 1149 N N . LYS A 1 140 ? 10.542 -15.864 -34.024 1.00 80.50 140 LYS A N 1
ATOM 1150 C CA . LYS A 1 140 ? 10.540 -17.059 -33.164 1.00 80.50 140 LYS A CA 1
ATOM 1151 C C . LYS A 1 140 ? 11.110 -16.748 -31.784 1.00 80.50 140 LYS A C 1
ATOM 1153 O O . LYS A 1 140 ? 10.528 -17.173 -30.785 1.00 80.50 140 LYS A O 1
ATOM 1158 N N . TYR A 1 141 ? 12.183 -15.958 -31.708 1.00 82.44 141 TYR A N 1
ATOM 1159 C CA . TYR A 1 141 ? 12.726 -15.511 -30.426 1.00 82.44 141 TYR A CA 1
ATOM 1160 C C . TYR A 1 141 ? 11.764 -14.599 -29.678 1.00 82.44 141 TYR A C 1
ATOM 1162 O O . TYR A 1 141 ? 11.541 -14.841 -28.495 1.00 82.44 141 TYR A O 1
ATOM 1170 N N . ILE A 1 142 ? 11.143 -13.614 -30.336 1.00 78.88 142 ILE A N 1
ATOM 1171 C CA . ILE A 1 142 ? 10.127 -12.749 -29.709 1.00 78.88 142 ILE A CA 1
ATOM 1172 C C . ILE A 1 142 ? 9.034 -13.603 -29.057 1.00 78.88 142 ILE A C 1
ATOM 1174 O O . ILE A 1 142 ? 8.712 -13.413 -27.885 1.00 78.88 142 ILE A O 1
ATOM 1178 N N . ARG A 1 143 ? 8.526 -14.616 -29.767 1.00 79.31 143 ARG A N 1
ATOM 1179 C CA . ARG A 1 143 ? 7.537 -15.545 -29.208 1.00 79.31 143 ARG A CA 1
ATOM 1180 C C . ARG A 1 143 ? 8.092 -16.353 -28.034 1.00 79.31 143 ARG A C 1
ATOM 1182 O O . ARG A 1 143 ? 7.401 -16.489 -27.024 1.00 79.31 143 ARG A O 1
ATOM 1189 N N . ALA A 1 144 ? 9.297 -16.908 -28.165 1.00 83.00 144 ALA A N 1
ATOM 1190 C CA . ALA A 1 144 ? 9.929 -17.702 -27.112 1.00 83.00 144 ALA A CA 1
ATOM 1191 C C . ALA A 1 144 ? 10.088 -16.886 -25.821 1.00 83.00 144 ALA A C 1
ATOM 1193 O O . ALA A 1 144 ? 9.784 -17.387 -24.743 1.00 83.00 144 ALA A O 1
ATOM 1194 N N . TRP A 1 145 ? 10.461 -15.611 -25.946 1.00 82.25 145 TRP A N 1
ATOM 1195 C CA . TRP A 1 145 ? 10.554 -14.668 -24.838 1.00 82.25 145 TRP A CA 1
ATOM 1196 C C . TRP A 1 145 ? 9.211 -14.381 -24.166 1.00 82.25 145 TRP A C 1
ATOM 1198 O O . TRP A 1 145 ? 9.149 -14.355 -22.938 1.00 82.25 145 TRP A O 1
ATOM 1208 N N . SER A 1 146 ? 8.148 -14.181 -24.950 1.00 75.19 146 SER A N 1
ATOM 1209 C CA . SER A 1 146 ? 6.836 -13.777 -24.427 1.00 75.19 146 SER A CA 1
ATOM 1210 C C . SER A 1 146 ? 5.954 -14.931 -23.943 1.00 75.19 146 SER A C 1
ATOM 1212 O O . SER A 1 146 ? 5.080 -14.710 -23.111 1.00 75.19 146 SER A O 1
ATOM 1214 N N . ARG A 1 147 ? 6.096 -16.141 -24.501 1.00 73.50 147 ARG A N 1
ATOM 1215 C CA . ARG A 1 147 ? 5.151 -17.255 -24.265 1.00 73.50 147 ARG A CA 1
ATOM 1216 C C . ARG A 1 147 ? 5.809 -18.621 -24.053 1.00 73.50 147 ARG A C 1
ATOM 1218 O O . ARG A 1 147 ? 5.101 -19.575 -23.742 1.00 73.50 147 ARG A O 1
ATOM 1225 N N . GLY A 1 148 ? 7.117 -18.751 -24.270 1.00 67.69 148 GLY A N 1
ATOM 1226 C CA . GLY A 1 148 ? 7.814 -20.036 -24.214 1.00 67.69 148 GLY A CA 1
ATOM 1227 C C . GLY A 1 148 ? 8.534 -20.282 -22.883 1.00 67.69 148 GLY A C 1
ATOM 1228 O O . GLY A 1 148 ? 8.960 -19.331 -22.224 1.00 67.69 148 GLY A O 1
ATOM 1229 N N . PRO A 1 149 ? 8.735 -21.551 -22.482 1.00 71.88 149 PRO A N 1
ATOM 1230 C CA . PRO A 1 149 ? 9.742 -21.873 -21.482 1.00 71.88 149 PRO A CA 1
ATOM 1231 C C . PRO A 1 149 ? 11.120 -21.522 -22.055 1.00 71.88 149 PRO A C 1
ATOM 1233 O O . PRO A 1 149 ? 11.565 -22.102 -23.044 1.00 71.88 149 PRO A O 1
ATOM 1236 N N . LEU A 1 150 ? 11.792 -20.547 -21.448 1.00 81.00 150 LEU A N 1
ATOM 1237 C CA . LEU A 1 150 ? 13.169 -20.228 -21.802 1.00 81.00 150 LEU A CA 1
ATOM 1238 C C . LEU A 1 150 ? 14.101 -21.331 -21.308 1.00 81.00 150 LEU A C 1
ATOM 1240 O O . LEU A 1 150 ? 14.004 -21.779 -20.162 1.00 81.00 150 LEU A O 1
ATOM 1244 N N . ASN A 1 151 ? 15.037 -21.729 -22.164 1.00 83.56 151 ASN A N 1
ATOM 1245 C CA . ASN A 1 151 ? 16.132 -22.600 -21.768 1.00 83.56 151 ASN A CA 1
ATOM 1246 C C . ASN A 1 151 ? 17.179 -21.763 -21.035 1.00 83.56 151 ASN A C 1
ATOM 1248 O O . ASN A 1 151 ? 17.792 -20.868 -21.612 1.00 83.56 151 ASN A O 1
ATOM 1252 N N . TRP A 1 152 ? 17.368 -22.068 -19.756 1.00 85.88 152 TRP A N 1
ATOM 1253 C CA . TRP A 1 152 ? 18.375 -21.437 -18.911 1.00 85.88 152 TRP A CA 1
ATOM 1254 C C . TRP A 1 152 ? 19.658 -22.286 -18.901 1.00 85.88 152 TRP A C 1
ATOM 1256 O O . TRP A 1 152 ? 19.555 -23.517 -18.900 1.00 85.88 152 TRP A O 1
ATOM 1266 N N . PRO A 1 153 ? 20.860 -21.682 -18.859 1.00 89.44 153 PRO A N 1
ATOM 1267 C CA . PRO A 1 153 ? 21.146 -20.242 -18.883 1.00 89.44 153 PRO A CA 1
ATOM 1268 C C . PRO A 1 153 ? 20.836 -19.583 -20.232 1.00 89.44 153 PRO A C 1
ATOM 1270 O O . PRO A 1 153 ? 21.026 -20.194 -21.283 1.00 89.44 153 PRO A O 1
ATOM 1273 N N . ILE A 1 154 ? 20.432 -18.313 -20.187 1.00 88.25 154 ILE A N 1
ATOM 1274 C CA . ILE A 1 154 ? 20.226 -17.494 -21.384 1.00 88.25 154 ILE A CA 1
ATOM 1275 C C . ILE A 1 154 ? 21.578 -17.042 -21.929 1.00 88.25 154 ILE A C 1
ATOM 1277 O O . ILE A 1 154 ? 22.469 -16.686 -21.163 1.00 88.25 154 ILE A O 1
ATOM 1281 N N . ALA A 1 155 ? 21.739 -17.057 -23.247 1.00 89.94 155 ALA A N 1
ATOM 1282 C CA . ALA A 1 155 ? 22.960 -16.608 -23.900 1.00 89.94 155 ALA A CA 1
ATOM 1283 C C . ALA A 1 155 ? 23.054 -15.072 -23.958 1.00 89.94 155 ALA A C 1
ATOM 1285 O O . ALA A 1 155 ? 22.080 -14.413 -24.318 1.00 89.94 155 ALA A O 1
ATOM 1286 N N . LEU A 1 156 ? 24.227 -14.514 -23.651 1.00 91.81 156 LEU A N 1
ATOM 1287 C CA . LEU A 1 156 ? 24.618 -13.132 -23.928 1.00 91.81 156 LEU A CA 1
ATOM 1288 C C . LEU A 1 156 ? 25.583 -13.105 -25.100 1.00 91.81 156 LEU A C 1
ATOM 1290 O O . LEU A 1 156 ? 26.567 -13.844 -25.103 1.00 91.81 156 LEU A O 1
ATOM 1294 N N . ARG A 1 157 ? 25.356 -12.181 -26.024 1.00 91.06 157 ARG A N 1
ATOM 1295 C CA . ARG A 1 157 ? 26.339 -11.770 -27.021 1.00 91.06 157 ARG A CA 1
ATOM 1296 C C . ARG A 1 157 ? 26.790 -10.359 -26.684 1.00 91.06 157 ARG A C 1
ATOM 1298 O O . ARG A 1 157 ? 25.945 -9.474 -26.596 1.00 91.06 157 ARG A O 1
ATOM 1305 N N . ILE A 1 158 ? 28.088 -10.173 -26.461 1.00 91.94 158 ILE A N 1
ATOM 1306 C CA . ILE A 1 158 ? 28.661 -8.888 -26.050 1.00 91.94 158 ILE A CA 1
ATOM 1307 C C . ILE A 1 158 ? 29.511 -8.334 -27.190 1.00 91.94 158 ILE A C 1
ATOM 1309 O O . ILE A 1 158 ? 30.485 -8.955 -27.610 1.00 91.94 158 ILE A O 1
ATOM 1313 N N . GLU A 1 159 ? 29.144 -7.147 -27.652 1.00 90.88 159 GLU A N 1
ATOM 1314 C CA . GLU A 1 159 ? 29.874 -6.345 -28.626 1.00 90.88 159 GLU A CA 1
ATOM 1315 C C . GLU A 1 159 ? 30.375 -5.080 -27.922 1.00 90.88 159 GLU A C 1
ATOM 1317 O O . GLU A 1 159 ? 29.605 -4.412 -27.232 1.00 90.88 159 GLU A O 1
ATOM 1322 N N . SER A 1 160 ? 31.664 -4.764 -28.058 1.00 89.00 160 SER A N 1
ATOM 1323 C CA . SER A 1 160 ? 32.292 -3.617 -27.394 1.00 89.00 160 SER A CA 1
ATOM 1324 C C . SER A 1 160 ? 33.116 -2.812 -28.389 1.00 89.00 160 SER A C 1
ATOM 1326 O O . SER A 1 160 ? 33.990 -3.362 -29.059 1.00 89.00 160 SER A O 1
ATOM 1328 N N . GLU A 1 161 ? 32.876 -1.505 -28.450 1.00 83.56 161 GLU A N 1
ATOM 1329 C CA . GLU A 1 161 ? 33.726 -0.546 -29.154 1.00 83.56 161 GLU A CA 1
ATOM 1330 C C . GLU A 1 161 ? 34.846 -0.101 -28.199 1.00 83.56 161 GLU A C 1
ATOM 1332 O O . GLU A 1 161 ? 34.610 0.688 -27.292 1.00 83.56 161 GLU A O 1
ATOM 1337 N N . GLY A 1 162 ? 36.062 -0.643 -28.330 1.00 78.12 162 GLY A N 1
ATOM 1338 C CA . GLY A 1 162 ? 37.203 -0.223 -27.503 1.00 78.12 162 GLY A CA 1
ATOM 1339 C C . GLY A 1 162 ? 38.240 -1.315 -27.252 1.00 78.12 162 GLY A C 1
ATOM 1340 O O . GLY A 1 162 ? 38.222 -2.370 -27.883 1.00 78.12 162 GLY A O 1
ATOM 1341 N N . GLU A 1 163 ? 39.158 -1.057 -26.315 1.00 77.75 163 GLU A N 1
ATOM 1342 C CA . GLU A 1 163 ? 40.214 -2.008 -25.926 1.00 77.75 163 GLU A CA 1
ATOM 1343 C C . GLU A 1 163 ? 39.714 -3.131 -24.999 1.00 77.75 163 GLU A C 1
ATOM 1345 O O . GLU A 1 163 ? 40.409 -4.133 -24.813 1.00 77.75 163 GLU A O 1
ATOM 1350 N N . ARG A 1 164 ? 38.508 -3.000 -24.423 1.00 84.25 164 ARG A N 1
ATOM 1351 C CA . ARG A 1 164 ? 37.931 -4.028 -23.546 1.00 84.25 164 ARG A CA 1
ATOM 1352 C C . ARG A 1 164 ? 37.629 -5.286 -24.340 1.00 84.25 164 ARG A C 1
ATOM 1354 O O . ARG A 1 164 ? 36.821 -5.274 -25.268 1.00 84.25 164 ARG A O 1
ATOM 1361 N N . THR A 1 165 ? 38.237 -6.398 -23.940 1.00 83.06 165 THR A N 1
ATOM 1362 C CA . THR A 1 165 ? 37.925 -7.672 -24.576 1.00 83.06 165 THR A CA 1
ATOM 1363 C C . THR A 1 165 ? 36.609 -8.207 -24.006 1.00 83.06 165 THR A C 1
ATOM 1365 O O . THR A 1 165 ? 36.450 -8.240 -22.781 1.00 83.06 165 THR A O 1
ATOM 1368 N N . PRO A 1 166 ? 35.662 -8.670 -24.847 1.00 83.75 166 PRO A N 1
ATOM 1369 C CA . PRO A 1 166 ? 34.437 -9.302 -24.366 1.00 83.75 166 PRO A CA 1
ATOM 1370 C C . PRO A 1 166 ? 34.728 -10.387 -23.326 1.00 83.75 166 PRO A C 1
ATOM 1372 O O . PRO A 1 166 ? 34.097 -10.416 -22.278 1.00 83.75 166 PRO A O 1
ATOM 1375 N N . ARG A 1 167 ? 35.780 -11.185 -23.549 1.00 85.25 167 ARG A N 1
ATOM 1376 C CA . ARG A 1 167 ? 36.215 -12.281 -22.675 1.00 85.25 167 ARG A CA 1
ATOM 1377 C C . ARG A 1 167 ? 36.501 -11.862 -21.228 1.00 85.25 167 ARG A C 1
ATOM 1379 O O . ARG A 1 167 ? 36.209 -12.641 -20.321 1.00 85.25 167 ARG A O 1
ATOM 1386 N N . ASP A 1 168 ? 37.050 -10.669 -21.003 1.00 87.62 168 ASP A N 1
ATOM 1387 C CA . ASP A 1 168 ? 37.299 -10.168 -19.645 1.00 87.62 168 ASP A CA 1
ATOM 1388 C C . ASP A 1 168 ? 35.978 -9.890 -18.918 1.00 87.62 168 ASP A C 1
ATOM 1390 O O . ASP A 1 168 ? 35.809 -10.261 -17.754 1.00 87.62 168 ASP A O 1
ATOM 1394 N N . LEU A 1 169 ? 35.006 -9.309 -19.629 1.00 90.50 169 LEU A N 1
ATOM 1395 C CA . LEU A 1 169 ? 33.660 -9.075 -19.108 1.00 90.50 169 LEU A CA 1
ATOM 1396 C C . LEU A 1 169 ? 32.925 -10.397 -18.858 1.00 90.50 169 LEU A C 1
ATOM 1398 O O . LEU A 1 169 ? 32.252 -10.528 -17.840 1.00 90.50 169 LEU A O 1
ATOM 1402 N N . GLU A 1 170 ? 33.083 -11.399 -19.728 1.00 89.25 170 GLU A N 1
ATOM 1403 C CA . GLU A 1 170 ? 32.441 -12.710 -19.565 1.00 89.25 170 GLU A CA 1
ATOM 1404 C C . GLU A 1 170 ? 32.821 -13.389 -18.243 1.00 89.25 170 GLU A C 1
ATOM 1406 O O . GLU A 1 170 ? 31.954 -13.909 -17.535 1.00 89.25 170 GLU A O 1
ATOM 1411 N N . LEU A 1 171 ? 34.109 -13.359 -17.886 1.00 88.94 171 LEU A N 1
ATOM 1412 C CA . LEU A 1 171 ? 34.607 -13.949 -16.643 1.00 88.94 171 LEU A CA 1
ATOM 1413 C C . LEU A 1 171 ? 34.023 -13.251 -15.413 1.00 88.94 171 LEU A C 1
ATOM 1415 O O . LEU A 1 171 ? 33.607 -13.924 -14.468 1.00 88.94 171 LEU A O 1
ATOM 1419 N N . ILE A 1 172 ? 33.946 -11.919 -15.437 1.00 92.06 172 ILE A N 1
ATOM 1420 C CA . ILE A 1 172 ? 33.415 -11.147 -14.312 1.00 92.06 172 ILE A CA 1
ATOM 1421 C C . ILE A 1 172 ? 31.895 -11.298 -14.211 1.00 92.06 172 ILE A C 1
ATOM 1423 O O . ILE A 1 172 ? 31.374 -11.471 -13.114 1.00 92.06 172 ILE A O 1
ATOM 1427 N N . ILE A 1 173 ? 31.167 -11.317 -15.332 1.00 92.06 173 ILE A N 1
ATOM 1428 C CA . ILE A 1 173 ? 29.725 -11.612 -15.343 1.00 92.06 173 ILE A CA 1
ATOM 1429 C C . ILE A 1 173 ? 29.467 -12.997 -14.738 1.00 92.06 173 ILE A C 1
ATOM 1431 O O . ILE A 1 173 ? 28.561 -13.154 -13.916 1.00 92.06 173 ILE A O 1
ATOM 1435 N N . PHE A 1 174 ? 30.276 -13.995 -15.102 1.00 89.50 174 PHE A N 1
ATOM 1436 C CA . PHE A 1 174 ? 30.183 -15.335 -14.528 1.00 89.50 174 PHE A CA 1
ATOM 1437 C C . PHE A 1 174 ? 30.472 -15.342 -13.018 1.00 89.50 174 PHE A C 1
ATOM 1439 O O . PHE A 1 174 ? 29.785 -16.040 -12.271 1.00 89.50 174 PHE A O 1
ATOM 1446 N N . GLU A 1 175 ? 31.438 -14.548 -12.549 1.00 90.25 175 GLU A N 1
ATOM 1447 C CA . GLU A 1 175 ? 31.719 -14.367 -11.119 1.00 90.25 175 GLU A CA 1
ATOM 1448 C C . GLU A 1 175 ? 30.537 -13.713 -10.383 1.00 90.25 175 GLU A C 1
ATOM 1450 O O . GLU A 1 175 ? 30.085 -14.242 -9.367 1.00 90.25 175 GLU A O 1
ATOM 1455 N N . LEU A 1 176 ? 29.997 -12.611 -10.921 1.00 88.75 176 LEU A N 1
ATOM 1456 C CA . LEU A 1 176 ? 28.905 -11.833 -10.326 1.00 88.75 176 LEU A CA 1
ATOM 1457 C C . LEU A 1 176 ? 27.608 -12.640 -10.223 1.00 88.75 176 LEU A C 1
ATOM 1459 O O . LEU A 1 176 ? 26.968 -12.684 -9.172 1.00 88.75 176 LEU A O 1
ATOM 1463 N N . VAL A 1 177 ? 27.205 -13.298 -11.312 1.00 88.25 177 VAL A N 1
ATOM 1464 C CA . VAL A 1 177 ? 25.981 -14.116 -11.342 1.00 88.25 177 VAL A CA 1
ATOM 1465 C C . VAL A 1 177 ? 26.200 -15.458 -10.627 1.00 88.25 177 VAL A C 1
ATOM 1467 O O . VAL A 1 177 ? 25.245 -16.094 -10.166 1.00 88.25 177 VAL A O 1
ATOM 1470 N N . GLY A 1 178 ? 27.456 -15.885 -10.488 1.00 79.69 178 GLY A N 1
ATOM 1471 C CA . GLY A 1 178 ? 27.863 -17.124 -9.844 1.00 79.69 178 GLY A CA 1
ATOM 1472 C C . GLY A 1 178 ? 27.305 -18.375 -10.530 1.00 79.69 178 GLY A C 1
ATOM 1473 O O . GLY A 1 178 ? 26.841 -18.367 -11.670 1.00 79.69 178 GLY A O 1
ATOM 1474 N N . LYS A 1 179 ? 27.261 -19.492 -9.791 1.00 68.62 179 LYS A N 1
ATOM 1475 C CA . LYS A 1 179 ? 26.723 -20.784 -10.273 1.00 68.62 179 LYS A CA 1
ATOM 1476 C C . LYS A 1 179 ? 25.196 -20.808 -10.448 1.00 68.62 179 LYS A C 1
ATOM 1478 O O . LYS A 1 179 ? 24.620 -21.884 -10.585 1.00 68.62 179 LYS A O 1
ATOM 1483 N N . ARG A 1 180 ? 24.520 -19.652 -10.437 1.00 74.44 180 ARG A N 1
ATOM 1484 C CA . ARG A 1 180 ? 23.054 -19.560 -10.554 1.00 74.44 180 ARG A CA 1
ATOM 1485 C C . ARG A 1 180 ? 22.542 -20.047 -11.914 1.00 74.44 180 ARG A C 1
ATOM 1487 O O . ARG A 1 180 ? 21.353 -20.318 -12.038 1.00 74.44 180 ARG A O 1
ATOM 1494 N N . GLY A 1 181 ? 23.421 -20.165 -12.918 1.00 78.69 181 GLY A N 1
ATOM 1495 C CA . GLY A 1 181 ? 23.081 -20.734 -14.226 1.00 78.69 181 GLY A CA 1
ATOM 1496 C C . GLY A 1 181 ? 21.996 -19.940 -14.952 1.00 78.69 181 GLY A C 1
ATOM 1497 O O . GLY A 1 181 ? 21.218 -20.512 -15.708 1.00 78.69 181 GLY A O 1
ATOM 1498 N N . LEU A 1 182 ? 21.908 -18.634 -14.680 1.00 83.88 182 LEU A N 1
ATOM 1499 C CA . LEU A 1 182 ? 20.914 -17.752 -15.290 1.00 83.88 182 LEU A CA 1
ATOM 1500 C C . LEU A 1 182 ? 21.389 -17.223 -16.639 1.00 83.88 182 LEU A C 1
ATOM 1502 O O . LEU A 1 182 ? 20.585 -17.029 -17.545 1.00 83.88 182 LEU A O 1
ATOM 1506 N N . VAL A 1 183 ? 22.694 -17.013 -16.787 1.00 86.62 183 VAL A N 1
ATOM 1507 C CA . VAL A 1 183 ? 23.251 -16.406 -17.986 1.00 86.62 183 VAL A CA 1
ATOM 1508 C C . VAL A 1 183 ? 24.560 -17.089 -18.374 1.00 86.62 183 VAL A C 1
ATOM 1510 O O . VAL A 1 183 ? 25.310 -17.526 -17.502 1.00 86.62 183 VAL A O 1
ATOM 1513 N N . ARG A 1 184 ? 24.804 -17.224 -19.678 1.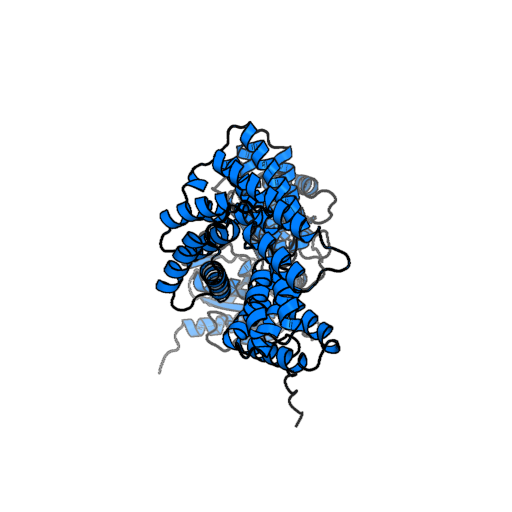00 87.62 184 ARG A N 1
ATOM 1514 C CA . ARG A 1 184 ? 26.049 -17.714 -20.282 1.00 87.62 184 ARG A CA 1
ATOM 1515 C C . ARG A 1 184 ? 26.453 -16.779 -21.409 1.00 87.62 184 ARG A C 1
ATOM 1517 O O . ARG A 1 184 ? 25.584 -16.169 -22.010 1.00 87.62 184 ARG A O 1
ATOM 1524 N N . THR A 1 185 ? 27.729 -16.690 -21.731 1.00 82.19 185 THR A N 1
ATOM 1525 C CA . THR A 1 185 ? 28.211 -15.882 -22.855 1.00 82.19 185 THR A CA 1
ATOM 1526 C C . THR A 1 185 ? 28.409 -16.770 -24.080 1.00 82.19 185 THR A C 1
ATOM 1528 O O . THR A 1 185 ? 28.782 -17.939 -23.960 1.00 82.19 185 THR A O 1
ATOM 1531 N N . GLU A 1 186 ? 28.079 -16.254 -25.260 1.00 82.19 186 GLU A N 1
ATOM 1532 C CA . GLU A 1 186 ? 28.272 -16.928 -26.543 1.00 82.19 186 GLU A CA 1
ATOM 1533 C C . GLU A 1 186 ? 29.056 -16.017 -27.490 1.00 82.19 186 GLU A C 1
ATOM 1535 O O . GLU A 1 186 ? 28.817 -14.810 -27.561 1.00 82.19 186 GLU A O 1
ATOM 1540 N N . GLY A 1 187 ? 29.993 -16.611 -28.233 1.00 72.25 187 GLY A N 1
ATOM 1541 C CA . GLY A 1 187 ? 30.760 -15.891 -29.244 1.00 72.25 187 GLY A CA 1
ATOM 1542 C C . GLY A 1 187 ? 29.880 -15.396 -30.403 1.00 72.25 187 GLY A C 1
ATOM 1543 O O . GLY A 1 187 ? 28.792 -15.937 -30.633 1.00 72.25 187 GLY A O 1
ATOM 1544 N N . PRO A 1 188 ? 30.353 -14.398 -31.170 1.00 63.53 188 PRO A N 1
ATOM 1545 C CA . PRO A 1 188 ? 29.585 -13.779 -32.255 1.00 63.53 188 PRO A CA 1
ATOM 1546 C C . PRO A 1 188 ? 29.164 -14.778 -33.348 1.00 63.53 188 PRO A C 1
ATOM 1548 O O . PRO A 1 188 ? 28.069 -14.652 -33.893 1.00 63.53 188 PRO A O 1
ATOM 1551 N N . ASP A 1 189 ? 29.968 -15.819 -33.590 1.00 59.03 189 ASP A N 1
ATOM 1552 C CA . ASP A 1 189 ? 29.763 -16.787 -34.680 1.00 59.03 189 ASP A CA 1
ATOM 1553 C C . ASP A 1 189 ? 28.897 -18.005 -34.302 1.00 59.03 189 ASP A C 1
ATOM 1555 O O . ASP A 1 189 ? 28.703 -18.917 -35.110 1.00 59.03 189 ASP A O 1
ATOM 1559 N N . VAL A 1 190 ? 28.371 -18.066 -33.073 1.00 60.81 190 VAL A N 1
ATOM 1560 C CA . VAL A 1 190 ? 27.529 -19.191 -32.640 1.00 60.81 190 VAL A CA 1
ATOM 1561 C C . VAL A 1 190 ? 26.071 -18.905 -32.997 1.00 60.81 190 VAL A C 1
ATOM 1563 O O . VAL A 1 190 ? 25.420 -18.040 -32.406 1.00 60.81 190 VAL A O 1
ATOM 1566 N N . LEU A 1 191 ? 25.538 -19.661 -33.960 1.00 56.38 191 LEU A N 1
ATOM 1567 C CA . LEU A 1 191 ? 24.101 -19.731 -34.224 1.00 56.38 191 LEU A CA 1
ATOM 1568 C C . LEU A 1 191 ? 23.433 -20.505 -33.080 1.00 56.38 191 LEU A C 1
ATOM 1570 O O . LEU A 1 191 ? 23.383 -21.736 -33.077 1.00 56.38 191 LEU A O 1
ATOM 1574 N N . SER A 1 192 ? 22.966 -19.773 -32.070 1.00 59.56 192 SER A N 1
ATOM 1575 C CA . SER A 1 192 ? 22.212 -20.354 -30.962 1.00 59.56 192 SER A CA 1
ATOM 1576 C C . SER A 1 192 ? 20.828 -20.777 -31.437 1.00 59.56 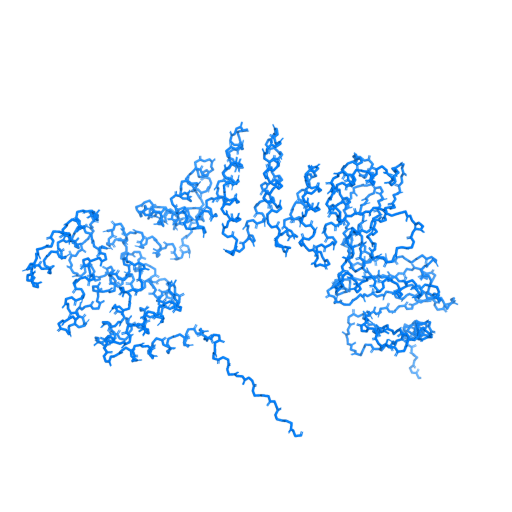192 SER A C 1
ATOM 1578 O O . SER A 1 192 ? 20.159 -20.033 -32.141 1.00 59.56 192 SER A O 1
ATOM 1580 N N . ILE A 1 193 ? 20.371 -21.953 -31.011 1.00 62.81 193 ILE A N 1
ATOM 1581 C CA . ILE A 1 193 ? 18.968 -22.379 -31.168 1.00 62.81 193 ILE A CA 1
ATOM 1582 C C . ILE A 1 193 ? 18.077 -21.649 -30.139 1.00 62.81 193 ILE A C 1
ATOM 1584 O O . ILE A 1 193 ? 16.855 -21.607 -30.268 1.00 62.81 193 ILE A O 1
ATOM 1588 N N . ASN A 1 194 ? 18.692 -21.063 -29.106 1.00 72.81 194 ASN A N 1
ATOM 1589 C CA . ASN A 1 194 ? 18.008 -20.369 -28.026 1.00 72.81 194 ASN A CA 1
ATOM 1590 C C . ASN A 1 194 ? 17.979 -18.851 -28.255 1.00 72.81 194 ASN A C 1
ATOM 1592 O O . ASN A 1 194 ? 18.887 -18.300 -28.876 1.00 72.81 194 ASN A O 1
ATOM 1596 N N . PRO A 1 195 ? 16.978 -18.154 -27.692 1.00 80.12 195 PRO A N 1
ATOM 1597 C CA . PRO A 1 195 ? 16.984 -16.700 -27.658 1.00 80.12 195 PRO A CA 1
ATOM 1598 C C . PRO A 1 195 ? 18.253 -16.151 -26.981 1.00 80.12 195 PRO A C 1
ATOM 1600 O O . PRO A 1 195 ? 18.612 -16.566 -25.877 1.00 80.12 195 PRO A O 1
ATOM 1603 N N . VAL A 1 196 ? 18.901 -15.191 -27.648 1.00 86.12 196 VAL A N 1
ATOM 1604 C CA . VAL A 1 196 ? 20.119 -14.504 -27.189 1.00 86.12 196 VAL A CA 1
ATOM 1605 C C . VAL A 1 196 ? 19.773 -13.073 -26.766 1.00 86.12 196 VAL A C 1
ATOM 1607 O O . VAL A 1 196 ? 18.992 -12.389 -27.433 1.00 86.12 196 VAL A O 1
ATOM 1610 N N . LEU A 1 197 ? 20.355 -12.613 -25.660 1.00 90.31 197 LEU A N 1
ATOM 1611 C CA . LEU A 1 197 ? 20.394 -11.207 -25.261 1.00 90.31 197 LEU A CA 1
ATOM 1612 C C . LEU A 1 197 ? 21.617 -10.552 -25.898 1.00 90.31 197 LEU A C 1
ATOM 1614 O O . LEU A 1 197 ? 22.744 -10.994 -25.683 1.00 90.31 197 LEU A O 1
ATOM 1618 N N . ASN A 1 198 ? 21.399 -9.487 -26.657 1.00 90.31 198 ASN A N 1
ATOM 1619 C CA . ASN A 1 198 ? 22.491 -8.740 -27.267 1.00 90.31 198 ASN A CA 1
ATOM 1620 C C . ASN A 1 198 ? 22.856 -7.568 -26.365 1.00 90.31 198 ASN A C 1
ATOM 1622 O O . ASN A 1 198 ? 21.976 -6.833 -25.908 1.00 90.31 198 ASN A O 1
ATOM 1626 N N . VAL A 1 199 ? 24.149 -7.416 -26.125 1.00 93.00 199 VAL A N 1
ATOM 1627 C CA . VAL A 1 199 ? 24.747 -6.364 -25.319 1.00 93.00 199 VAL A CA 1
ATOM 1628 C C . VAL A 1 199 ? 25.703 -5.596 -26.217 1.00 93.00 199 VAL A C 1
ATOM 1630 O O . VAL A 1 199 ? 26.633 -6.183 -26.761 1.00 93.00 199 VAL A O 1
ATOM 1633 N N . THR A 1 200 ? 25.479 -4.296 -26.361 1.00 92.12 200 THR A N 1
ATOM 1634 C CA . THR A 1 200 ? 26.355 -3.402 -27.120 1.00 92.12 200 THR A CA 1
ATOM 1635 C C . THR A 1 200 ? 26.898 -2.342 -26.175 1.00 92.12 200 THR A C 1
ATOM 1637 O O . THR A 1 200 ? 26.119 -1.647 -25.520 1.00 92.12 200 THR A O 1
ATOM 1640 N N . LEU A 1 201 ? 28.220 -2.228 -26.105 1.00 91.25 201 LEU A N 1
ATOM 1641 C CA . LEU A 1 201 ? 28.935 -1.234 -25.316 1.00 91.25 201 LEU A CA 1
ATOM 1642 C C . LEU A 1 201 ? 29.637 -0.248 -26.254 1.00 91.25 201 LEU A C 1
ATOM 1644 O O . LEU A 1 201 ? 30.495 -0.646 -27.043 1.00 91.25 201 LEU A O 1
ATOM 1648 N N . THR A 1 202 ? 29.262 1.022 -26.155 1.00 90.12 202 THR A N 1
ATOM 1649 C CA . THR A 1 202 ? 29.904 2.163 -26.822 1.00 90.12 202 THR A CA 1
ATOM 1650 C C . THR A 1 202 ? 30.562 3.056 -25.771 1.00 90.12 202 THR A C 1
ATOM 1652 O O . THR A 1 202 ? 30.339 2.871 -24.574 1.00 90.12 202 THR A O 1
ATOM 1655 N N . SER A 1 203 ? 31.339 4.054 -26.207 1.00 87.56 203 SER A N 1
ATOM 1656 C CA . SER A 1 203 ? 32.011 4.999 -25.299 1.00 87.56 203 SER A CA 1
ATOM 1657 C C . SER A 1 203 ? 31.053 5.833 -24.433 1.00 87.56 203 SER A C 1
ATOM 1659 O O . SER A 1 203 ? 31.455 6.368 -23.401 1.00 87.56 203 SER A O 1
ATOM 1661 N N . ASP A 1 204 ? 29.794 5.964 -24.851 1.00 89.06 204 ASP A N 1
ATOM 1662 C CA . ASP A 1 204 ? 28.758 6.808 -24.247 1.00 89.06 204 ASP A CA 1
ATOM 1663 C C . ASP A 1 204 ? 27.510 6.033 -23.785 1.00 89.06 204 ASP A C 1
ATOM 1665 O O . ASP A 1 204 ? 26.610 6.616 -23.179 1.00 89.06 204 ASP A O 1
ATOM 1669 N N . ALA A 1 205 ? 27.407 4.729 -24.060 1.00 90.69 205 ALA A N 1
ATOM 1670 C CA . ALA A 1 205 ? 26.211 3.968 -23.719 1.00 90.69 205 ALA A CA 1
ATOM 1671 C C . ALA A 1 205 ? 26.453 2.463 -23.564 1.00 90.69 205 ALA A C 1
ATOM 1673 O O . ALA A 1 205 ? 27.257 1.838 -24.253 1.00 90.69 205 ALA A O 1
ATOM 1674 N N . LEU A 1 206 ? 25.638 1.850 -22.707 1.00 92.81 206 LEU A N 1
ATOM 1675 C CA . LEU A 1 206 ? 25.484 0.404 -22.604 1.00 92.81 206 LEU A CA 1
ATOM 1676 C C . LEU A 1 206 ? 24.053 0.034 -22.968 1.00 92.81 206 LEU A C 1
ATOM 1678 O O . LEU A 1 206 ? 23.100 0.467 -22.317 1.00 92.81 206 LEU A O 1
ATOM 1682 N N . ARG A 1 207 ? 23.888 -0.796 -23.998 1.00 92.38 207 ARG A N 1
ATOM 1683 C CA . ARG A 1 207 ? 22.584 -1.256 -24.483 1.00 92.38 207 ARG A CA 1
ATOM 1684 C C . ARG A 1 207 ? 22.429 -2.748 -24.269 1.00 92.38 207 ARG A C 1
ATOM 1686 O O . ARG A 1 207 ? 23.273 -3.521 -24.702 1.00 92.38 207 ARG A O 1
ATOM 1693 N N . VAL A 1 208 ? 21.312 -3.153 -23.675 1.00 93.06 208 VAL A N 1
ATOM 1694 C CA . VAL A 1 208 ? 20.882 -4.554 -23.608 1.00 93.06 208 VAL A CA 1
ATOM 1695 C C . VAL A 1 208 ? 19.558 -4.684 -24.341 1.00 93.06 208 VAL A C 1
ATOM 1697 O O . VAL A 1 208 ? 18.630 -3.923 -24.077 1.00 93.06 208 VAL A O 1
ATOM 1700 N N . HIS A 1 209 ? 19.440 -5.643 -25.253 1.00 89.50 209 HIS A N 1
ATOM 1701 C CA . HIS A 1 209 ? 18.202 -5.886 -25.987 1.00 89.50 209 HIS A CA 1
ATOM 1702 C C . HIS A 1 209 ? 17.921 -7.381 -26.152 1.00 89.50 209 HIS A C 1
ATOM 1704 O O . HIS A 1 209 ? 18.811 -8.181 -26.448 1.00 89.50 209 HIS A O 1
ATOM 1710 N N . ALA A 1 210 ? 16.646 -7.734 -26.016 1.00 87.12 210 ALA A N 1
ATOM 1711 C CA . ALA A 1 210 ? 16.098 -9.008 -26.451 1.00 87.12 210 ALA A CA 1
ATOM 171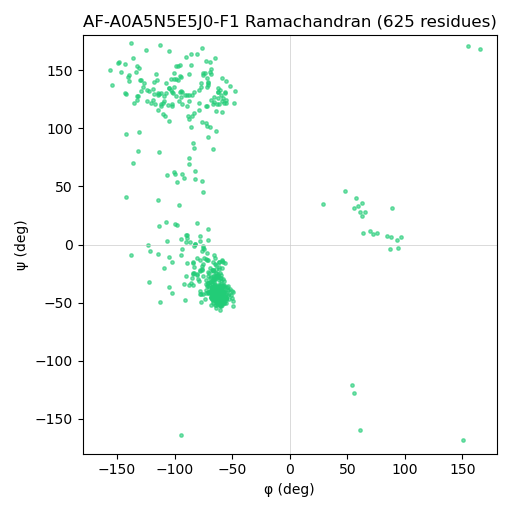2 C C . ALA A 1 210 ? 14.696 -8.790 -27.007 1.00 87.12 210 ALA A C 1
ATOM 1714 O O . ALA A 1 210 ? 13.837 -8.194 -26.351 1.00 87.12 210 ALA A O 1
ATOM 1715 N N . ALA A 1 211 ? 14.448 -9.339 -28.196 1.00 80.62 211 ALA A N 1
ATOM 1716 C CA . ALA A 1 211 ? 13.142 -9.266 -28.833 1.00 80.62 211 ALA A CA 1
ATOM 1717 C C . ALA A 1 211 ? 12.649 -7.809 -28.943 1.00 80.62 211 ALA A C 1
ATOM 1719 O O . ALA A 1 211 ? 13.304 -6.968 -29.555 1.00 80.62 211 ALA A O 1
ATOM 1720 N N . THR A 1 212 ? 11.496 -7.506 -28.347 1.00 77.81 212 THR A N 1
ATOM 1721 C CA . THR A 1 212 ? 10.858 -6.185 -28.375 1.00 77.81 212 THR A CA 1
ATOM 1722 C C . THR A 1 212 ? 11.201 -5.311 -27.176 1.00 77.81 212 THR A C 1
ATOM 1724 O O . THR A 1 212 ? 10.635 -4.226 -27.026 1.00 77.81 212 THR A O 1
ATOM 1727 N N . LYS A 1 213 ? 12.094 -5.769 -26.294 1.00 85.69 213 LYS A N 1
ATOM 1728 C CA . LYS A 1 213 ? 12.466 -5.053 -25.076 1.00 85.69 213 LYS A CA 1
ATOM 1729 C C . LYS A 1 213 ? 13.947 -4.708 -25.107 1.00 85.69 213 LYS A C 1
ATOM 1731 O O . LYS A 1 213 ? 14.795 -5.499 -25.518 1.00 85.69 213 LYS A O 1
ATOM 1736 N N . SER A 1 214 ? 14.247 -3.505 -24.651 1.00 88.81 214 SER A N 1
ATOM 1737 C CA . SER A 1 214 ? 15.602 -2.996 -24.546 1.00 88.81 214 SER A CA 1
ATOM 1738 C C . SER A 1 214 ? 15.745 -2.137 -23.298 1.00 88.81 214 SER A C 1
ATOM 1740 O O . SER A 1 214 ? 14.769 -1.598 -22.771 1.00 88.81 214 SER A O 1
ATOM 1742 N N . HIS A 1 215 ? 16.972 -2.047 -22.813 1.00 90.94 215 HIS A N 1
ATOM 1743 C CA . HIS A 1 215 ? 17.400 -1.107 -21.798 1.00 90.94 215 HIS A CA 1
ATOM 1744 C C . HIS A 1 215 ? 18.663 -0.413 -22.300 1.00 90.94 215 HIS A C 1
ATOM 1746 O O . HIS A 1 215 ? 19.513 -1.038 -22.938 1.00 90.94 215 HIS A O 1
ATOM 1752 N N . THR A 1 216 ? 18.786 0.879 -22.023 1.00 91.19 216 THR A N 1
ATOM 1753 C CA . THR A 1 216 ? 20.008 1.626 -22.303 1.00 91.19 216 THR A CA 1
ATOM 1754 C C . THR A 1 216 ? 20.390 2.449 -21.092 1.00 91.19 216 THR A C 1
ATOM 1756 O O . THR A 1 216 ? 19.587 3.246 -20.606 1.00 91.19 216 THR A O 1
ATOM 1759 N N . SER A 1 217 ? 21.615 2.245 -20.624 1.00 89.62 217 SER A N 1
ATOM 1760 C CA . SER A 1 217 ? 22.280 3.116 -19.666 1.00 89.62 217 SER A CA 1
ATOM 1761 C C . SER A 1 217 ? 23.109 4.122 -20.461 1.00 89.62 217 SER A C 1
ATOM 1763 O O . SER A 1 217 ? 23.950 3.724 -21.266 1.00 89.62 217 SER A O 1
ATOM 1765 N N . HIS A 1 218 ? 22.817 5.407 -20.278 1.00 87.69 218 HIS A N 1
ATOM 1766 C CA . HIS A 1 218 ? 23.475 6.516 -20.969 1.00 87.69 218 HIS A CA 1
ATOM 1767 C C . HIS A 1 218 ? 24.549 7.131 -20.078 1.00 87.69 218 HIS A C 1
ATOM 1769 O O . HIS A 1 218 ? 24.321 7.277 -18.878 1.00 87.69 218 HIS A O 1
ATOM 1775 N N . GLY A 1 219 ? 25.664 7.537 -20.675 1.00 85.12 219 GLY A N 1
ATOM 1776 C CA . GLY A 1 219 ? 26.724 8.308 -20.040 1.00 85.12 219 GLY A CA 1
ATOM 1777 C C . GLY A 1 219 ? 27.242 9.419 -20.954 1.00 85.12 219 GLY A C 1
ATOM 1778 O O . GLY A 1 219 ? 26.853 9.525 -22.118 1.00 85.12 219 GLY A O 1
ATOM 1779 N N . ASP A 1 220 ? 28.113 10.270 -20.419 1.00 85.81 220 ASP A N 1
ATOM 1780 C CA . ASP A 1 220 ? 28.845 11.237 -21.239 1.00 85.81 220 ASP A CA 1
ATOM 1781 C C . ASP A 1 220 ? 29.871 10.513 -22.138 1.00 85.81 220 ASP A C 1
ATOM 1783 O O . ASP A 1 220 ? 30.283 9.396 -21.828 1.00 85.81 220 ASP A O 1
ATOM 1787 N N . PRO A 1 221 ? 30.315 11.098 -23.265 1.00 84.56 221 PRO A N 1
ATOM 1788 C CA . PRO A 1 221 ? 31.327 10.468 -24.112 1.00 84.56 221 PRO A CA 1
ATOM 1789 C C . PRO A 1 221 ? 32.610 10.127 -23.339 1.00 84.56 221 PRO A C 1
ATOM 1791 O O . PRO A 1 221 ? 33.256 11.021 -22.796 1.00 84.56 221 PRO A O 1
ATOM 1794 N N . GLY A 1 222 ? 32.987 8.844 -23.328 1.00 81.31 222 GLY A N 1
ATOM 1795 C CA . GLY A 1 222 ? 34.111 8.314 -22.545 1.00 81.31 222 GLY A CA 1
ATOM 1796 C C . GLY A 1 222 ? 33.704 7.747 -21.180 1.00 81.31 222 GLY A C 1
ATOM 1797 O O . GLY A 1 222 ? 34.539 7.169 -20.493 1.00 81.31 222 GLY A O 1
ATOM 1798 N N . TRP A 1 223 ? 32.427 7.839 -20.798 1.00 86.31 223 TRP A N 1
ATOM 1799 C CA . TRP A 1 223 ? 31.894 7.293 -19.547 1.00 86.31 223 TRP A CA 1
ATOM 1800 C C . TRP A 1 223 ? 32.220 5.812 -19.370 1.00 86.31 223 TRP A C 1
ATOM 1802 O O . TRP A 1 223 ? 32.648 5.397 -18.296 1.00 86.31 223 TRP A O 1
ATOM 1812 N N . SER A 1 224 ? 32.079 5.005 -20.425 1.00 83.00 224 SER A N 1
ATOM 1813 C CA . SER A 1 224 ? 32.413 3.582 -20.326 1.00 83.00 224 SER A CA 1
ATOM 1814 C C . SER A 1 224 ? 33.903 3.335 -20.115 1.00 83.00 224 SER A C 1
ATOM 1816 O O . SER A 1 224 ? 34.267 2.257 -19.655 1.00 83.00 224 SER A O 1
ATOM 1818 N N . ASP A 1 225 ? 34.772 4.276 -20.486 1.00 84.56 225 ASP A N 1
ATOM 1819 C CA . ASP A 1 225 ? 36.224 4.161 -20.333 1.00 84.56 225 ASP A CA 1
ATOM 1820 C C . ASP A 1 225 ? 36.664 4.491 -18.900 1.00 84.56 225 ASP A C 1
ATOM 1822 O O . ASP A 1 225 ? 37.671 3.961 -18.436 1.00 84.56 225 ASP A O 1
ATOM 1826 N N . GLU A 1 226 ? 35.880 5.299 -18.180 1.00 86.75 226 GLU A N 1
ATOM 1827 C CA . GLU A 1 226 ? 36.113 5.642 -16.770 1.00 86.75 226 GLU A CA 1
ATOM 1828 C C . GLU A 1 226 ? 35.746 4.508 -15.803 1.00 86.75 226 GLU A C 1
ATOM 1830 O O . GLU A 1 226 ? 36.331 4.409 -14.725 1.00 86.75 226 GLU A O 1
ATOM 1835 N N . LEU A 1 227 ? 34.803 3.643 -16.187 1.00 86.94 227 LEU A N 1
ATOM 1836 C CA . LEU A 1 227 ? 34.350 2.515 -15.369 1.00 86.94 227 LEU A CA 1
ATOM 1837 C C . LEU A 1 227 ? 35.364 1.368 -15.364 1.00 86.94 227 LEU A C 1
ATOM 1839 O O . LEU A 1 227 ? 35.965 1.059 -16.384 1.00 86.94 227 LEU A O 1
ATOM 1843 N N . ASP A 1 228 ? 35.523 0.622 -14.281 1.00 90.94 228 ASP A N 1
ATOM 1844 C CA . ASP A 1 228 ? 36.306 -0.615 -14.341 1.00 90.94 228 ASP A CA 1
ATOM 1845 C C . ASP A 1 228 ? 35.519 -1.770 -15.013 1.00 90.94 228 ASP A C 1
ATOM 1847 O O . ASP A 1 228 ? 34.327 -1.675 -15.318 1.00 90.94 228 ASP A O 1
ATOM 1851 N N . ASN A 1 229 ? 36.187 -2.887 -15.328 1.00 91.69 229 ASN A N 1
ATOM 1852 C CA . ASN A 1 229 ? 35.516 -4.022 -15.981 1.00 91.69 229 ASN A CA 1
ATOM 1853 C C . ASN A 1 229 ? 34.419 -4.659 -15.107 1.00 91.69 229 ASN A C 1
ATOM 1855 O O . ASN A 1 229 ? 33.503 -5.284 -15.644 1.00 91.69 229 ASN A O 1
ATOM 1859 N N . ARG A 1 230 ? 34.498 -4.526 -13.777 1.00 92.06 230 ARG A N 1
ATOM 1860 C CA . ARG A 1 230 ? 33.511 -5.068 -12.839 1.00 92.06 230 ARG A CA 1
ATOM 1861 C C . ARG A 1 230 ? 32.265 -4.196 -12.786 1.00 92.06 230 ARG A C 1
ATOM 1863 O O . ARG A 1 230 ? 31.167 -4.748 -12.787 1.00 92.06 230 ARG A O 1
ATOM 1870 N N . GLU A 1 231 ? 32.420 -2.880 -12.819 1.00 91.25 231 GLU A N 1
ATOM 1871 C CA . GLU A 1 231 ? 31.320 -1.921 -12.923 1.00 91.25 231 GLU A CA 1
ATOM 1872 C C . GLU A 1 231 ? 30.564 -2.094 -14.244 1.00 91.25 231 GLU A C 1
ATOM 1874 O O . GLU A 1 231 ? 29.340 -2.245 -14.241 1.00 91.25 231 GLU A O 1
ATOM 1879 N N . VAL A 1 232 ? 31.285 -2.191 -15.368 1.00 92.06 232 VAL A N 1
ATOM 1880 C CA . VAL A 1 232 ? 30.681 -2.479 -16.680 1.00 92.06 232 VAL A CA 1
ATOM 1881 C C . VAL A 1 232 ? 29.943 -3.819 -16.657 1.00 92.06 232 VAL A C 1
ATOM 1883 O O . VAL A 1 232 ? 28.781 -3.889 -17.053 1.00 92.06 232 VAL A O 1
ATOM 1886 N N . ALA A 1 233 ? 30.567 -4.888 -16.151 1.00 93.44 233 ALA A N 1
ATOM 1887 C CA . ALA A 1 233 ? 29.921 -6.196 -16.034 1.00 93.44 233 ALA A CA 1
ATOM 1888 C C . ALA A 1 233 ? 28.649 -6.147 -15.168 1.00 93.44 233 ALA A C 1
ATOM 1890 O O . ALA A 1 233 ? 27.632 -6.746 -15.525 1.00 93.44 233 ALA A O 1
ATOM 1891 N N . ALA A 1 234 ? 28.673 -5.410 -14.057 1.00 93.00 234 ALA A N 1
ATOM 1892 C CA . ALA A 1 234 ? 27.514 -5.236 -13.195 1.00 93.00 234 ALA A CA 1
ATOM 1893 C C . ALA A 1 234 ? 26.385 -4.458 -13.896 1.00 93.00 234 ALA A C 1
ATOM 1895 O O . ALA A 1 234 ? 25.225 -4.852 -13.773 1.00 93.00 234 ALA A O 1
ATOM 1896 N N . LEU A 1 235 ? 26.704 -3.437 -14.701 1.00 93.44 235 LEU A N 1
ATOM 1897 C CA . LEU A 1 235 ? 25.724 -2.714 -15.521 1.00 93.44 235 LEU A CA 1
ATOM 1898 C C . LEU A 1 235 ? 25.127 -3.598 -16.623 1.00 93.44 235 LEU A C 1
ATOM 1900 O O . LEU A 1 235 ? 23.925 -3.528 -16.880 1.00 93.44 235 LEU A O 1
ATOM 1904 N N . ILE A 1 236 ? 25.925 -4.485 -17.230 1.00 94.44 236 ILE A N 1
ATOM 1905 C CA . ILE A 1 236 ? 25.419 -5.487 -18.179 1.00 94.44 236 ILE A CA 1
ATOM 1906 C C . ILE A 1 236 ? 24.399 -6.389 -17.478 1.00 94.44 236 ILE A C 1
ATOM 1908 O O . ILE A 1 236 ? 23.275 -6.543 -17.959 1.00 94.44 236 ILE A O 1
ATOM 1912 N N . VAL A 1 237 ? 24.757 -6.958 -16.321 1.00 94.56 237 VAL A N 1
ATOM 1913 C CA . VAL A 1 237 ? 23.863 -7.830 -15.538 1.00 94.56 237 VAL A CA 1
ATOM 1914 C C . VAL A 1 237 ? 22.587 -7.086 -15.127 1.00 94.56 237 VAL A C 1
ATOM 1916 O O . VAL A 1 237 ? 21.495 -7.652 -15.206 1.00 94.56 237 VAL A O 1
ATOM 1919 N N . PHE A 1 238 ? 22.708 -5.812 -14.754 1.00 95.06 238 PHE A N 1
ATOM 1920 C CA . PHE A 1 238 ? 21.586 -4.946 -14.410 1.00 95.06 238 PHE A CA 1
ATOM 1921 C C . PHE A 1 238 ? 20.637 -4.724 -15.598 1.00 95.06 238 PHE A C 1
ATOM 1923 O O . PHE A 1 238 ? 19.431 -4.962 -15.494 1.00 95.06 238 PHE A O 1
ATOM 1930 N N . GLY A 1 239 ? 21.175 -4.342 -16.761 1.00 94.94 239 GLY A N 1
ATOM 1931 C CA . GLY A 1 239 ? 20.394 -4.157 -17.983 1.00 94.94 239 GLY A CA 1
ATOM 1932 C C . GLY A 1 239 ? 19.711 -5.448 -18.439 1.00 94.94 239 GLY A C 1
ATOM 1933 O O . GLY A 1 239 ? 18.546 -5.429 -18.841 1.00 94.94 239 GLY A O 1
ATOM 1934 N N . VAL A 1 240 ? 20.388 -6.592 -18.294 1.00 94.88 240 VAL A N 1
ATOM 1935 C CA . VAL A 1 240 ? 19.800 -7.919 -18.528 1.00 94.88 240 VAL A CA 1
ATOM 1936 C C . VAL A 1 240 ? 18.629 -8.174 -17.579 1.00 94.88 240 VAL A C 1
ATOM 1938 O O . VAL A 1 240 ? 17.570 -8.607 -18.033 1.00 94.88 240 VAL A O 1
ATOM 1941 N N . ALA A 1 241 ? 18.769 -7.872 -16.287 1.00 95.12 241 ALA A N 1
ATOM 1942 C CA . ALA A 1 241 ? 17.691 -8.031 -15.314 1.00 95.12 241 ALA A CA 1
ATOM 1943 C C . ALA A 1 241 ? 16.447 -7.203 -15.692 1.00 95.12 241 ALA A C 1
ATOM 1945 O O . ALA A 1 241 ? 15.328 -7.718 -15.652 1.00 95.12 241 ALA A O 1
ATOM 1946 N N . ILE A 1 242 ? 16.633 -5.956 -16.137 1.00 94.12 242 ILE A N 1
ATOM 1947 C CA . ILE A 1 242 ? 15.536 -5.089 -16.597 1.00 94.12 242 ILE A CA 1
ATOM 1948 C C . ILE A 1 242 ? 14.839 -5.675 -17.817 1.00 94.12 242 ILE A C 1
ATOM 1950 O O . ILE A 1 242 ? 13.613 -5.794 -17.828 1.00 94.12 242 ILE A O 1
ATOM 1954 N N . VAL A 1 243 ? 15.602 -6.053 -18.845 1.00 92.81 243 VAL A N 1
ATOM 1955 C CA . VAL A 1 243 ? 15.034 -6.609 -20.079 1.00 92.81 243 VAL A CA 1
ATOM 1956 C C . VAL A 1 243 ? 14.257 -7.891 -19.777 1.00 92.81 243 VAL A C 1
ATOM 1958 O O . VAL A 1 243 ? 13.130 -8.038 -20.244 1.00 92.81 243 VAL A O 1
ATOM 1961 N N . LEU A 1 244 ? 14.791 -8.774 -18.930 1.00 92.25 244 LEU A N 1
ATOM 1962 C CA . LEU A 1 244 ? 14.096 -9.988 -18.497 1.00 92.25 244 LEU A CA 1
ATOM 1963 C C . LEU A 1 244 ? 12.818 -9.687 -17.713 1.00 92.25 244 LEU A C 1
ATOM 1965 O O . LEU A 1 244 ? 11.790 -10.313 -17.966 1.00 92.25 244 LEU A O 1
ATOM 1969 N N . SER A 1 245 ? 12.858 -8.721 -16.795 1.00 92.50 245 SER A N 1
ATOM 1970 C CA . SER A 1 245 ? 11.675 -8.297 -16.042 1.00 92.50 245 SER A CA 1
ATOM 1971 C C . SER A 1 245 ? 10.586 -7.752 -16.976 1.00 92.50 245 SER A C 1
ATOM 1973 O O . SER A 1 245 ? 9.440 -8.193 -16.910 1.00 92.50 245 SER A O 1
ATOM 1975 N N . ASN A 1 246 ? 10.960 -6.907 -17.942 1.00 89.25 246 ASN A N 1
ATOM 1976 C CA . ASN A 1 246 ? 10.064 -6.368 -18.973 1.00 89.25 246 ASN A CA 1
ATOM 1977 C C . ASN A 1 246 ? 9.491 -7.425 -19.928 1.00 89.25 246 ASN A C 1
ATOM 1979 O O . ASN A 1 246 ? 8.478 -7.178 -20.584 1.00 89.25 246 ASN A O 1
ATOM 1983 N N . LEU A 1 247 ? 10.140 -8.584 -20.030 1.00 87.38 247 LEU A N 1
ATOM 1984 C CA . LEU A 1 247 ? 9.664 -9.744 -20.782 1.00 87.38 247 LEU A CA 1
ATOM 1985 C C . LEU A 1 247 ? 8.794 -10.687 -19.930 1.00 87.38 247 LEU A C 1
ATOM 1987 O O . LEU A 1 247 ? 8.418 -11.753 -20.405 1.00 87.38 247 LEU A O 1
ATOM 1991 N N . GLY A 1 248 ? 8.468 -10.314 -18.688 1.00 89.00 248 GLY A N 1
ATOM 1992 C CA . GLY A 1 248 ? 7.639 -11.111 -17.778 1.00 89.00 248 GLY A CA 1
ATOM 1993 C C . GLY A 1 248 ? 8.420 -12.117 -16.927 1.00 89.00 248 GLY A C 1
ATOM 1994 O O . GLY A 1 248 ? 7.824 -12.879 -16.171 1.00 89.00 248 GLY A O 1
ATOM 1995 N N . HIS A 1 249 ? 9.755 -12.106 -16.979 1.00 91.12 249 HIS A N 1
ATOM 1996 C CA . HIS A 1 249 ? 10.618 -13.019 -16.217 1.00 91.12 249 HIS A CA 1
ATOM 1997 C C . HIS A 1 249 ? 11.119 -12.390 -14.908 1.00 91.12 249 HIS A C 1
ATOM 1999 O O . HIS A 1 249 ? 12.232 -12.675 -14.461 1.00 91.12 249 HIS A O 1
ATOM 2005 N N . GLY A 1 250 ? 10.300 -11.549 -14.263 1.00 91.00 250 GLY A N 1
ATOM 2006 C CA . GLY A 1 250 ? 10.658 -10.793 -13.052 1.00 91.00 250 GLY A CA 1
ATOM 2007 C C . GLY A 1 250 ? 11.201 -11.664 -11.912 1.00 91.00 250 GLY A C 1
ATOM 2008 O O . GLY A 1 250 ? 12.210 -11.325 -11.291 1.00 91.00 250 GLY A O 1
ATOM 2009 N N . TYR A 1 251 ? 10.629 -12.859 -11.716 1.00 90.25 251 TYR A N 1
ATOM 2010 C CA . TYR A 1 251 ? 11.123 -13.818 -10.723 1.00 90.25 251 TYR A CA 1
ATOM 2011 C C . TYR A 1 251 ? 12.591 -14.214 -10.964 1.00 90.25 251 TYR A C 1
ATOM 2013 O O . TYR A 1 251 ? 13.369 -14.321 -10.017 1.00 90.25 251 TYR A O 1
ATOM 2021 N N . ARG A 1 252 ? 12.994 -14.403 -12.228 1.00 91.12 252 ARG A N 1
ATOM 2022 C CA . ARG A 1 252 ? 14.368 -14.759 -12.632 1.00 91.12 252 ARG A CA 1
ATOM 2023 C C . ARG A 1 252 ? 15.287 -13.542 -12.737 1.00 91.12 252 ARG A C 1
ATOM 2025 O O . ARG A 1 252 ? 16.495 -13.700 -12.587 1.00 91.12 252 ARG A O 1
ATOM 2032 N N . ALA A 1 253 ? 14.730 -12.352 -12.955 1.00 93.69 253 ALA A N 1
ATOM 2033 C CA . ALA A 1 253 ? 15.469 -11.094 -12.932 1.00 93.69 253 ALA A CA 1
ATOM 2034 C C . ALA A 1 253 ? 15.947 -10.723 -11.518 1.00 93.69 253 ALA A C 1
ATOM 2036 O O . ALA A 1 253 ? 17.025 -10.158 -11.367 1.00 93.69 253 ALA A O 1
ATOM 2037 N N . GLY A 1 254 ? 15.196 -11.089 -10.472 1.00 93.06 254 GLY A N 1
ATOM 2038 C CA . GLY A 1 254 ? 15.525 -10.761 -9.078 1.00 93.06 254 GLY A CA 1
ATOM 2039 C C . GLY A 1 254 ? 16.970 -11.074 -8.652 1.00 93.06 254 GLY A C 1
ATOM 2040 O O . GLY A 1 254 ? 17.650 -10.180 -8.154 1.00 93.06 254 GLY A O 1
ATOM 2041 N N . PRO A 1 255 ? 17.488 -12.302 -8.849 1.00 92.56 255 PRO A N 1
ATOM 2042 C CA . PRO A 1 255 ? 18.867 -12.634 -8.497 1.00 92.56 255 PRO A CA 1
ATOM 2043 C C . PRO A 1 255 ? 19.909 -11.923 -9.370 1.00 92.56 255 PRO A C 1
ATOM 2045 O O . PRO A 1 255 ? 21.060 -11.812 -8.961 1.00 92.56 255 PRO A O 1
ATOM 2048 N N . LEU A 1 256 ? 19.542 -11.463 -10.569 1.00 94.00 256 LEU A N 1
ATOM 2049 C CA . LEU A 1 256 ? 20.437 -10.669 -11.412 1.00 94.00 256 LEU A CA 1
ATOM 2050 C C . LEU A 1 256 ? 20.540 -9.240 -10.883 1.00 94.00 256 LEU A C 1
ATOM 2052 O O . LEU A 1 256 ? 21.654 -8.756 -10.740 1.00 94.00 256 LEU A O 1
ATOM 2056 N N . PHE A 1 257 ? 19.421 -8.629 -10.472 1.00 93.69 257 PHE A N 1
ATOM 2057 C CA . PHE A 1 257 ? 19.455 -7.363 -9.733 1.00 93.69 257 PHE A CA 1
ATOM 2058 C C . PHE A 1 257 ? 20.318 -7.473 -8.475 1.00 93.69 257 PHE A C 1
ATOM 2060 O O . PHE A 1 257 ? 21.179 -6.627 -8.253 1.00 93.69 257 PHE A O 1
ATOM 2067 N N . GLU A 1 258 ? 20.141 -8.543 -7.694 1.00 91.25 258 GLU A N 1
ATOM 2068 C CA . GLU A 1 258 ? 20.963 -8.821 -6.511 1.00 91.25 258 GLU A CA 1
ATOM 2069 C C . GLU A 1 258 ? 22.450 -8.912 -6.866 1.00 91.25 258 GLU A C 1
ATOM 2071 O O . GLU A 1 258 ? 23.252 -8.203 -6.273 1.00 91.25 258 GLU A O 1
ATOM 2076 N N . ALA A 1 259 ? 22.816 -9.696 -7.885 1.00 90.81 259 ALA A N 1
ATOM 2077 C CA . ALA A 1 259 ? 24.203 -9.808 -8.340 1.00 90.81 259 ALA A CA 1
ATOM 2078 C C . ALA A 1 259 ? 24.795 -8.464 -8.804 1.00 90.81 259 ALA A C 1
ATOM 2080 O O . ALA A 1 259 ? 25.921 -8.136 -8.436 1.00 90.81 259 ALA A O 1
ATOM 2081 N N . SER A 1 260 ? 24.043 -7.678 -9.581 1.00 92.06 260 SER A N 1
ATOM 2082 C CA . SER A 1 260 ? 24.506 -6.375 -10.072 1.00 92.06 260 SER A CA 1
ATOM 2083 C C . SER A 1 260 ? 24.643 -5.337 -8.959 1.00 92.06 260 SER A C 1
ATOM 2085 O O . SER A 1 260 ? 25.611 -4.587 -8.935 1.00 92.06 260 SER A O 1
ATOM 2087 N N . LEU A 1 261 ? 23.700 -5.295 -8.013 1.00 88.94 261 LEU A N 1
ATOM 2088 C CA . LEU A 1 261 ? 23.686 -4.291 -6.948 1.00 88.94 261 LEU A CA 1
ATOM 2089 C C . LEU A 1 261 ? 24.657 -4.647 -5.815 1.00 88.94 261 LEU A C 1
ATOM 2091 O O . LEU A 1 261 ? 25.217 -3.753 -5.185 1.00 88.94 261 LEU A O 1
ATOM 2095 N N . SER A 1 262 ? 24.964 -5.931 -5.609 1.00 83.75 262 SER A N 1
ATOM 2096 C CA . SER A 1 262 ? 26.072 -6.353 -4.742 1.00 83.75 262 SER A CA 1
ATOM 2097 C C . SER A 1 262 ? 27.439 -5.856 -5.227 1.00 83.75 262 SER A C 1
ATOM 2099 O O . SER A 1 262 ? 28.359 -5.771 -4.423 1.00 83.75 262 SER A O 1
ATOM 2101 N N . ALA A 1 263 ? 27.582 -5.475 -6.502 1.00 81.81 263 ALA A N 1
ATOM 2102 C CA . ALA A 1 263 ? 28.781 -4.799 -7.000 1.00 81.81 263 ALA A CA 1
ATOM 2103 C C . ALA A 1 263 ? 28.836 -3.300 -6.641 1.00 81.81 263 ALA A C 1
ATOM 2105 O O . ALA A 1 263 ? 29.738 -2.612 -7.101 1.00 81.81 263 ALA A O 1
ATOM 2106 N N . GLN A 1 264 ? 27.899 -2.806 -5.819 1.00 74.81 264 GLN A N 1
ATOM 2107 C CA . GLN A 1 264 ? 27.889 -1.441 -5.283 1.00 74.81 264 GLN A CA 1
ATOM 2108 C C . GLN A 1 264 ? 27.763 -0.342 -6.361 1.00 74.81 264 GLN A C 1
ATOM 2110 O O . GLN A 1 264 ? 28.297 0.753 -6.228 1.00 74.81 264 GLN A O 1
ATOM 2115 N N . LEU A 1 265 ? 26.992 -0.607 -7.423 1.00 69.06 265 LEU A N 1
ATOM 2116 C CA . LEU A 1 265 ? 26.616 0.412 -8.408 1.00 69.06 265 LEU A CA 1
ATOM 2117 C C . LEU A 1 265 ? 25.647 1.435 -7.787 1.00 69.06 265 LEU A C 1
ATOM 2119 O O . LEU A 1 265 ? 24.448 1.178 -7.653 1.00 69.06 265 LEU A O 1
ATOM 2123 N N . PHE A 1 266 ? 26.163 2.603 -7.402 1.00 67.94 266 PHE A N 1
ATOM 2124 C CA . PHE A 1 266 ? 25.441 3.611 -6.616 1.00 67.94 266 PHE A CA 1
ATOM 2125 C C . PHE A 1 266 ? 24.823 4.743 -7.449 1.00 67.94 266 PHE A C 1
ATOM 2127 O O . PHE A 1 266 ? 25.045 5.918 -7.162 1.00 67.94 266 PHE A O 1
ATOM 2134 N N . HIS A 1 267 ? 24.013 4.421 -8.460 1.00 79.69 267 HIS A N 1
ATOM 2135 C CA . HIS A 1 267 ? 23.241 5.451 -9.164 1.00 79.69 267 HIS A CA 1
ATOM 2136 C C . HIS A 1 267 ? 21.772 5.446 -8.700 1.00 79.69 267 HIS A C 1
ATOM 2138 O O . HIS A 1 267 ? 21.099 4.427 -8.887 1.00 79.69 267 HIS A O 1
ATOM 2144 N N . PRO A 1 268 ? 21.240 6.547 -8.125 1.00 77.94 268 PRO A N 1
ATOM 2145 C CA . PRO A 1 268 ? 19.867 6.608 -7.608 1.00 77.94 268 PRO A CA 1
ATOM 2146 C C . PRO A 1 268 ? 18.802 6.130 -8.606 1.00 77.94 268 PRO A C 1
ATOM 2148 O O . PRO A 1 268 ? 17.951 5.318 -8.245 1.00 77.94 268 PRO A O 1
ATOM 2151 N N . ASP A 1 269 ? 18.915 6.534 -9.875 1.00 80.19 269 ASP A N 1
ATOM 2152 C CA . ASP A 1 269 ? 17.971 6.132 -10.930 1.00 80.19 269 ASP A CA 1
ATOM 2153 C C . ASP A 1 269 ? 17.944 4.613 -11.167 1.00 80.19 269 ASP A C 1
ATOM 2155 O O . ASP A 1 269 ? 16.886 4.031 -11.416 1.00 80.19 269 ASP A O 1
ATOM 2159 N N . LEU A 1 270 ? 19.097 3.939 -11.060 1.00 86.44 270 LEU A N 1
ATOM 2160 C CA . LEU A 1 270 ? 19.168 2.483 -11.199 1.00 86.44 270 LEU A CA 1
ATOM 2161 C C . LEU A 1 270 ? 18.508 1.802 -9.996 1.00 86.44 270 LEU A C 1
ATOM 2163 O O . LEU A 1 270 ? 17.824 0.796 -10.150 1.00 86.44 270 LEU A O 1
ATOM 2167 N N . ILE A 1 271 ? 18.645 2.369 -8.800 1.00 87.94 271 ILE A N 1
ATOM 2168 C CA . ILE A 1 271 ? 18.049 1.815 -7.580 1.00 87.94 271 ILE A CA 1
ATOM 2169 C C . ILE A 1 271 ? 16.524 1.909 -7.624 1.00 87.94 271 ILE A C 1
ATOM 2171 O O . ILE A 1 271 ? 15.841 0.929 -7.320 1.00 87.94 271 ILE A O 1
ATOM 2175 N N . GLU A 1 272 ? 15.978 3.053 -8.038 1.00 86.25 272 GLU A N 1
ATOM 2176 C CA . GLU A 1 272 ? 14.531 3.224 -8.197 1.00 86.25 272 GLU A CA 1
ATOM 2177 C C . GLU A 1 272 ? 13.966 2.256 -9.250 1.00 86.25 272 GLU A C 1
ATOM 2179 O O . GLU A 1 272 ? 12.930 1.606 -9.041 1.00 86.25 272 GLU A O 1
ATOM 2184 N N . MET A 1 273 ? 14.680 2.105 -10.368 1.00 89.56 273 MET A N 1
ATOM 2185 C CA . MET A 1 273 ? 14.316 1.173 -11.432 1.00 89.56 273 MET A CA 1
ATOM 2186 C C . MET A 1 273 ? 14.352 -0.279 -10.938 1.00 89.56 273 MET A C 1
ATOM 2188 O O . MET A 1 273 ? 13.394 -1.027 -11.149 1.00 89.56 273 MET A O 1
ATOM 2192 N N . ALA A 1 274 ? 15.401 -0.664 -10.205 1.00 92.00 274 ALA A N 1
ATOM 2193 C CA . ALA A 1 274 ? 15.519 -1.981 -9.588 1.00 92.00 274 ALA A CA 1
ATOM 2194 C C . ALA A 1 274 ? 14.367 -2.253 -8.622 1.00 92.00 274 ALA A C 1
ATOM 2196 O O . ALA A 1 274 ? 13.727 -3.296 -8.716 1.00 92.00 274 ALA A O 1
ATOM 2197 N N . ALA A 1 275 ? 14.057 -1.303 -7.734 1.00 89.12 275 ALA A N 1
ATOM 2198 C CA . ALA A 1 275 ? 12.962 -1.426 -6.780 1.00 89.12 275 ALA A CA 1
ATOM 2199 C C . ALA A 1 275 ? 11.626 -1.686 -7.493 1.00 89.12 275 ALA A C 1
ATOM 2201 O O . ALA A 1 275 ? 10.877 -2.586 -7.115 1.00 89.12 275 ALA A O 1
ATOM 2202 N N . THR A 1 276 ? 11.358 -0.944 -8.571 1.00 89.56 276 THR A N 1
ATOM 2203 C CA . THR A 1 276 ? 10.143 -1.096 -9.383 1.00 89.56 276 THR A CA 1
ATOM 2204 C C . THR A 1 276 ? 10.044 -2.497 -9.998 1.00 89.56 276 THR A C 1
ATOM 2206 O O . THR A 1 276 ? 8.998 -3.150 -9.912 1.00 89.56 276 THR A O 1
ATOM 2209 N N . HIS A 1 277 ? 11.136 -3.003 -10.575 1.00 92.06 277 HIS A N 1
ATOM 2210 C CA . HIS A 1 277 ? 11.169 -4.339 -11.176 1.00 92.06 277 HIS A CA 1
ATOM 2211 C C . HIS A 1 277 ? 11.157 -5.478 -10.151 1.00 92.06 277 HIS A C 1
ATOM 2213 O O . HIS A 1 277 ? 10.570 -6.527 -10.414 1.00 92.06 277 HIS A O 1
ATOM 2219 N N . LEU A 1 278 ? 11.776 -5.291 -8.985 1.00 91.62 278 LEU A N 1
ATOM 2220 C CA . LEU A 1 278 ? 11.766 -6.275 -7.905 1.00 91.62 278 LEU A CA 1
ATOM 2221 C C . LEU A 1 278 ? 10.367 -6.423 -7.310 1.00 91.62 278 LEU A C 1
ATOM 2223 O O . LEU A 1 278 ? 9.908 -7.547 -7.138 1.00 91.62 278 LEU A O 1
ATOM 2227 N N . VAL A 1 279 ? 9.657 -5.319 -7.062 1.00 87.94 279 VAL A N 1
ATOM 2228 C CA . VAL A 1 279 ? 8.276 -5.373 -6.562 1.00 87.94 279 VAL A CA 1
ATOM 2229 C C . VAL A 1 279 ? 7.342 -6.001 -7.593 1.00 87.94 279 VAL A C 1
ATOM 2231 O O . VAL A 1 279 ? 6.635 -6.951 -7.270 1.00 87.94 279 VAL A O 1
ATOM 2234 N N . SER A 1 280 ? 7.356 -5.514 -8.839 1.00 86.69 280 SER A N 1
ATOM 2235 C CA . SER A 1 280 ? 6.480 -6.048 -9.897 1.00 86.69 280 SER A CA 1
ATOM 2236 C C . SER A 1 280 ? 6.756 -7.522 -10.214 1.00 86.69 280 SER A C 1
ATOM 2238 O O . SER A 1 280 ? 5.844 -8.251 -10.590 1.00 86.69 280 SER A O 1
ATOM 2240 N N . GLY A 1 281 ? 7.993 -7.983 -10.010 1.00 88.62 281 GLY A N 1
ATOM 2241 C CA . GLY A 1 281 ? 8.377 -9.387 -10.131 1.00 88.62 281 GLY A CA 1
ATOM 2242 C C . GLY A 1 281 ? 8.085 -10.256 -8.901 1.00 88.62 281 GLY A C 1
ATOM 2243 O O . GLY A 1 281 ? 8.447 -11.433 -8.927 1.00 88.62 281 GLY A O 1
ATOM 2244 N N . GLY A 1 282 ? 7.504 -9.708 -7.826 1.00 88.62 282 GLY A N 1
ATOM 2245 C CA . GLY A 1 282 ? 7.271 -10.429 -6.567 1.00 88.62 282 GLY A CA 1
ATOM 2246 C C . GLY A 1 282 ? 8.563 -10.826 -5.841 1.00 88.62 282 GLY A C 1
ATOM 2247 O O . GLY A 1 282 ? 8.607 -11.848 -5.164 1.00 88.62 282 GLY A O 1
ATOM 2248 N N . ARG A 1 283 ? 9.642 -10.058 -6.030 1.00 91.50 283 ARG A N 1
ATOM 2249 C CA . ARG A 1 283 ? 11.000 -10.316 -5.520 1.00 91.50 283 ARG A CA 1
ATOM 2250 C C . ARG A 1 283 ? 11.465 -9.280 -4.497 1.00 91.50 283 ARG A C 1
ATOM 2252 O O . ARG A 1 283 ? 12.632 -8.883 -4.484 1.00 91.50 283 ARG A O 1
ATOM 2259 N N . ALA A 1 284 ? 10.562 -8.834 -3.626 1.00 89.88 284 ALA A N 1
ATOM 2260 C CA . ALA A 1 284 ? 10.919 -7.948 -2.517 1.00 89.88 284 ALA A CA 1
ATOM 2261 C C . ALA A 1 284 ? 11.981 -8.576 -1.592 1.00 89.88 284 ALA A C 1
ATOM 2263 O O . ALA A 1 284 ? 12.843 -7.868 -1.077 1.00 89.88 284 ALA A O 1
ATOM 2264 N N . ASP A 1 285 ? 11.998 -9.909 -1.477 1.00 90.88 285 ASP A N 1
ATOM 2265 C CA . ASP A 1 285 ? 13.028 -10.677 -0.773 1.00 90.88 285 ASP A CA 1
ATOM 2266 C C . ASP A 1 285 ? 14.455 -10.360 -1.260 1.00 90.88 285 ASP A C 1
ATOM 2268 O O . ASP A 1 285 ? 15.379 -10.263 -0.452 1.00 90.88 285 ASP A O 1
ATOM 2272 N N . CYS A 1 286 ? 14.650 -10.162 -2.572 1.00 91.31 286 CYS A N 1
ATOM 2273 C CA . CYS A 1 286 ? 15.944 -9.754 -3.117 1.00 91.31 286 CYS A CA 1
ATOM 2274 C C . CYS A 1 286 ? 16.337 -8.366 -2.622 1.00 91.31 286 CYS A C 1
ATOM 2276 O O . CYS A 1 286 ? 17.485 -8.165 -2.239 1.00 91.31 286 CYS A O 1
ATOM 2278 N N . ALA A 1 287 ? 15.399 -7.418 -2.614 1.00 91.06 287 ALA A N 1
ATOM 2279 C CA . ALA A 1 287 ? 15.676 -6.060 -2.165 1.00 91.06 287 ALA A CA 1
ATOM 2280 C C . ALA A 1 287 ? 16.082 -6.020 -0.687 1.00 91.06 287 ALA A C 1
ATOM 2282 O O . ALA A 1 287 ? 17.022 -5.314 -0.326 1.00 91.06 287 ALA A O 1
ATOM 2283 N N . LEU A 1 288 ? 15.428 -6.837 0.145 1.00 91.31 288 LEU A N 1
ATOM 2284 C CA . LEU A 1 288 ? 15.788 -7.013 1.551 1.00 91.31 288 LEU A CA 1
ATOM 2285 C C . LEU A 1 288 ? 17.204 -7.578 1.712 1.00 91.31 288 LEU A C 1
ATOM 2287 O O . LEU A 1 288 ? 17.985 -7.037 2.491 1.00 91.31 288 LEU A O 1
ATOM 2291 N N . ARG A 1 289 ? 17.572 -8.615 0.945 1.00 90.94 289 ARG A N 1
ATOM 2292 C CA . ARG A 1 289 ? 18.936 -9.176 0.978 1.00 90.94 289 ARG A CA 1
ATOM 2293 C C . ARG A 1 289 ? 19.996 -8.185 0.505 1.00 90.94 289 ARG A C 1
ATOM 2295 O O . ARG A 1 289 ? 21.058 -8.118 1.120 1.00 90.94 289 ARG A O 1
ATOM 2302 N N . ILE A 1 290 ? 19.711 -7.416 -0.550 1.00 90.25 290 ILE A N 1
ATOM 2303 C CA . ILE A 1 290 ? 20.605 -6.356 -1.042 1.00 90.25 290 ILE A CA 1
ATOM 2304 C C . ILE A 1 290 ? 20.813 -5.314 0.060 1.00 90.25 290 ILE A C 1
ATOM 2306 O O . ILE A 1 290 ? 21.954 -5.049 0.435 1.00 90.25 290 ILE A O 1
ATOM 2310 N N . GLY A 1 291 ? 19.721 -4.792 0.632 1.00 90.56 291 GLY A N 1
ATOM 2311 C CA . GLY A 1 291 ? 19.780 -3.835 1.735 1.00 90.56 291 GLY A CA 1
ATOM 2312 C C . GLY A 1 291 ? 20.553 -4.384 2.935 1.00 90.56 291 GLY A C 1
ATOM 2313 O O . GLY A 1 291 ? 21.412 -3.705 3.486 1.00 90.56 291 GLY A O 1
ATOM 2314 N N . GLU A 1 292 ? 20.334 -5.641 3.319 1.00 91.81 292 GLU A N 1
ATOM 2315 C CA . GLU A 1 292 ? 21.086 -6.257 4.412 1.00 91.81 292 GLU A CA 1
ATOM 2316 C C . GLU A 1 292 ? 22.580 -6.446 4.096 1.00 91.81 292 GLU A C 1
ATOM 2318 O O . GLU A 1 292 ? 23.418 -6.280 4.987 1.00 91.81 292 GLU A O 1
ATOM 2323 N N . SER A 1 293 ? 22.947 -6.792 2.857 1.00 90.56 293 SER A N 1
ATOM 2324 C CA . SER A 1 293 ? 24.359 -6.875 2.454 1.00 90.56 293 SER A CA 1
ATOM 2325 C C . SER A 1 293 ? 25.031 -5.513 2.557 1.00 90.56 293 SER A C 1
ATOM 2327 O O . SER A 1 293 ? 26.044 -5.382 3.239 1.00 90.56 293 SER A O 1
ATOM 2329 N N . TRP A 1 294 ? 24.413 -4.485 1.976 1.00 89.50 294 TRP A N 1
ATOM 2330 C CA . TRP A 1 294 ? 24.928 -3.122 2.018 1.00 89.50 294 TRP A CA 1
ATOM 2331 C C . TRP A 1 294 ? 25.033 -2.584 3.445 1.00 89.50 294 TRP A C 1
ATOM 2333 O O . TRP A 1 294 ? 26.044 -1.984 3.787 1.00 89.50 294 TRP A O 1
ATOM 2343 N N . LEU A 1 295 ? 24.068 -2.876 4.322 1.00 90.44 295 LEU A N 1
ATOM 2344 C CA . LEU A 1 295 ? 24.161 -2.516 5.739 1.00 90.44 295 LEU A CA 1
ATOM 2345 C C . LEU A 1 295 ? 25.359 -3.170 6.444 1.00 90.44 295 LEU A C 1
ATOM 2347 O O . LEU A 1 295 ? 25.978 -2.547 7.303 1.00 90.44 295 LEU A O 1
ATOM 2351 N N . ARG A 1 296 ? 25.665 -4.434 6.121 1.00 90.81 296 ARG A N 1
ATOM 2352 C CA . ARG A 1 296 ? 26.801 -5.167 6.710 1.00 90.81 296 ARG A CA 1
ATOM 2353 C C . ARG A 1 296 ? 28.147 -4.665 6.196 1.00 90.81 296 ARG A C 1
ATOM 2355 O O . ARG A 1 296 ? 29.114 -4.676 6.950 1.00 90.81 296 ARG A O 1
ATOM 2362 N N . GLU A 1 297 ? 28.204 -4.270 4.931 1.00 89.12 297 GLU A N 1
ATOM 2363 C CA . GLU A 1 297 ? 29.426 -3.830 4.251 1.00 89.12 297 GLU A CA 1
ATOM 2364 C C . GLU A 1 297 ? 29.688 -2.325 4.385 1.00 89.12 297 GLU A C 1
ATOM 2366 O O . GLU A 1 297 ? 30.800 -1.872 4.112 1.00 89.12 297 GLU A O 1
ATOM 2371 N N . ALA A 1 298 ? 28.689 -1.540 4.792 1.00 87.94 298 ALA A N 1
ATOM 2372 C CA . ALA A 1 298 ? 28.805 -0.094 4.877 1.00 87.94 298 ALA A CA 1
ATOM 2373 C C . ALA A 1 298 ? 29.885 0.335 5.875 1.00 87.94 298 ALA A C 1
ATOM 2375 O O . ALA A 1 298 ? 29.818 0.062 7.075 1.00 87.94 298 ALA A O 1
ATOM 2376 N N . THR A 1 299 ? 30.862 1.076 5.359 1.00 87.25 299 THR A N 1
ATOM 2377 C CA . THR A 1 299 ? 31.915 1.722 6.152 1.00 87.25 299 THR A CA 1
ATOM 2378 C C . THR A 1 299 ? 31.665 3.218 6.346 1.00 87.25 299 THR A C 1
ATOM 2380 O O . THR A 1 299 ? 32.270 3.826 7.226 1.00 87.25 299 THR A O 1
ATOM 2383 N N . THR A 1 300 ? 30.751 3.802 5.562 1.00 86.31 300 THR A N 1
ATOM 2384 C CA . THR A 1 300 ? 30.347 5.214 5.619 1.00 86.31 300 THR A CA 1
ATOM 2385 C C . THR A 1 300 ? 28.825 5.355 5.515 1.00 86.31 300 THR A C 1
ATOM 2387 O O . THR A 1 300 ? 28.145 4.457 5.010 1.00 86.31 300 THR A O 1
ATOM 2390 N N . SER A 1 301 ? 28.284 6.498 5.947 1.00 83.38 301 SER A N 1
ATOM 2391 C CA . SER A 1 301 ? 26.848 6.797 5.852 1.00 83.38 301 SER A CA 1
ATOM 2392 C C . SER A 1 301 ? 26.340 6.870 4.412 1.00 83.38 301 SER A C 1
ATOM 2394 O O . SER A 1 301 ? 25.258 6.361 4.115 1.00 83.38 301 SER A O 1
ATOM 2396 N N . ALA A 1 302 ? 27.143 7.424 3.498 1.00 84.62 302 ALA A N 1
ATOM 2397 C CA . ALA A 1 302 ? 26.805 7.558 2.082 1.00 84.62 302 ALA A CA 1
ATOM 2398 C C . ALA A 1 302 ? 26.478 6.208 1.416 1.00 84.62 302 ALA A C 1
ATOM 2400 O O . ALA A 1 302 ? 25.611 6.143 0.547 1.00 84.62 302 ALA A O 1
ATOM 2401 N N . MET A 1 303 ? 27.103 5.114 1.870 1.00 83.69 303 MET A N 1
ATOM 2402 C CA . MET A 1 303 ? 26.827 3.762 1.367 1.00 83.69 303 MET A CA 1
ATOM 2403 C C . MET A 1 303 ? 25.437 3.236 1.764 1.00 83.69 303 MET A C 1
ATOM 2405 O O . MET A 1 303 ? 24.916 2.327 1.117 1.00 83.69 303 MET A O 1
ATOM 2409 N N . LEU A 1 304 ? 24.805 3.792 2.806 1.00 86.06 304 LEU A N 1
ATOM 2410 C CA . LEU A 1 304 ? 23.461 3.376 3.220 1.00 86.06 304 LEU A CA 1
ATOM 2411 C C . LEU A 1 304 ? 22.343 4.062 2.438 1.00 86.06 304 LEU A C 1
ATOM 2413 O O . LEU A 1 304 ? 21.257 3.491 2.351 1.00 86.06 304 LEU A O 1
ATOM 2417 N N . LEU A 1 305 ? 22.576 5.248 1.867 1.00 85.00 305 LEU A N 1
ATOM 2418 C CA . LEU A 1 305 ? 21.546 5.985 1.128 1.00 85.00 305 LEU A CA 1
ATOM 2419 C C . LEU A 1 305 ? 20.931 5.146 -0.016 1.00 85.00 305 LEU A C 1
ATOM 2421 O O . LEU A 1 305 ? 19.704 5.042 -0.074 1.00 85.00 305 LEU A O 1
ATOM 2425 N N . PRO A 1 306 ? 21.727 4.453 -0.853 1.00 85.56 306 PRO A N 1
ATOM 2426 C CA . PRO A 1 306 ? 21.238 3.475 -1.822 1.00 85.56 306 PRO A CA 1
ATOM 2427 C C . PRO A 1 306 ? 20.280 2.431 -1.246 1.00 85.56 306 PRO A C 1
ATOM 2429 O O . PRO A 1 306 ? 19.216 2.157 -1.803 1.00 85.56 306 PRO A O 1
ATOM 2432 N N . SER A 1 307 ? 20.643 1.866 -0.097 1.00 84.56 307 SER A N 1
ATOM 2433 C CA . SER A 1 307 ? 19.843 0.845 0.576 1.00 84.56 307 SER A CA 1
ATOM 2434 C C . SER A 1 307 ? 18.527 1.407 1.083 1.00 84.56 307 SER A C 1
ATOM 2436 O O . SER A 1 307 ? 17.484 0.777 0.930 1.00 84.56 307 SER A O 1
ATOM 2438 N N . PHE A 1 308 ? 18.576 2.601 1.673 1.00 85.56 308 PHE A N 1
ATOM 2439 C CA . PHE A 1 308 ? 17.396 3.297 2.153 1.00 85.56 308 PHE A CA 1
ATOM 2440 C C . PHE A 1 308 ? 16.429 3.578 0.999 1.00 85.56 308 PHE A C 1
ATOM 2442 O O . PHE A 1 308 ? 15.254 3.241 1.107 1.00 85.56 308 PHE A O 1
ATOM 2449 N N . LEU A 1 309 ? 16.917 4.103 -0.132 1.00 86.50 309 LEU A N 1
ATOM 2450 C CA . LEU A 1 309 ? 16.094 4.355 -1.320 1.00 86.50 309 LEU A CA 1
ATOM 2451 C C . LEU A 1 309 ? 15.474 3.067 -1.876 1.00 86.50 309 LEU A C 1
ATOM 2453 O O . LEU A 1 309 ? 14.293 3.060 -2.230 1.00 86.50 309 LEU A O 1
ATOM 2457 N N . LEU A 1 310 ? 16.241 1.973 -1.924 1.00 87.81 310 LEU A N 1
ATOM 2458 C CA . LEU A 1 310 ? 15.748 0.665 -2.354 1.00 87.81 310 LEU A CA 1
ATOM 2459 C C . LEU A 1 310 ? 14.616 0.175 -1.444 1.00 87.81 310 LEU A C 1
ATOM 2461 O O . LEU A 1 310 ? 13.531 -0.154 -1.924 1.00 87.81 310 LEU A O 1
ATOM 2465 N N . LEU A 1 311 ? 14.855 0.152 -0.130 1.00 88.50 311 LEU A N 1
ATOM 2466 C CA . LEU A 1 311 ? 13.886 -0.329 0.851 1.00 88.50 311 LEU A CA 1
ATOM 2467 C C . LEU A 1 311 ? 12.648 0.560 0.897 1.00 88.50 311 LEU A C 1
ATOM 2469 O O . LEU A 1 311 ? 11.542 0.032 0.903 1.00 88.50 311 LEU A O 1
ATOM 2473 N N . HIS A 1 312 ? 12.809 1.881 0.849 1.00 86.38 312 HIS A N 1
ATOM 2474 C CA . HIS A 1 312 ? 11.701 2.831 0.795 1.00 86.38 312 HIS A CA 1
ATOM 2475 C C . HIS A 1 312 ? 10.770 2.536 -0.389 1.00 86.38 312 HIS A C 1
ATOM 2477 O O . HIS A 1 312 ? 9.562 2.390 -0.208 1.00 86.38 312 HIS A O 1
ATOM 2483 N N . ASN A 1 313 ? 11.334 2.392 -1.592 1.00 85.00 313 ASN A N 1
ATOM 2484 C CA . ASN A 1 313 ? 10.573 2.134 -2.817 1.00 85.00 313 ASN A CA 1
ATOM 2485 C C . ASN A 1 313 ? 9.926 0.746 -2.870 1.00 85.00 313 ASN A C 1
ATOM 2487 O O . ASN A 1 313 ? 8.929 0.555 -3.569 1.00 85.00 313 ASN A O 1
ATOM 2491 N N . VAL A 1 314 ? 10.514 -0.238 -2.190 1.00 85.69 314 VAL A N 1
ATOM 2492 C CA . VAL A 1 314 ? 9.938 -1.581 -2.085 1.00 85.69 314 VAL A CA 1
ATOM 2493 C C . VAL A 1 314 ? 8.801 -1.573 -1.073 1.00 85.69 314 VAL A C 1
ATOM 2495 O O . VAL A 1 314 ? 7.698 -2.002 -1.394 1.00 85.69 314 VAL A O 1
ATOM 2498 N N . CYS A 1 315 ? 9.036 -1.013 0.113 1.00 84.56 315 CYS A N 1
ATOM 2499 C CA . CYS A 1 315 ? 8.067 -0.964 1.203 1.00 84.56 315 CYS A CA 1
ATOM 2500 C C . CYS A 1 315 ? 6.823 -0.150 0.849 1.00 84.56 315 CYS A C 1
ATOM 2502 O O . CYS A 1 315 ? 5.720 -0.575 1.169 1.00 84.56 315 CYS A O 1
ATOM 2504 N N . SER A 1 316 ? 6.974 0.972 0.137 1.00 82.06 316 SER A N 1
ATOM 2505 C CA . SER A 1 316 ? 5.833 1.788 -0.303 1.00 82.06 316 SER A CA 1
ATOM 2506 C C . SER A 1 316 ? 4.904 1.064 -1.283 1.00 82.06 316 SER A C 1
ATOM 2508 O O . SER A 1 316 ? 3.764 1.485 -1.472 1.00 82.06 316 SER A O 1
ATOM 2510 N N . ARG A 1 317 ? 5.376 -0.024 -1.904 1.00 81.81 317 ARG A N 1
ATOM 2511 C CA . ARG A 1 317 ? 4.630 -0.810 -2.892 1.00 81.81 317 ARG A CA 1
ATOM 2512 C C . ARG A 1 317 ? 4.300 -2.230 -2.426 1.00 81.81 317 ARG A C 1
ATOM 2514 O O . ARG A 1 317 ? 3.562 -2.928 -3.120 1.00 81.81 317 ARG A O 1
ATOM 2521 N N . LEU A 1 318 ? 4.833 -2.671 -1.285 1.00 78.56 318 LEU A N 1
ATOM 2522 C CA . LEU A 1 318 ? 4.474 -3.953 -0.690 1.00 78.56 318 LEU A CA 1
ATOM 2523 C C . LEU A 1 318 ? 3.008 -3.909 -0.244 1.00 78.56 318 LEU A C 1
ATOM 2525 O O . LEU A 1 318 ? 2.604 -3.060 0.547 1.00 78.56 318 LEU A O 1
ATOM 2529 N N . GLN A 1 319 ? 2.202 -4.833 -0.765 1.00 69.12 319 GLN A N 1
ATOM 2530 C CA . GLN A 1 319 ? 0.840 -5.048 -0.281 1.00 69.12 319 GLN A CA 1
ATOM 2531 C C . GLN A 1 319 ? 0.852 -5.904 0.996 1.00 69.12 319 GLN A C 1
ATOM 2533 O O . GLN A 1 319 ? 1.837 -6.574 1.303 1.00 69.12 319 GLN A O 1
ATOM 2538 N N . ARG A 1 320 ? -0.271 -5.917 1.731 1.00 61.62 320 ARG A N 1
ATOM 2539 C CA . ARG A 1 320 ? -0.435 -6.644 3.009 1.00 61.62 320 ARG A CA 1
ATOM 2540 C C . ARG A 1 320 ? -0.198 -8.162 2.929 1.00 61.62 320 ARG A C 1
ATOM 2542 O O . ARG A 1 320 ? -0.071 -8.796 3.968 1.00 61.62 320 ARG A O 1
ATOM 2549 N N . GLU A 1 321 ? -0.137 -8.746 1.734 1.00 59.12 321 GLU A N 1
ATOM 2550 C CA . GLU A 1 321 ? 0.005 -10.196 1.533 1.00 59.12 321 GLU A CA 1
ATOM 2551 C C . GLU A 1 321 ? 1.402 -10.744 1.909 1.00 59.12 321 GLU A C 1
ATOM 2553 O O . GLU A 1 321 ? 1.544 -11.949 2.092 1.00 59.12 321 GLU A O 1
ATOM 2558 N N . GLY A 1 322 ? 2.410 -9.881 2.110 1.00 75.94 322 GLY A N 1
ATOM 2559 C CA . GLY A 1 322 ? 3.764 -10.255 2.551 1.00 75.94 322 GLY A CA 1
ATOM 2560 C C . GLY A 1 322 ? 4.069 -9.883 4.006 1.00 75.94 322 GLY A C 1
ATOM 2561 O O . GLY A 1 322 ? 4.964 -9.079 4.258 1.00 75.94 322 GLY A O 1
ATOM 2562 N N . ILE A 1 323 ? 3.303 -10.398 4.977 1.00 86.38 323 ILE A N 1
ATOM 2563 C CA . ILE A 1 323 ? 3.447 -10.039 6.407 1.00 86.38 323 ILE A CA 1
ATOM 2564 C C . ILE A 1 323 ? 4.880 -10.280 6.917 1.00 86.38 323 ILE A C 1
ATOM 2566 O O . ILE A 1 323 ? 5.430 -9.442 7.634 1.00 86.38 323 ILE A O 1
ATOM 2570 N N . GLU A 1 324 ? 5.503 -11.398 6.541 1.00 88.94 324 GLU A N 1
ATOM 2571 C CA . GLU A 1 324 ? 6.875 -11.717 6.958 1.00 88.94 324 GLU A CA 1
ATOM 2572 C C . GLU A 1 324 ? 7.899 -10.789 6.295 1.00 88.94 324 GLU A C 1
ATOM 2574 O O . GLU A 1 324 ? 8.804 -10.287 6.961 1.00 88.94 324 GLU A O 1
ATOM 2579 N N . GLU A 1 325 ? 7.730 -10.473 5.011 1.00 88.44 325 GLU A N 1
ATOM 2580 C CA . GLU A 1 325 ? 8.564 -9.505 4.300 1.00 88.44 325 GLU A CA 1
ATOM 2581 C C . GLU A 1 325 ? 8.447 -8.104 4.909 1.00 88.44 325 GLU A C 1
ATOM 2583 O O . GLU A 1 325 ? 9.461 -7.426 5.061 1.00 88.44 325 GLU A O 1
ATOM 2588 N N . LEU A 1 326 ? 7.244 -7.684 5.313 1.00 90.06 326 LEU A N 1
ATOM 2589 C CA . LEU A 1 326 ? 7.013 -6.415 6.009 1.00 90.06 326 LEU A CA 1
ATOM 2590 C C . LEU A 1 326 ? 7.702 -6.392 7.382 1.00 90.06 326 LEU A C 1
ATOM 2592 O O . LEU A 1 326 ? 8.326 -5.389 7.733 1.00 90.06 326 LEU A O 1
ATOM 2596 N N . ARG A 1 327 ? 7.653 -7.495 8.144 1.00 92.56 327 ARG A N 1
ATOM 2597 C CA . ARG A 1 327 ? 8.366 -7.619 9.431 1.00 92.56 327 ARG A CA 1
ATOM 2598 C C . ARG A 1 327 ? 9.877 -7.553 9.253 1.00 92.56 327 ARG A C 1
ATOM 2600 O O . ARG A 1 327 ? 10.553 -6.844 10.000 1.00 92.56 327 ARG A O 1
ATOM 2607 N N . LEU A 1 328 ? 10.407 -8.268 8.261 1.00 92.69 328 LEU A N 1
ATOM 2608 C CA . LEU A 1 328 ? 11.830 -8.249 7.924 1.00 92.69 328 LEU A CA 1
ATOM 2609 C C . LEU A 1 328 ? 12.270 -6.858 7.459 1.00 92.69 328 LEU A C 1
ATOM 2611 O O . LEU A 1 328 ? 13.315 -6.376 7.894 1.00 92.69 328 LEU A O 1
ATOM 2615 N N . ALA A 1 329 ? 11.462 -6.192 6.632 1.00 92.56 329 ALA A N 1
ATOM 2616 C CA . ALA A 1 329 ? 11.702 -4.826 6.186 1.00 92.56 329 ALA A CA 1
ATOM 2617 C C . ALA A 1 329 ? 11.752 -3.840 7.360 1.00 92.56 329 ALA A C 1
ATOM 2619 O O . ALA A 1 329 ? 12.698 -3.058 7.455 1.00 92.56 329 ALA A O 1
ATOM 2620 N N . ALA A 1 330 ? 10.782 -3.912 8.278 1.00 94.44 330 ALA A N 1
ATOM 2621 C CA . ALA A 1 330 ? 10.746 -3.075 9.474 1.00 94.44 330 ALA A CA 1
ATOM 2622 C C . ALA A 1 330 ? 11.998 -3.284 10.338 1.00 94.44 330 ALA A C 1
ATOM 2624 O O . ALA A 1 330 ? 12.714 -2.328 10.626 1.00 94.44 330 ALA A O 1
ATOM 2625 N N . ALA A 1 331 ? 12.329 -4.539 10.660 1.00 95.56 331 ALA A N 1
ATOM 2626 C CA . ALA A 1 331 ? 13.514 -4.869 11.451 1.00 95.56 331 ALA A CA 1
ATOM 2627 C C . ALA A 1 331 ? 14.821 -4.415 10.778 1.00 95.56 331 ALA A C 1
ATOM 2629 O O . ALA A 1 331 ? 15.760 -3.975 11.447 1.00 95.56 331 ALA A O 1
ATOM 2630 N N . LEU A 1 332 ? 14.899 -4.513 9.449 1.00 94.75 332 LEU A N 1
ATOM 2631 C CA . LEU A 1 332 ? 16.050 -4.042 8.693 1.00 94.75 332 LEU A CA 1
ATOM 2632 C C . LEU A 1 332 ? 16.162 -2.512 8.765 1.00 94.75 332 LEU A C 1
ATOM 2634 O O . LEU A 1 332 ? 17.238 -2.013 9.087 1.00 94.75 332 LEU A O 1
ATOM 2638 N N . LEU A 1 333 ? 15.069 -1.773 8.555 1.00 94.94 333 LEU A N 1
ATOM 2639 C CA . LEU A 1 333 ? 15.031 -0.307 8.661 1.00 94.94 333 LEU A CA 1
ATOM 2640 C C . LEU A 1 333 ? 15.397 0.200 10.066 1.00 94.94 333 LEU A C 1
ATOM 2642 O O . LEU A 1 333 ? 16.116 1.190 10.193 1.00 94.94 333 LEU A O 1
ATOM 2646 N N . GLU A 1 334 ? 15.001 -0.508 11.124 1.00 96.00 334 GLU A N 1
ATOM 2647 C CA . GLU A 1 334 ? 15.439 -0.205 12.494 1.00 96.00 334 GLU A CA 1
ATOM 2648 C C . GLU A 1 334 ? 16.965 -0.332 12.647 1.00 96.00 334 GLU A C 1
ATOM 2650 O O . GLU A 1 334 ? 17.617 0.536 13.237 1.00 96.00 334 GLU A O 1
ATOM 2655 N N . ARG A 1 335 ? 17.563 -1.388 12.073 1.00 95.50 335 ARG A N 1
ATOM 2656 C CA . ARG A 1 335 ? 19.025 -1.581 12.062 1.00 95.50 335 ARG A CA 1
ATOM 2657 C C . ARG A 1 335 ? 19.737 -0.528 11.208 1.00 95.50 335 ARG A C 1
ATOM 2659 O O . ARG A 1 335 ? 20.841 -0.124 11.574 1.00 95.50 335 ARG A O 1
ATOM 2666 N N . PHE A 1 336 ? 19.121 -0.078 10.112 1.00 92.81 336 PHE A N 1
ATOM 2667 C CA . PHE A 1 336 ? 19.603 1.046 9.303 1.00 92.81 336 PHE A CA 1
ATOM 2668 C C . PHE A 1 336 ? 19.636 2.338 10.114 1.00 92.81 336 PHE A C 1
ATOM 2670 O O . PHE A 1 336 ? 20.694 2.960 10.193 1.00 92.81 336 PHE A O 1
ATOM 2677 N N . GLY A 1 337 ? 18.536 2.687 10.787 1.00 93.88 337 GLY A N 1
ATOM 2678 C CA . GLY A 1 337 ? 18.481 3.865 11.653 1.00 93.88 337 GLY A CA 1
ATOM 2679 C C . GLY A 1 337 ? 19.550 3.818 12.746 1.00 93.88 337 GLY A C 1
ATOM 2680 O O . GLY A 1 337 ? 20.315 4.761 12.919 1.00 93.88 337 GLY A O 1
ATOM 2681 N N . ALA A 1 338 ? 19.705 2.668 13.410 1.00 94.62 338 ALA A N 1
ATOM 2682 C CA . ALA A 1 338 ? 20.761 2.471 14.404 1.00 94.62 338 ALA A CA 1
ATOM 2683 C C . ALA A 1 338 ? 22.186 2.557 13.823 1.00 94.62 338 ALA A C 1
ATOM 2685 O O . ALA A 1 338 ? 23.123 2.870 14.553 1.00 94.62 338 ALA A O 1
ATOM 2686 N N . ALA A 1 339 ? 22.382 2.245 12.538 1.00 93.38 339 ALA A N 1
ATOM 2687 C CA . ALA A 1 339 ? 23.666 2.405 11.864 1.00 93.38 339 ALA A CA 1
ATOM 2688 C C . ALA A 1 339 ? 23.959 3.855 11.487 1.00 93.38 339 ALA A C 1
ATOM 2690 O O . ALA A 1 339 ? 25.066 4.318 11.741 1.00 93.38 339 ALA A O 1
ATOM 2691 N N . GLN A 1 340 ? 22.963 4.568 10.968 1.00 93.00 340 GLN A N 1
ATOM 2692 C CA . GLN A 1 340 ? 23.052 5.986 10.617 1.00 93.00 340 GLN A CA 1
ATOM 2693 C C . GLN A 1 340 ? 23.376 6.851 11.842 1.00 93.00 340 GLN A C 1
ATOM 2695 O O . GLN A 1 340 ? 24.249 7.709 11.765 1.00 93.00 340 GLN A O 1
ATOM 2700 N N . LEU A 1 341 ? 22.792 6.536 13.002 1.00 93.94 341 LEU A N 1
ATOM 2701 C CA . LEU A 1 341 ? 23.122 7.197 14.270 1.00 93.94 341 LEU A CA 1
ATOM 2702 C C . LEU A 1 341 ? 24.593 7.054 14.687 1.00 93.94 341 LEU A C 1
ATOM 2704 O O . LEU A 1 341 ? 25.120 7.928 15.360 1.00 93.94 341 LEU A O 1
ATOM 2708 N N . ARG A 1 342 ? 25.290 5.974 14.300 1.00 93.12 342 ARG A N 1
ATOM 2709 C CA . ARG A 1 342 ? 26.731 5.828 14.604 1.00 93.12 342 ARG A CA 1
ATOM 2710 C C . ARG A 1 342 ? 27.614 6.768 13.783 1.00 93.12 342 ARG A C 1
ATOM 2712 O O . ARG A 1 342 ? 28.801 6.877 14.079 1.00 93.12 342 ARG A O 1
ATOM 2719 N N . TRP A 1 343 ? 27.053 7.376 12.744 1.00 90.81 343 TRP A N 1
ATOM 2720 C CA . TRP A 1 343 ? 27.720 8.327 11.863 1.00 90.81 343 TRP A CA 1
ATOM 2721 C C . TRP A 1 343 ? 27.140 9.741 11.987 1.00 90.81 343 TRP A C 1
ATOM 2723 O O . TRP A 1 343 ? 27.401 10.559 11.114 1.00 90.81 343 TRP A O 1
ATOM 2733 N N . ASP A 1 344 ? 26.379 10.022 13.051 1.00 92.31 344 ASP A N 1
ATOM 2734 C CA . ASP A 1 344 ? 25.768 11.331 13.326 1.00 92.31 344 ASP A CA 1
ATOM 2735 C C . ASP A 1 344 ? 24.810 11.818 12.211 1.00 92.31 344 ASP A C 1
ATOM 2737 O O . ASP A 1 344 ? 24.688 13.009 11.928 1.00 92.31 344 ASP A O 1
ATOM 2741 N N . GLU A 1 345 ? 24.113 10.882 11.557 1.00 92.19 345 GLU A N 1
ATOM 2742 C CA . GLU A 1 345 ? 23.175 11.145 10.456 1.00 92.19 345 GLU A CA 1
ATOM 2743 C C . GLU A 1 345 ? 21.716 11.146 10.938 1.00 92.19 345 GLU A C 1
ATOM 2745 O O . GLU A 1 345 ? 20.897 10.332 10.497 1.00 92.19 345 GLU A O 1
ATOM 2750 N N . ASP A 1 346 ? 21.382 12.050 11.861 1.00 94.19 346 ASP A N 1
ATOM 2751 C CA . ASP A 1 346 ? 20.091 12.066 12.571 1.00 94.19 346 ASP A CA 1
ATOM 2752 C C . ASP A 1 346 ? 18.878 12.135 11.634 1.00 94.19 346 ASP A C 1
ATOM 2754 O O . ASP A 1 346 ? 17.907 11.403 11.826 1.00 94.19 346 ASP A O 1
ATOM 2758 N N . ILE A 1 347 ? 18.948 12.940 10.568 1.00 92.88 347 ILE A N 1
ATOM 2759 C CA . ILE A 1 347 ? 17.858 13.078 9.585 1.00 92.88 347 ILE A CA 1
ATOM 2760 C C . ILE A 1 347 ? 17.617 11.751 8.849 1.00 92.88 347 ILE A C 1
ATOM 2762 O O . ILE A 1 347 ? 16.479 11.302 8.700 1.00 92.88 347 ILE A O 1
ATOM 2766 N N . HIS A 1 348 ? 18.687 11.083 8.409 1.00 90.69 348 HIS A N 1
ATOM 2767 C CA . HIS A 1 348 ? 18.578 9.800 7.716 1.00 90.69 348 HIS A CA 1
ATOM 2768 C C . HIS A 1 348 ? 18.116 8.687 8.664 1.00 90.69 348 HIS A C 1
ATOM 2770 O O . HIS A 1 348 ? 17.278 7.864 8.286 1.00 90.69 348 HIS A O 1
ATOM 2776 N N . ALA A 1 349 ? 18.622 8.688 9.901 1.00 94.81 349 ALA A N 1
ATOM 2777 C CA . ALA A 1 349 ? 18.185 7.772 10.943 1.00 94.81 349 ALA A CA 1
ATOM 2778 C C . ALA A 1 349 ? 16.697 7.946 11.254 1.00 94.81 349 ALA A C 1
ATOM 2780 O O . ALA A 1 349 ? 15.962 6.957 11.293 1.00 94.81 349 ALA A O 1
ATOM 2781 N N . SER A 1 350 ? 16.245 9.192 11.404 1.00 95.75 350 SER A N 1
ATOM 2782 C CA . SER A 1 350 ? 14.841 9.537 11.601 1.00 95.75 350 SER A CA 1
ATOM 2783 C C . SER A 1 350 ? 13.970 9.005 10.463 1.00 95.75 350 SER A C 1
ATOM 2785 O O . SER A 1 350 ? 13.000 8.291 10.716 1.00 95.75 350 SER A O 1
ATOM 2787 N N . ALA A 1 351 ? 14.364 9.229 9.206 1.00 93.56 351 ALA A N 1
ATOM 2788 C CA . ALA A 1 351 ? 13.627 8.733 8.045 1.00 93.56 351 ALA A CA 1
ATOM 2789 C C . ALA A 1 351 ? 13.516 7.192 8.015 1.00 93.56 351 ALA A C 1
ATOM 2791 O O . ALA A 1 351 ? 12.452 6.652 7.692 1.00 93.56 351 ALA A O 1
ATOM 2792 N N . SER A 1 352 ? 14.583 6.472 8.384 1.00 94.19 352 SER A N 1
ATOM 2793 C CA . SER A 1 352 ? 14.569 5.005 8.502 1.00 94.19 352 SER A CA 1
ATOM 2794 C C . SER A 1 352 ? 13.624 4.525 9.607 1.00 94.19 352 SER A C 1
ATOM 2796 O O . SER A 1 352 ? 12.815 3.622 9.377 1.00 94.19 352 SER A O 1
ATOM 2798 N N . LEU A 1 353 ? 13.684 5.146 10.790 1.00 96.19 353 LEU A N 1
ATOM 2799 C CA . LEU A 1 353 ? 12.821 4.809 11.927 1.00 96.19 353 LEU A CA 1
ATOM 2800 C C . LEU A 1 353 ? 11.351 5.136 11.647 1.00 96.19 353 LEU A C 1
ATOM 2802 O O . LEU A 1 353 ? 10.485 4.330 11.972 1.00 96.19 353 LEU A O 1
ATOM 2806 N N . LEU A 1 354 ? 11.069 6.258 10.982 1.00 95.19 354 LEU A N 1
ATOM 2807 C CA . LEU A 1 354 ? 9.720 6.645 10.572 1.00 95.19 354 LEU A CA 1
ATOM 2808 C C . LEU A 1 354 ? 9.111 5.615 9.612 1.00 95.19 354 LEU A C 1
ATOM 2810 O O . LEU A 1 354 ? 7.952 5.223 9.759 1.00 95.19 354 LEU A O 1
ATOM 2814 N N . MET A 1 355 ? 9.890 5.132 8.639 1.00 93.75 355 MET A N 1
ATOM 2815 C CA . MET A 1 355 ? 9.418 4.082 7.736 1.00 93.75 355 MET A CA 1
ATOM 2816 C C . MET A 1 355 ? 9.196 2.757 8.476 1.00 93.75 355 MET A C 1
ATOM 2818 O O . MET A 1 355 ? 8.172 2.108 8.269 1.00 93.75 355 MET A O 1
ATOM 2822 N N . ALA A 1 356 ? 10.103 2.377 9.382 1.00 95.56 356 ALA A N 1
ATOM 2823 C CA . ALA A 1 356 ? 9.907 1.203 10.229 1.00 95.56 356 ALA A CA 1
ATOM 2824 C C . ALA A 1 356 ? 8.633 1.320 11.083 1.00 95.56 356 ALA A C 1
ATOM 2826 O O . ALA A 1 356 ? 7.858 0.367 11.147 1.00 95.56 356 ALA A O 1
ATOM 2827 N N . ALA A 1 357 ? 8.367 2.494 11.667 1.00 96.69 357 ALA A N 1
ATOM 2828 C CA . ALA A 1 357 ? 7.172 2.765 12.463 1.00 96.69 357 ALA A CA 1
ATOM 2829 C C . ALA A 1 357 ? 5.886 2.533 11.658 1.00 96.69 357 ALA A C 1
ATOM 2831 O O . ALA A 1 357 ? 4.983 1.836 12.117 1.00 96.69 357 ALA A O 1
ATOM 2832 N N . ARG A 1 358 ? 5.830 3.029 10.415 1.00 94.94 358 ARG A N 1
ATOM 2833 C CA . ARG A 1 358 ? 4.693 2.819 9.501 1.00 94.94 358 ARG A CA 1
ATOM 2834 C C . ARG A 1 358 ? 4.473 1.347 9.159 1.00 94.94 358 ARG A C 1
ATOM 2836 O O . ARG A 1 358 ? 3.330 0.894 9.111 1.00 94.94 358 ARG A O 1
ATOM 2843 N N . LEU A 1 359 ? 5.548 0.585 8.958 1.00 93.81 359 LEU A N 1
ATOM 2844 C CA . LEU A 1 359 ? 5.452 -0.855 8.706 1.00 93.81 359 LEU A CA 1
ATOM 2845 C C . LEU A 1 359 ? 4.954 -1.607 9.943 1.00 93.81 359 LEU A C 1
ATOM 2847 O O . LEU A 1 359 ? 4.005 -2.381 9.830 1.00 93.81 359 LEU A O 1
ATOM 2851 N N . ARG A 1 360 ? 5.516 -1.331 11.126 1.00 95.38 360 ARG A N 1
ATOM 2852 C CA . ARG A 1 360 ? 5.050 -1.897 12.406 1.00 95.38 360 ARG A CA 1
ATOM 2853 C C . ARG A 1 360 ? 3.582 -1.559 12.669 1.00 95.38 360 ARG A C 1
ATOM 2855 O O . ARG A 1 360 ? 2.816 -2.436 13.058 1.00 95.38 360 ARG A O 1
ATOM 2862 N N . PHE A 1 361 ? 3.165 -0.329 12.361 1.00 94.50 361 PHE A N 1
ATOM 2863 C CA . PHE A 1 361 ? 1.763 0.081 12.415 1.00 94.50 361 PHE A CA 1
ATOM 2864 C C . PHE A 1 361 ? 0.921 -0.775 11.454 1.00 94.50 361 PHE A C 1
ATOM 2866 O O . PHE A 1 361 ? -0.044 -1.406 11.859 1.00 94.50 361 PHE A O 1
ATOM 2873 N N . SER A 1 362 ? 1.318 -0.933 10.190 1.00 92.31 362 SER A N 1
ATOM 2874 C CA . SER A 1 362 ? 0.566 -1.785 9.249 1.00 92.31 362 SER A CA 1
ATOM 2875 C C . SER A 1 362 ? 0.439 -3.258 9.686 1.00 92.31 362 SER A C 1
ATOM 2877 O O . SER A 1 362 ? -0.531 -3.922 9.321 1.00 92.31 362 SER A O 1
ATOM 2879 N N . LEU A 1 363 ? 1.387 -3.743 10.495 1.00 92.75 363 LEU A N 1
ATOM 2880 C CA . LEU A 1 363 ? 1.441 -5.091 11.067 1.00 92.75 363 LEU A CA 1
ATOM 2881 C C . LEU A 1 363 ? 0.664 -5.242 12.382 1.00 92.75 363 LEU A C 1
ATOM 2883 O O . LEU A 1 363 ? 0.660 -6.324 12.964 1.00 92.75 363 LEU A O 1
ATOM 2887 N N . SER A 1 364 ? -0.003 -4.183 12.845 1.00 93.81 364 SER A N 1
ATOM 2888 C CA . SER A 1 364 ? -0.679 -4.130 14.146 1.00 93.81 364 SER A CA 1
ATOM 2889 C C . SER A 1 364 ? 0.240 -4.277 15.363 1.00 93.81 364 SER A C 1
ATOM 2891 O O . SER A 1 364 ? -0.193 -4.666 16.445 1.00 93.81 364 SER A O 1
ATOM 2893 N N . GLU A 1 365 ? 1.519 -3.938 15.211 1.00 95.94 365 GLU A N 1
ATOM 2894 C CA . GLU A 1 365 ? 2.525 -3.953 16.277 1.00 95.94 365 GLU A CA 1
ATOM 2895 C C . GLU A 1 365 ? 2.608 -2.555 16.920 1.00 95.94 365 GLU A C 1
ATOM 2897 O O . GLU A 1 365 ? 3.631 -1.869 16.867 1.00 95.94 365 GLU A O 1
ATOM 2902 N N . TRP A 1 366 ? 1.483 -2.105 17.488 1.00 96.62 366 TRP A N 1
ATOM 2903 C CA . TRP A 1 366 ? 1.214 -0.702 17.838 1.00 96.62 366 TRP A CA 1
ATOM 2904 C C . TRP A 1 366 ? 2.213 -0.091 18.820 1.00 96.62 366 TRP A C 1
ATOM 2906 O O . TRP A 1 366 ? 2.693 1.016 18.594 1.00 96.62 366 TRP A O 1
ATOM 2916 N N . GLN A 1 367 ? 2.583 -0.818 19.877 1.00 97.56 367 GLN A N 1
ATOM 2917 C CA . GLN A 1 367 ? 3.538 -0.324 20.875 1.00 97.56 367 GLN A CA 1
ATOM 2918 C C . GLN A 1 367 ? 4.938 -0.130 20.275 1.00 97.56 367 GLN A C 1
ATOM 2920 O O . GLN A 1 367 ? 5.627 0.833 20.605 1.00 97.56 367 GLN A O 1
ATOM 2925 N N . ALA A 1 368 ? 5.354 -1.024 19.371 1.00 97.38 368 ALA A N 1
ATOM 2926 C CA . ALA A 1 368 ? 6.632 -0.898 18.677 1.00 97.38 368 ALA A CA 1
ATOM 2927 C C . ALA A 1 368 ? 6.605 0.264 17.675 1.00 97.38 368 ALA A C 1
ATOM 2929 O O . ALA A 1 368 ? 7.565 1.028 17.595 1.00 97.38 368 ALA A O 1
ATOM 2930 N N . ALA A 1 369 ? 5.498 0.425 16.943 1.00 97.69 369 ALA A N 1
ATOM 2931 C CA . ALA A 1 369 ? 5.302 1.551 16.037 1.00 97.69 369 ALA A CA 1
ATOM 2932 C C . ALA A 1 369 ? 5.396 2.892 16.777 1.00 97.69 369 ALA A C 1
ATOM 2934 O O . ALA A 1 369 ? 6.123 3.781 16.341 1.00 97.69 369 ALA A O 1
ATOM 2935 N N . ASP A 1 370 ? 4.714 3.015 17.915 1.00 97.56 370 ASP A N 1
ATOM 2936 C CA . ASP A 1 370 ? 4.719 4.222 18.737 1.00 97.56 370 ASP A CA 1
ATOM 2937 C C . ASP A 1 370 ? 6.118 4.609 19.245 1.00 97.56 370 ASP A C 1
ATOM 2939 O O . ASP A 1 370 ? 6.538 5.760 19.123 1.00 97.56 370 ASP A O 1
ATOM 2943 N N . GLU A 1 371 ? 6.872 3.642 19.775 1.00 97.69 371 GLU A N 1
ATOM 2944 C CA . GLU A 1 371 ? 8.255 3.868 20.209 1.00 97.69 371 GLU A CA 1
ATOM 2945 C C . GLU A 1 371 ? 9.132 4.364 19.054 1.00 97.69 371 GLU A C 1
ATOM 2947 O O . GLU A 1 371 ? 9.907 5.306 19.219 1.00 97.69 371 GLU A O 1
ATOM 2952 N N . LEU A 1 372 ? 8.991 3.771 17.866 1.00 98.06 372 LEU A N 1
ATOM 2953 C CA . LEU A 1 372 ? 9.756 4.179 16.689 1.00 98.06 372 LEU A CA 1
ATOM 2954 C C . LEU A 1 372 ? 9.370 5.576 16.198 1.00 98.06 372 LEU A C 1
ATOM 2956 O O . LEU A 1 372 ? 10.257 6.349 15.843 1.00 98.06 372 LEU A O 1
ATOM 2960 N N . PHE A 1 373 ? 8.082 5.923 16.220 1.00 97.38 373 PHE A N 1
ATOM 2961 C CA . PHE A 1 373 ? 7.604 7.268 15.902 1.00 97.38 373 PHE A CA 1
ATOM 2962 C C . PHE A 1 373 ? 8.202 8.321 16.841 1.00 97.38 373 PHE A C 1
ATOM 2964 O O . PHE A 1 373 ? 8.697 9.345 16.369 1.00 97.38 373 PHE A O 1
ATOM 2971 N N . ARG A 1 374 ? 8.217 8.062 18.156 1.00 96.25 374 ARG A N 1
ATOM 2972 C CA . ARG A 1 374 ? 8.845 8.963 19.136 1.00 96.25 374 ARG A CA 1
ATOM 2973 C C . ARG A 1 374 ? 10.334 9.125 18.880 1.00 96.25 374 ARG A C 1
ATOM 2975 O O . ARG A 1 374 ? 10.799 10.246 18.718 1.00 96.25 374 ARG A O 1
ATOM 2982 N N . ARG A 1 375 ? 11.059 8.016 18.725 1.00 97.62 375 ARG A N 1
ATOM 2983 C CA . ARG A 1 375 ? 12.497 8.051 18.426 1.00 97.62 375 ARG A CA 1
ATOM 2984 C C . ARG A 1 375 ? 12.809 8.789 17.125 1.00 97.62 375 ARG A C 1
ATOM 2986 O O . ARG A 1 375 ? 13.801 9.503 17.067 1.00 97.62 375 ARG A O 1
ATOM 2993 N N . ALA A 1 376 ? 11.988 8.631 16.085 1.00 97.31 376 ALA A N 1
ATOM 2994 C CA . ALA A 1 376 ? 12.146 9.381 14.841 1.00 97.31 376 ALA A CA 1
ATOM 2995 C C . ALA A 1 376 ? 11.941 10.888 15.068 1.00 97.31 376 ALA A C 1
ATOM 2997 O O . ALA A 1 376 ? 12.746 11.696 14.606 1.00 97.31 376 ALA A O 1
ATOM 2998 N N . SER A 1 377 ? 10.907 11.266 15.823 1.00 96.62 377 SER A N 1
ATOM 2999 C CA . SER A 1 377 ? 10.620 12.664 16.152 1.00 96.62 377 SER A CA 1
ATOM 3000 C C . SER A 1 377 ? 11.667 13.314 17.061 1.00 96.62 377 SER A C 1
ATOM 3002 O O . SER A 1 377 ? 11.881 14.519 16.955 1.00 96.62 377 SER A O 1
ATOM 3004 N N . ASP A 1 378 ? 12.301 12.553 17.954 1.00 96.56 378 ASP A N 1
ATOM 3005 C CA . ASP A 1 378 ? 13.378 13.061 18.813 1.00 96.56 378 ASP A CA 1
ATOM 3006 C C . ASP A 1 378 ? 14.616 13.448 17.986 1.00 96.56 378 ASP A C 1
ATOM 3008 O O . ASP A 1 378 ? 15.332 14.385 18.336 1.00 96.56 378 ASP A O 1
ATOM 3012 N N . LEU A 1 379 ? 14.849 12.744 16.872 1.00 96.81 379 LEU A N 1
ATOM 3013 C CA . LEU A 1 379 ? 15.944 13.008 15.932 1.00 96.81 379 LEU A CA 1
ATOM 3014 C C . LEU A 1 379 ? 15.603 14.099 14.912 1.00 96.81 379 LEU A C 1
ATOM 3016 O O . LEU A 1 379 ? 16.471 14.870 14.514 1.00 96.81 379 LEU A O 1
ATOM 3020 N N . ASP A 1 380 ? 14.342 14.172 14.487 1.00 96.19 380 ASP A N 1
ATOM 3021 C CA . ASP A 1 380 ? 13.853 15.188 13.560 1.00 96.19 380 ASP A CA 1
ATOM 3022 C C . ASP A 1 380 ? 12.565 15.829 14.086 1.00 96.19 380 ASP A C 1
ATOM 3024 O O . ASP A 1 380 ? 11.448 15.344 13.877 1.00 96.19 380 ASP A O 1
ATOM 3028 N N . SER A 1 381 ? 12.729 16.983 14.735 1.00 93.50 381 SER A N 1
ATOM 3029 C CA . SER A 1 381 ? 11.611 17.764 15.275 1.00 93.50 381 SER A CA 1
ATOM 3030 C C . SER A 1 381 ? 10.669 18.317 14.195 1.00 93.50 381 SER A C 1
ATOM 3032 O O . SER A 1 381 ? 9.558 18.754 14.519 1.00 93.50 381 SER A O 1
ATOM 3034 N N . SER A 1 382 ? 11.047 18.267 12.908 1.00 94.19 382 SER A N 1
ATOM 3035 C CA . SER A 1 382 ? 10.147 18.627 11.806 1.00 94.19 382 SER A CA 1
ATOM 3036 C C . SER A 1 382 ? 8.944 17.678 11.711 1.00 94.19 382 SER A C 1
ATOM 3038 O O . SER A 1 382 ? 7.855 18.097 11.317 1.00 94.19 382 SER A O 1
ATOM 3040 N N . ILE A 1 383 ? 9.091 16.427 12.169 1.00 92.00 383 ILE A N 1
ATOM 3041 C CA . ILE A 1 383 ? 8.011 15.432 12.187 1.00 92.00 383 ILE A CA 1
ATOM 3042 C C . ILE A 1 383 ? 6.894 15.891 13.128 1.00 92.00 383 ILE A C 1
ATOM 3044 O O . ILE A 1 383 ? 5.753 16.042 12.685 1.00 92.00 383 ILE A O 1
ATOM 3048 N N . ALA A 1 384 ? 7.225 16.190 14.388 1.00 90.06 384 ALA A N 1
ATOM 3049 C CA . ALA A 1 384 ? 6.273 16.666 15.398 1.00 90.06 384 ALA A CA 1
ATOM 3050 C C . ALA A 1 384 ? 5.837 18.131 15.230 1.00 90.06 384 ALA A C 1
ATOM 3052 O O . ALA A 1 384 ? 4.998 18.607 15.990 1.00 90.06 384 ALA A O 1
ATOM 3053 N N . SER A 1 385 ? 6.381 18.856 14.251 1.00 91.19 385 SER A N 1
ATOM 3054 C CA . SER A 1 385 ? 5.890 20.185 13.860 1.00 91.19 385 SER A CA 1
ATOM 3055 C C . SER A 1 385 ? 5.143 20.181 12.523 1.00 91.19 385 SER A C 1
ATOM 3057 O O . SER A 1 385 ? 4.682 21.228 12.068 1.00 91.19 385 SER A O 1
ATOM 3059 N N . SER A 1 386 ? 4.965 19.007 11.910 1.00 94.62 386 SER A N 1
ATOM 3060 C CA . SER A 1 386 ? 4.130 18.820 10.726 1.00 94.62 386 SER A CA 1
ATOM 3061 C C . SER A 1 386 ? 2.775 18.226 11.115 1.00 94.62 386 SER A C 1
ATOM 3063 O O . SER A 1 386 ? 2.706 17.263 11.876 1.00 94.62 386 SER A O 1
ATOM 3065 N N . GLY A 1 387 ? 1.676 18.745 10.558 1.00 94.25 387 GLY A N 1
ATOM 3066 C CA . GLY A 1 387 ? 0.345 18.224 10.891 1.00 94.25 387 GLY A CA 1
ATOM 3067 C C . GLY A 1 387 ? 0.159 16.750 10.516 1.00 94.25 387 GLY A C 1
ATOM 3068 O O . GLY A 1 387 ? -0.465 15.998 11.260 1.00 94.25 387 GLY A O 1
ATOM 3069 N N . ALA A 1 388 ? 0.764 16.313 9.404 1.00 93.88 388 ALA A N 1
ATOM 3070 C CA . ALA A 1 388 ? 0.765 14.908 8.999 1.00 93.88 388 ALA A CA 1
ATOM 3071 C C . ALA A 1 388 ? 1.555 14.023 9.980 1.00 93.88 388 ALA A C 1
ATOM 3073 O O . ALA A 1 388 ? 1.048 12.983 10.395 1.00 93.88 388 ALA A O 1
ATOM 3074 N N . GLY A 1 389 ? 2.755 14.448 10.391 1.00 94.06 389 GLY A N 1
ATOM 3075 C CA . GLY A 1 389 ? 3.568 13.722 11.368 1.00 94.06 389 GLY A CA 1
ATOM 3076 C C . GLY A 1 389 ? 2.875 13.617 12.725 1.00 94.06 389 GLY A C 1
ATOM 3077 O O . GLY A 1 389 ? 2.731 12.511 13.244 1.00 94.06 389 GLY A O 1
ATOM 3078 N N . CYS A 1 390 ? 2.331 14.723 13.248 1.00 95.88 390 CYS A N 1
ATOM 3079 C CA . CYS A 1 390 ? 1.533 14.713 14.477 1.00 95.88 390 CYS A CA 1
ATOM 3080 C C . CYS A 1 390 ? 0.349 13.743 14.391 1.00 95.88 390 CYS A C 1
ATOM 3082 O O . CYS A 1 390 ? 0.119 12.977 15.324 1.00 95.88 390 CYS A O 1
ATOM 3084 N N . ALA A 1 391 ? -0.387 13.739 13.275 1.00 96.81 391 ALA A N 1
ATOM 3085 C CA . ALA A 1 391 ? -1.545 12.868 13.094 1.00 96.81 391 ALA A CA 1
ATOM 3086 C C . ALA A 1 391 ? -1.179 11.373 13.005 1.00 96.81 391 ALA A C 1
ATOM 3088 O O . ALA A 1 391 ? -1.933 10.536 13.510 1.00 96.81 391 ALA A O 1
ATOM 3089 N N . GLU A 1 392 ? -0.049 11.026 12.376 1.00 95.81 392 GLU A N 1
ATOM 3090 C CA . GLU A 1 392 ? 0.462 9.647 12.325 1.00 95.81 392 GLU A CA 1
ATOM 3091 C C . GLU A 1 392 ? 0.887 9.161 13.714 1.00 95.81 392 GLU A C 1
ATOM 3093 O O . GLU A 1 392 ? 0.447 8.098 14.159 1.00 95.81 392 GLU A O 1
ATOM 3098 N N . MET A 1 393 ? 1.673 9.968 14.431 1.00 96.94 393 MET A N 1
ATOM 3099 C CA . MET A 1 393 ? 2.114 9.658 15.792 1.00 96.94 393 MET A CA 1
ATOM 3100 C C . MET A 1 393 ? 0.928 9.547 16.763 1.00 96.94 393 MET A C 1
ATOM 3102 O O . MET A 1 393 ? 0.877 8.621 17.569 1.00 96.94 393 MET A O 1
ATOM 3106 N N . ALA A 1 394 ? -0.066 10.435 16.645 1.00 97.75 394 ALA A N 1
ATOM 3107 C CA . ALA A 1 394 ? -1.298 10.369 17.427 1.00 97.75 394 ALA A CA 1
ATOM 3108 C C . ALA A 1 394 ? -2.072 9.066 17.173 1.00 97.75 394 ALA A C 1
ATOM 3110 O O . ALA A 1 394 ? -2.585 8.457 18.108 1.00 97.75 394 ALA A O 1
ATOM 3111 N N . GLY A 1 395 ? -2.123 8.609 15.916 1.00 97.44 395 GLY A N 1
ATOM 3112 C CA . GLY A 1 395 ? -2.742 7.331 15.559 1.00 97.44 395 GLY A CA 1
ATOM 3113 C C . GLY A 1 395 ? -2.012 6.132 16.165 1.00 97.44 395 GLY A C 1
ATOM 3114 O O . GLY A 1 395 ? -2.657 5.224 16.687 1.00 97.44 395 GLY A O 1
ATOM 3115 N N . ALA A 1 396 ? -0.677 6.144 16.149 1.00 97.06 396 ALA A N 1
ATOM 3116 C CA . ALA A 1 396 ? 0.131 5.110 16.794 1.00 97.06 396 ALA A CA 1
ATOM 3117 C C . ALA A 1 396 ? -0.067 5.088 18.316 1.00 97.06 396 ALA A C 1
ATOM 3119 O O . ALA A 1 396 ? -0.295 4.019 18.879 1.00 97.06 396 ALA A O 1
ATOM 3120 N N . ALA A 1 397 ? -0.069 6.257 18.964 1.00 97.75 397 ALA A N 1
ATOM 3121 C CA . ALA A 1 397 ? -0.347 6.386 20.392 1.00 97.75 397 ALA A CA 1
ATOM 3122 C C . ALA A 1 397 ? -1.751 5.869 20.753 1.00 97.75 397 ALA A C 1
ATOM 3124 O O . ALA A 1 397 ? -1.899 5.126 21.722 1.00 97.75 397 ALA A O 1
ATOM 3125 N N . TYR A 1 398 ? -2.765 6.192 19.940 1.00 97.38 398 TYR A N 1
ATOM 3126 C CA . TYR A 1 398 ? -4.140 5.727 20.134 1.00 97.38 398 TYR A CA 1
ATOM 3127 C C . TYR A 1 398 ? -4.234 4.197 20.104 1.00 97.38 398 TYR A C 1
ATOM 3129 O O . TYR A 1 398 ? -4.755 3.597 21.042 1.00 97.38 398 TYR A O 1
ATOM 3137 N N . GLU A 1 399 ? -3.712 3.549 19.057 1.00 96.12 399 GLU A N 1
ATOM 3138 C CA . GLU A 1 399 ? -3.776 2.083 18.935 1.00 96.12 399 GLU A CA 1
ATOM 3139 C C . GLU A 1 399 ? -2.870 1.376 19.965 1.00 96.12 399 GLU A C 1
ATOM 3141 O O . GLU A 1 399 ? -3.145 0.246 20.368 1.00 96.12 399 GLU A O 1
ATOM 3146 N N . ALA A 1 400 ? -1.823 2.051 20.457 1.00 96.06 400 ALA A N 1
ATOM 3147 C CA . ALA A 1 400 ? -1.015 1.580 21.582 1.00 96.06 400 ALA A CA 1
ATOM 3148 C C . ALA A 1 400 ? -1.721 1.722 22.949 1.00 96.06 400 ALA A C 1
ATOM 3150 O O . ALA A 1 400 ? -1.249 1.136 23.927 1.00 96.06 400 ALA A O 1
ATOM 3151 N N . GLY A 1 401 ? -2.843 2.450 23.019 1.00 94.19 401 GLY A N 1
ATOM 3152 C CA . GLY A 1 401 ? -3.648 2.672 24.225 1.00 94.19 401 GLY A CA 1
ATOM 3153 C C . GLY A 1 401 ? -3.302 3.936 25.023 1.00 94.19 401 GLY A C 1
ATOM 3154 O O . GLY A 1 401 ? -3.900 4.164 26.074 1.00 94.19 401 GLY A O 1
ATOM 3155 N N . ASP A 1 402 ? -2.378 4.772 24.541 1.00 96.44 402 ASP A N 1
ATOM 3156 C CA . ASP A 1 402 ? -2.020 6.062 25.148 1.00 96.44 402 ASP A CA 1
ATOM 3157 C C . ASP A 1 402 ? -2.940 7.175 24.617 1.00 96.44 402 ASP A C 1
ATOM 3159 O O . ASP A 1 402 ? -2.559 8.045 23.826 1.00 96.44 402 ASP A O 1
ATOM 3163 N N . TYR A 1 403 ? -4.211 7.100 25.018 1.00 96.06 403 TYR A N 1
ATOM 3164 C CA . TYR A 1 403 ? -5.248 8.041 24.593 1.00 96.06 403 TYR A CA 1
ATOM 3165 C C . TYR A 1 403 ? -4.986 9.502 24.997 1.00 96.06 403 TYR A C 1
ATOM 3167 O O . TYR A 1 403 ? -5.246 10.367 24.157 1.00 96.06 403 TYR A O 1
ATOM 3175 N N . PRO A 1 404 ? -4.459 9.811 26.205 1.00 96.88 404 PRO A N 1
ATOM 3176 C CA . PRO A 1 404 ? -4.114 11.184 26.570 1.00 96.88 404 PRO A CA 1
ATOM 3177 C C . PRO A 1 404 ? -3.117 11.807 25.595 1.00 96.88 404 PRO A C 1
ATOM 3179 O O . PRO A 1 404 ? -3.388 12.863 25.023 1.00 96.88 404 PRO A O 1
ATOM 3182 N N . ARG A 1 405 ? -2.008 11.110 25.309 1.00 96.88 405 ARG A N 1
ATOM 3183 C CA . ARG A 1 405 ? -1.019 11.613 24.354 1.00 96.88 405 ARG A CA 1
ATOM 3184 C C . ARG A 1 405 ? -1.600 11.709 22.948 1.00 96.88 405 ARG A C 1
ATOM 3186 O O . ARG A 1 405 ? -1.361 12.692 22.254 1.00 96.88 405 ARG A O 1
ATOM 3193 N N . ALA A 1 406 ? -2.392 10.725 22.520 1.00 98.12 406 ALA A N 1
ATOM 3194 C CA . ALA A 1 406 ? -3.059 10.785 21.223 1.00 98.12 406 ALA A CA 1
ATOM 3195 C C . ALA A 1 406 ? -3.956 12.030 21.092 1.00 98.12 406 ALA A C 1
ATOM 3197 O O . ALA A 1 406 ? -3.935 12.692 20.055 1.00 98.12 406 ALA A O 1
ATOM 3198 N N . ALA A 1 407 ? -4.724 12.372 22.132 1.00 98.12 407 ALA A N 1
ATOM 3199 C CA . ALA A 1 407 ? -5.580 13.557 22.144 1.00 98.12 407 ALA A CA 1
ATOM 3200 C C . ALA A 1 407 ? -4.769 14.861 22.038 1.00 98.12 407 ALA A C 1
ATOM 3202 O O . ALA A 1 407 ? -5.125 15.728 21.237 1.00 98.12 407 ALA A O 1
ATOM 3203 N N . GLU A 1 408 ? -3.667 14.979 22.785 1.00 97.31 408 GLU A N 1
ATOM 3204 C CA . GLU A 1 408 ? -2.756 16.131 22.724 1.00 97.31 408 GLU A CA 1
ATOM 3205 C C . GLU A 1 408 ? -2.128 16.285 21.333 1.00 97.31 408 GLU A C 1
ATOM 3207 O O . GLU A 1 408 ? -2.145 17.365 20.744 1.00 97.31 408 GLU A O 1
ATOM 3212 N N . MET A 1 409 ? -1.627 15.191 20.758 1.00 97.25 409 MET A N 1
ATOM 3213 C CA . MET A 1 409 ? -1.004 15.214 19.436 1.00 97.25 409 MET A CA 1
ATOM 3214 C C . MET A 1 409 ? -2.006 15.517 18.319 1.00 97.25 409 MET A C 1
ATOM 3216 O O . MET A 1 409 ? -1.674 16.245 17.382 1.00 97.25 409 MET A O 1
ATOM 3220 N N . TYR A 1 410 ? -3.243 15.017 18.417 1.00 98.25 410 TYR A N 1
ATOM 3221 C CA . TYR A 1 410 ? -4.297 15.426 17.491 1.00 98.25 410 TYR A CA 1
ATOM 3222 C C . TYR A 1 410 ? -4.666 16.899 17.649 1.00 98.25 410 TYR A C 1
ATOM 3224 O O . TYR A 1 410 ? -4.944 17.534 16.637 1.00 98.25 410 TYR A O 1
ATOM 3232 N N . ALA A 1 411 ? -4.640 17.463 18.861 1.00 97.75 411 ALA A N 1
ATOM 3233 C CA . ALA A 1 411 ? -4.859 18.896 19.054 1.00 97.75 411 ALA A CA 1
ATOM 3234 C C . ALA A 1 411 ? -3.806 19.723 18.297 1.00 97.75 411 ALA A C 1
ATOM 3236 O O . ALA A 1 411 ? -4.167 20.597 17.513 1.00 97.75 411 ALA A O 1
ATOM 3237 N N . VAL A 1 412 ? -2.523 19.360 18.420 1.00 96.81 412 VAL A N 1
ATOM 3238 C CA . VAL A 1 412 ? -1.438 19.990 17.645 1.00 96.81 412 VAL A CA 1
ATOM 3239 C C . VAL A 1 412 ? -1.655 19.817 16.136 1.00 96.81 412 VAL A C 1
ATOM 3241 O O . VAL A 1 412 ? -1.486 20.763 15.369 1.00 96.81 412 VAL A O 1
ATOM 3244 N N . ALA A 1 413 ? -2.071 18.629 15.686 1.00 97.31 413 ALA A N 1
ATOM 3245 C CA . ALA A 1 413 ? -2.348 18.381 14.272 1.00 97.31 413 ALA A CA 1
ATOM 3246 C C . ALA A 1 413 ? -3.510 19.238 13.732 1.00 97.31 413 ALA A C 1
ATOM 3248 O O . ALA A 1 413 ? -3.421 19.729 12.607 1.00 97.31 413 ALA A O 1
ATOM 3249 N N . ILE A 1 414 ? -4.575 19.433 14.522 1.00 97.25 414 ILE A N 1
ATOM 3250 C CA . ILE A 1 414 ? -5.720 20.296 14.183 1.00 97.25 414 ILE A CA 1
ATOM 3251 C C . ILE A 1 414 ? -5.263 21.747 14.027 1.00 97.25 414 ILE A C 1
ATOM 3253 O O . ILE A 1 414 ? -5.665 22.404 13.071 1.00 97.25 414 ILE A O 1
ATOM 3257 N N . ASP A 1 415 ? -4.397 22.236 14.916 1.00 97.19 415 ASP A N 1
ATOM 3258 C CA . ASP A 1 415 ? -3.876 23.604 14.832 1.00 97.19 415 ASP A CA 1
ATOM 3259 C C . ASP A 1 415 ? -3.025 23.821 13.568 1.00 97.19 415 ASP A C 1
ATOM 3261 O O . ASP A 1 415 ? -3.070 24.887 12.952 1.00 97.19 415 ASP A O 1
ATOM 3265 N N . LEU A 1 416 ? -2.267 22.800 13.153 1.00 96.56 416 LEU A N 1
ATOM 3266 C CA . LEU A 1 416 ? -1.416 22.845 11.960 1.00 96.56 416 LEU A CA 1
ATOM 3267 C C . LEU A 1 416 ? -2.196 22.652 10.651 1.00 96.56 416 LEU A C 1
ATOM 3269 O O . LEU A 1 416 ? -1.789 23.177 9.613 1.00 96.56 416 LEU A O 1
ATOM 3273 N N . VAL A 1 417 ? -3.284 21.877 10.674 1.00 95.81 417 VAL A N 1
ATOM 3274 C CA . VAL A 1 417 ? -4.101 21.541 9.495 1.00 95.81 417 VAL A CA 1
ATOM 3275 C C . VAL A 1 417 ? -5.590 21.652 9.855 1.00 95.81 417 VAL A C 1
ATOM 3277 O O . VAL A 1 417 ? -6.296 20.642 9.922 1.00 95.81 417 VAL A O 1
ATOM 3280 N N . PRO A 1 418 ? -6.101 22.880 10.062 1.00 94.12 418 PRO A N 1
ATOM 3281 C CA . PRO A 1 418 ? -7.453 23.104 10.579 1.00 94.12 418 PRO A CA 1
ATOM 3282 C C . PRO A 1 418 ? -8.563 22.669 9.621 1.00 94.12 418 PRO A C 1
ATOM 3284 O O . PRO A 1 418 ? -9.706 22.537 10.050 1.00 94.12 418 PRO A O 1
ATOM 3287 N N . ASP A 1 419 ? -8.243 22.433 8.347 1.00 93.56 419 ASP A N 1
ATOM 3288 C CA . ASP A 1 419 ? -9.197 22.000 7.325 1.00 93.56 419 ASP A CA 1
ATOM 3289 C C . ASP A 1 419 ? -9.422 20.473 7.312 1.00 93.56 419 ASP A C 1
ATOM 3291 O O . ASP A 1 419 ? -10.409 20.005 6.737 1.00 93.56 419 ASP A O 1
ATOM 3295 N N . ASP A 1 420 ? -8.561 19.669 7.957 1.00 94.44 420 ASP A N 1
ATOM 3296 C CA . ASP A 1 420 ? -8.755 18.214 8.025 1.00 94.44 420 ASP A CA 1
ATOM 3297 C C . ASP A 1 420 ? -9.711 17.832 9.164 1.00 94.44 420 ASP A C 1
ATOM 3299 O O . ASP A 1 420 ? -9.319 17.500 10.285 1.00 94.44 420 ASP A O 1
ATOM 3303 N N . MET A 1 421 ? -11.007 17.835 8.846 1.00 94.62 421 MET A N 1
ATOM 3304 C CA . MET A 1 421 ? -12.085 17.525 9.794 1.00 94.62 421 MET A CA 1
ATOM 3305 C C . MET A 1 421 ? -11.979 16.128 10.422 1.00 94.62 421 MET A C 1
ATOM 3307 O O . MET A 1 421 ? -12.544 15.896 11.491 1.00 94.62 421 MET A O 1
ATOM 3311 N N . ARG A 1 422 ? -11.240 15.190 9.809 1.00 94.81 422 ARG A N 1
ATOM 3312 C CA . ARG A 1 422 ? -11.046 13.844 10.376 1.00 94.81 422 ARG A CA 1
ATOM 3313 C C . ARG A 1 422 ? -10.277 13.909 11.693 1.00 94.81 422 ARG A C 1
ATOM 3315 O O . ARG A 1 422 ? -10.506 13.080 12.573 1.00 94.81 422 ARG A O 1
ATOM 3322 N N . LEU A 1 423 ? -9.406 14.904 11.862 1.00 96.75 423 LEU A N 1
ATOM 3323 C CA . LEU A 1 423 ? -8.630 15.082 13.087 1.00 96.75 423 LEU A CA 1
ATOM 3324 C C . LEU A 1 423 ? -9.524 15.404 14.294 1.00 96.75 423 LEU A C 1
ATOM 3326 O O . LEU A 1 423 ? -9.258 14.892 15.379 1.00 96.75 423 LEU A O 1
ATOM 3330 N N . LEU A 1 424 ? -10.627 16.144 14.098 1.00 97.06 424 LEU A N 1
ATOM 3331 C CA . LEU A 1 424 ? -11.611 16.423 15.156 1.00 97.06 424 LEU A CA 1
ATOM 3332 C C . LEU A 1 424 ? -12.214 15.126 15.702 1.00 97.06 424 LEU A C 1
ATOM 3334 O O . LEU A 1 424 ? -12.209 14.900 16.908 1.00 97.06 424 LEU A O 1
ATOM 3338 N N . THR A 1 425 ? -12.673 14.238 14.815 1.00 97.25 425 THR A N 1
ATOM 3339 C CA . THR A 1 425 ? -13.282 12.959 15.224 1.00 97.25 425 THR A CA 1
ATOM 3340 C C . THR A 1 425 ? -12.295 12.011 15.893 1.00 97.25 425 THR A C 1
ATOM 3342 O O . THR A 1 425 ? -12.642 11.354 16.872 1.00 97.25 425 THR A O 1
ATOM 3345 N N . ARG A 1 426 ? -11.044 11.972 15.417 1.00 97.69 426 ARG A N 1
ATOM 3346 C CA . ARG A 1 426 ? -9.988 11.149 16.019 1.00 97.69 426 ARG A CA 1
ATOM 3347 C C . ARG A 1 426 ? -9.600 11.662 17.402 1.00 97.69 426 ARG A C 1
ATOM 3349 O O . ARG A 1 426 ? -9.491 10.865 18.326 1.00 97.69 426 ARG A O 1
ATOM 3356 N N . ARG A 1 427 ? -9.484 12.984 17.576 1.00 98.31 427 ARG A N 1
ATOM 3357 C CA . ARG A 1 427 ? -9.287 13.595 18.897 1.00 98.31 427 ARG A CA 1
ATOM 3358 C C . ARG A 1 427 ? -10.466 13.319 19.824 1.00 98.31 427 ARG A C 1
ATOM 3360 O O . ARG A 1 427 ? -10.244 12.925 20.962 1.00 98.31 427 ARG A O 1
ATOM 3367 N N . ALA A 1 428 ? -11.696 13.503 19.345 1.00 98.25 428 ALA A N 1
ATOM 3368 C CA . ALA A 1 428 ? -12.909 13.247 20.119 1.00 98.25 428 ALA A CA 1
ATOM 3369 C C . ALA A 1 428 ? -12.963 11.798 20.622 1.00 98.25 428 ALA A C 1
ATOM 3371 O O . ALA A 1 428 ? -13.307 11.549 21.773 1.00 98.25 428 ALA A O 1
ATOM 3372 N N . ASP A 1 429 ? -12.561 10.843 19.785 1.00 97.88 429 ASP A N 1
ATOM 3373 C CA . ASP A 1 429 ? -12.474 9.436 20.158 1.00 97.88 429 ASP A CA 1
ATOM 3374 C C . ASP A 1 429 ? -11.369 9.165 21.188 1.00 97.88 429 ASP A C 1
ATOM 3376 O O . ASP A 1 429 ? -11.611 8.452 22.160 1.00 97.88 429 ASP A O 1
ATOM 3380 N N . SER A 1 430 ? -10.185 9.773 21.043 1.00 98.12 430 SER A N 1
ATOM 3381 C CA . SER A 1 430 ? -9.137 9.720 22.075 1.00 98.12 430 SER A CA 1
ATOM 3382 C C . SER A 1 430 ? -9.631 10.281 23.413 1.00 98.12 430 SER A C 1
ATOM 3384 O O . SER A 1 430 ? -9.460 9.642 24.447 1.00 98.12 430 SER A O 1
ATOM 3386 N N . LEU A 1 431 ? -10.310 11.432 23.402 1.00 98.12 431 LEU A N 1
ATOM 3387 C CA . LEU A 1 431 ? -10.885 12.061 24.597 1.00 98.12 431 LEU A CA 1
ATOM 3388 C C . LEU A 1 431 ? -11.975 11.186 25.232 1.00 98.12 431 LEU A C 1
ATOM 3390 O O . LEU A 1 431 ? -11.982 10.983 26.447 1.00 98.12 431 LEU A O 1
ATOM 3394 N N . MET A 1 432 ? -12.855 10.598 24.414 1.00 96.81 432 MET A N 1
ATOM 3395 C CA . MET A 1 432 ? -13.871 9.643 24.863 1.00 96.81 432 MET A CA 1
ATOM 3396 C C . MET A 1 432 ? -13.213 8.443 25.551 1.00 96.81 432 MET A C 1
ATOM 3398 O O . MET A 1 432 ? -13.611 8.059 26.650 1.00 96.81 432 MET A O 1
ATOM 3402 N N . ARG A 1 433 ? -12.173 7.871 24.933 1.00 95.31 433 ARG A N 1
ATOM 3403 C CA . ARG A 1 433 ? -11.393 6.762 25.495 1.00 95.31 433 ARG A CA 1
ATOM 3404 C C . ARG A 1 433 ? -10.611 7.180 26.736 1.00 95.31 433 ARG A C 1
ATOM 3406 O O . ARG A 1 433 ? -10.369 6.340 27.582 1.00 95.31 433 ARG A O 1
ATOM 3413 N N . GLN A 1 434 ? -10.232 8.436 26.903 1.00 95.25 434 GLN A N 1
ATOM 3414 C CA . GLN A 1 434 ? -9.597 8.907 28.135 1.00 95.25 434 GLN A CA 1
ATOM 3415 C C . GLN A 1 434 ? -10.604 9.124 29.277 1.00 95.25 434 GLN A C 1
ATOM 3417 O O . GLN A 1 434 ? -10.214 9.077 30.438 1.00 95.25 434 GLN A O 1
ATOM 3422 N N . GLY A 1 435 ? -11.891 9.317 28.967 1.00 96.06 435 GLY A N 1
ATOM 3423 C CA . GLY A 1 435 ? -12.929 9.676 29.940 1.00 96.06 435 GLY A CA 1
ATOM 3424 C C . GLY A 1 435 ? -13.223 11.181 30.010 1.00 96.06 435 GLY A C 1
ATOM 3425 O O . GLY A 1 435 ? -14.029 11.598 30.838 1.00 96.06 435 GLY A O 1
ATOM 3426 N N . ALA A 1 436 ? -12.633 11.988 29.122 1.00 97.38 436 ALA A N 1
ATOM 3427 C CA . ALA A 1 436 ? -12.900 13.421 28.960 1.00 97.38 436 ALA A CA 1
ATOM 3428 C C . ALA A 1 436 ? -14.149 13.651 28.082 1.00 97.38 436 ALA A C 1
ATOM 3430 O O . ALA A 1 436 ? -14.081 14.171 26.965 1.00 97.38 436 ALA A O 1
ATOM 3431 N N . LEU A 1 437 ? -15.302 13.192 28.573 1.00 97.50 437 LEU A N 1
ATOM 3432 C CA . LEU A 1 437 ? -16.565 13.135 27.834 1.00 97.50 437 LEU A CA 1
ATOM 3433 C C . LEU A 1 437 ? -17.068 14.512 27.383 1.00 97.50 437 LEU A C 1
ATOM 3435 O O . LEU A 1 437 ? -17.559 14.641 26.262 1.00 97.50 437 LEU A O 1
ATOM 3439 N N . SER A 1 438 ? -16.937 15.542 28.220 1.00 97.31 438 SER A N 1
ATOM 3440 C CA . SER A 1 438 ? -17.414 16.894 27.905 1.00 97.31 438 SER A CA 1
ATOM 3441 C C . SER A 1 438 ? -16.671 17.479 26.701 1.00 97.31 438 SER A C 1
ATOM 3443 O O . SER A 1 438 ? -17.279 18.053 25.795 1.00 97.31 438 SER A O 1
ATOM 3445 N N . GLU A 1 439 ? -15.349 17.302 26.673 1.00 97.69 439 GLU A N 1
ATOM 3446 C CA . GLU A 1 439 ? -14.499 17.779 25.584 1.00 97.69 439 GLU A CA 1
ATOM 3447 C C . GLU A 1 439 ? -14.697 16.937 24.318 1.00 97.69 439 GLU A C 1
ATOM 3449 O O . GLU A 1 439 ? -14.842 17.497 23.231 1.00 97.69 439 GLU A O 1
ATOM 3454 N N . ALA A 1 440 ? -14.805 15.610 24.459 1.00 98.12 440 ALA A N 1
ATOM 3455 C CA . ALA A 1 440 ? -15.148 14.715 23.356 1.00 98.12 440 ALA A CA 1
ATOM 3456 C C . ALA A 1 440 ? -16.464 15.131 22.681 1.00 98.12 440 ALA A C 1
ATOM 3458 O O . ALA A 1 440 ? -16.522 15.239 21.456 1.00 98.12 440 ALA A O 1
ATOM 3459 N N . ASN A 1 441 ? -17.500 15.432 23.474 1.00 97.88 441 ASN A N 1
ATOM 3460 C CA . ASN A 1 441 ? -18.785 15.905 22.965 1.00 97.88 441 ASN A CA 1
ATOM 3461 C C . ASN A 1 441 ? -18.629 17.206 22.171 1.00 97.88 441 ASN A C 1
ATOM 3463 O O . ASN A 1 441 ? -19.140 17.308 21.062 1.00 97.88 441 ASN A O 1
ATOM 3467 N N . SER A 1 442 ? -17.885 18.183 22.700 1.00 97.75 442 SER A N 1
ATOM 3468 C CA . SER A 1 442 ? -17.635 19.446 21.994 1.00 97.75 442 SER A CA 1
ATOM 3469 C C . SER A 1 442 ? -16.941 19.231 20.648 1.00 97.75 442 SER A C 1
ATOM 3471 O O . SER A 1 442 ? -17.322 19.853 19.663 1.00 97.75 442 SER A O 1
ATOM 3473 N N . GLN A 1 443 ? -15.938 18.348 20.586 1.00 97.62 443 GLN A N 1
ATOM 3474 C CA . GLN A 1 443 ? -15.223 18.053 19.341 1.00 97.62 443 GLN A CA 1
ATOM 3475 C C . GLN A 1 443 ? -16.115 17.339 18.311 1.00 97.62 443 GLN A C 1
ATOM 3477 O O . GLN A 1 443 ? -16.013 17.616 17.115 1.00 97.62 443 GLN A O 1
ATOM 3482 N N . PHE A 1 444 ? -17.010 16.449 18.755 1.00 98.00 444 PHE A N 1
ATOM 3483 C CA . PHE A 1 444 ? -18.004 15.840 17.871 1.00 98.00 444 PHE A CA 1
ATOM 3484 C C . PHE A 1 444 ? -19.002 16.870 17.333 1.00 98.00 444 PHE A C 1
ATOM 3486 O O . PHE A 1 444 ? -19.227 16.903 16.125 1.00 98.00 444 PHE A O 1
ATOM 3493 N N . GLU A 1 445 ? -19.562 17.732 18.183 1.00 97.31 445 GLU A N 1
ATOM 3494 C CA . GLU A 1 445 ? -20.484 18.795 17.754 1.00 97.31 445 GLU A CA 1
ATOM 3495 C C . GLU A 1 445 ? -19.821 19.740 16.737 1.00 97.31 445 GLU A C 1
ATOM 3497 O O . GLU A 1 445 ? -20.410 20.052 15.699 1.00 97.31 445 GLU A O 1
ATOM 3502 N N . ASP A 1 446 ? -18.558 20.115 16.968 1.00 96.31 446 ASP A N 1
ATOM 3503 C CA . ASP A 1 446 ? -17.775 20.919 16.023 1.00 96.31 446 ASP A CA 1
ATOM 3504 C C . ASP A 1 446 ? -17.608 20.223 14.662 1.00 96.31 446 ASP A C 1
ATOM 3506 O O . ASP A 1 446 ? -17.686 20.875 13.617 1.00 96.31 446 ASP A O 1
ATOM 3510 N N . TYR A 1 447 ? -17.399 18.904 14.653 1.00 97.25 447 TYR A N 1
ATOM 3511 C CA . TYR A 1 447 ? -17.324 18.104 13.429 1.00 97.25 447 TYR A CA 1
ATOM 3512 C C . TYR A 1 447 ? -18.672 18.057 12.692 1.00 97.25 447 TYR A C 1
ATOM 3514 O O . TYR A 1 447 ? -18.731 18.363 11.497 1.00 97.25 447 TYR A O 1
ATOM 3522 N N . PHE A 1 448 ? -19.767 17.732 13.387 1.00 96.38 448 PHE A N 1
ATOM 3523 C CA . PHE A 1 448 ? -21.100 17.637 12.777 1.00 96.38 448 PHE A CA 1
ATOM 3524 C C . PHE A 1 448 ? -21.623 18.983 12.271 1.00 96.38 448 PHE A C 1
ATOM 3526 O O . PHE A 1 448 ? -22.353 19.021 11.284 1.00 96.38 448 PHE A O 1
ATOM 3533 N N . ALA A 1 449 ? -21.208 20.096 12.880 1.00 95.69 449 ALA A N 1
ATOM 3534 C CA . ALA A 1 449 ? -21.534 21.432 12.391 1.00 95.69 449 ALA A CA 1
ATOM 3535 C C . ALA A 1 449 ? -20.873 21.766 11.039 1.00 95.69 449 ALA A C 1
ATOM 3537 O O . ALA A 1 449 ? -21.342 22.658 10.328 1.00 95.69 449 ALA A O 1
ATOM 3538 N N . ARG A 1 450 ? -19.777 21.082 10.681 1.00 94.88 450 ARG A N 1
ATOM 3539 C CA . ARG A 1 450 ? -18.945 21.394 9.503 1.00 94.88 450 ARG A CA 1
ATOM 3540 C C . ARG A 1 450 ? -19.063 20.373 8.374 1.00 94.88 450 ARG A C 1
ATOM 3542 O O . ARG A 1 450 ? -18.737 20.698 7.233 1.00 94.88 450 ARG A O 1
ATOM 3549 N N . VAL A 1 451 ? -19.514 19.154 8.662 1.00 95.00 451 VAL A N 1
ATOM 3550 C CA . VAL A 1 451 ? -19.543 18.048 7.696 1.00 95.00 451 VAL A CA 1
ATOM 3551 C C . VAL A 1 451 ? -20.972 17.722 7.269 1.00 95.00 451 VAL A C 1
ATOM 3553 O O . VAL A 1 451 ? -21.822 17.390 8.084 1.00 95.00 451 VAL A O 1
ATOM 3556 N N . VAL A 1 452 ? -21.223 17.771 5.956 1.00 92.12 452 VAL A N 1
ATOM 3557 C CA . VAL A 1 452 ? -22.557 17.538 5.363 1.00 92.12 452 VAL A CA 1
ATOM 3558 C C . VAL A 1 452 ? -22.985 16.069 5.438 1.00 92.12 452 VAL A C 1
ATOM 3560 O O . VAL A 1 452 ? -24.163 15.777 5.612 1.00 92.12 452 VAL A O 1
ATOM 3563 N N . SER A 1 453 ? -22.035 15.146 5.287 1.00 90.69 453 SER A N 1
ATOM 3564 C CA . SER A 1 453 ? -22.280 13.701 5.286 1.00 90.69 453 SER A CA 1
ATOM 3565 C C . SER A 1 453 ? -21.275 13.021 6.215 1.00 90.69 453 SER A C 1
ATOM 3567 O O . SER A 1 453 ? -20.237 12.554 5.741 1.00 90.69 453 SER A O 1
ATOM 3569 N N . PRO A 1 454 ? -21.519 13.036 7.533 1.00 91.38 454 PRO A N 1
ATOM 3570 C CA . PRO A 1 454 ? -20.601 12.452 8.499 1.00 91.38 454 PRO A CA 1
ATOM 3571 C C . PRO A 1 454 ? -20.546 10.925 8.376 1.00 91.38 454 PRO A C 1
ATOM 3573 O O . PRO A 1 454 ? -21.533 10.287 8.009 1.00 91.38 454 PRO A O 1
ATOM 3576 N N . GLU A 1 455 ? -19.403 10.330 8.718 1.00 92.62 455 GLU A N 1
ATOM 3577 C CA . GLU A 1 455 ? -19.289 8.868 8.759 1.00 92.62 455 GLU A CA 1
ATOM 3578 C C . GLU A 1 455 ? -20.090 8.304 9.946 1.00 92.62 455 GLU A C 1
ATOM 3580 O O . GLU A 1 455 ? -20.076 8.844 11.058 1.00 92.62 455 GLU A O 1
ATOM 3585 N N . THR A 1 456 ? -20.774 7.185 9.715 1.00 94.19 456 THR A N 1
ATOM 3586 C CA . THR A 1 456 ? -21.741 6.589 10.647 1.00 94.19 456 THR A CA 1
ATOM 3587 C C . THR A 1 456 ? -21.142 6.227 12.006 1.00 94.19 456 THR A C 1
ATOM 3589 O O . THR A 1 456 ? -21.782 6.417 13.044 1.00 94.19 456 THR A O 1
ATOM 3592 N N . ILE A 1 457 ? -19.890 5.763 12.034 1.00 95.12 457 ILE A N 1
ATOM 3593 C CA . ILE A 1 457 ? -19.192 5.431 13.281 1.00 95.12 457 ILE A CA 1
ATOM 3594 C C . ILE A 1 457 ? -19.082 6.632 14.229 1.00 95.12 457 ILE A C 1
ATOM 3596 O O . ILE A 1 457 ? -19.216 6.473 15.445 1.00 95.12 457 ILE A O 1
ATOM 3600 N N . TRP A 1 458 ? -18.895 7.843 13.701 1.00 96.00 458 TRP A N 1
ATOM 3601 C CA . TRP A 1 458 ? -18.794 9.046 14.527 1.00 96.00 458 TRP A CA 1
ATOM 3602 C C . TRP A 1 458 ? -20.141 9.416 15.136 1.00 96.00 458 TRP A C 1
ATOM 3604 O O . TRP A 1 458 ? -20.183 9.863 16.279 1.00 96.00 458 TRP A O 1
ATOM 3614 N N . PHE A 1 459 ? -21.248 9.159 14.430 1.00 94.94 459 PHE A N 1
ATOM 3615 C CA . PHE A 1 459 ? -22.592 9.360 14.976 1.00 94.94 459 PHE A CA 1
ATOM 3616 C C . PHE A 1 459 ? -22.863 8.428 16.161 1.00 94.94 459 PHE A C 1
ATOM 3618 O O . PHE A 1 459 ? -23.372 8.868 17.194 1.00 94.94 459 PHE A O 1
ATOM 3625 N N . LEU A 1 460 ? -22.476 7.153 16.044 1.00 96.25 460 LEU A N 1
ATOM 3626 C CA . LEU A 1 460 ? -22.613 6.182 17.131 1.00 96.25 460 LEU A CA 1
ATOM 3627 C C . LEU A 1 460 ? -21.785 6.584 18.356 1.00 96.25 460 LEU A C 1
ATOM 3629 O O . LEU A 1 460 ? -22.305 6.585 19.472 1.00 96.25 460 LEU A O 1
ATOM 3633 N N . LYS A 1 461 ? -20.518 6.971 18.155 1.00 97.31 461 LYS A N 1
ATOM 3634 C CA . LYS A 1 461 ? -19.637 7.425 19.244 1.00 97.31 461 LYS A CA 1
ATOM 3635 C C . LYS A 1 461 ? -20.158 8.689 19.918 1.00 97.31 461 LYS A C 1
ATOM 3637 O O . LYS A 1 461 ? -20.214 8.745 21.142 1.00 97.31 461 LYS A O 1
ATOM 3642 N N . HIS A 1 462 ? -20.612 9.666 19.141 1.00 97.50 462 HIS A N 1
ATOM 3643 C CA . HIS A 1 462 ? -21.207 10.879 19.687 1.00 97.50 462 HIS A CA 1
ATOM 3644 C C . HIS A 1 462 ? -22.482 10.588 20.490 1.00 97.50 462 HIS A C 1
ATOM 3646 O O . HIS A 1 462 ? -22.611 11.051 21.620 1.00 97.50 462 HIS A O 1
ATOM 3652 N N . SER A 1 463 ? -23.373 9.742 19.964 1.00 96.06 463 SER A N 1
ATOM 3653 C CA . SER A 1 463 ? -24.594 9.323 20.667 1.00 96.06 463 SER A CA 1
ATOM 3654 C C . SER A 1 463 ? -24.283 8.613 21.990 1.00 96.06 463 SER A C 1
ATOM 3656 O O . SER A 1 463 ? -24.968 8.829 22.989 1.00 96.06 463 SER A O 1
ATOM 3658 N N . ALA A 1 464 ? -23.230 7.789 22.019 1.00 96.69 464 ALA A N 1
ATOM 3659 C CA . ALA A 1 464 ? -22.749 7.151 23.240 1.00 96.69 464 ALA A CA 1
ATOM 3660 C C . ALA A 1 464 ? -22.255 8.182 24.267 1.00 96.69 464 ALA A C 1
ATOM 3662 O O . ALA A 1 464 ? -22.674 8.131 25.422 1.00 96.69 464 ALA A O 1
ATOM 3663 N N . VAL A 1 465 ? -21.435 9.153 23.851 1.00 97.56 465 VAL A N 1
ATOM 3664 C CA . VAL A 1 465 ? -20.968 10.244 24.726 1.00 97.56 465 VAL A CA 1
ATOM 3665 C C . VAL A 1 465 ? -22.144 11.046 25.289 1.00 97.56 465 VAL A C 1
ATOM 3667 O O . VAL A 1 465 ? -22.222 11.248 26.502 1.00 97.56 465 VAL A O 1
ATOM 3670 N N . GLN A 1 466 ? -23.099 11.441 24.444 1.00 96.94 466 GLN A N 1
ATOM 3671 C CA . GLN A 1 466 ? -24.299 12.158 24.879 1.00 96.94 466 GLN A CA 1
ATOM 3672 C C . GLN A 1 466 ? -25.104 11.343 25.896 1.00 96.94 466 GLN A C 1
ATOM 3674 O O . GLN A 1 466 ? -25.516 11.878 26.926 1.00 96.94 466 GLN A O 1
ATOM 3679 N N . TYR A 1 467 ? -25.284 10.041 25.657 1.00 96.00 467 TYR A N 1
ATOM 3680 C CA . TYR A 1 467 ? -25.977 9.157 26.591 1.00 96.00 467 TYR A CA 1
ATOM 3681 C C . TYR A 1 467 ? -25.276 9.085 27.953 1.00 96.00 467 TYR A C 1
ATOM 3683 O O . TYR A 1 467 ? -25.945 9.168 28.986 1.00 96.00 467 TYR A O 1
ATOM 3691 N N . LEU A 1 468 ? -23.944 8.961 27.975 1.00 95.88 468 LEU A N 1
ATOM 3692 C CA . LEU A 1 468 ? -23.158 8.953 29.213 1.00 95.88 468 LEU A CA 1
ATOM 3693 C C . LEU A 1 468 ? -23.371 10.256 30.002 1.00 95.88 468 LEU A C 1
ATOM 3695 O O . LEU A 1 468 ? -23.741 10.209 31.179 1.00 95.88 468 LEU A O 1
ATOM 3699 N N . ILE A 1 469 ? -23.252 11.407 29.332 1.00 96.19 469 ILE A N 1
ATOM 3700 C CA . ILE A 1 469 ? -23.446 12.735 29.935 1.00 96.19 469 ILE A CA 1
ATOM 3701 C C . ILE A 1 469 ? -24.872 12.900 30.474 1.00 96.19 469 ILE A C 1
ATOM 3703 O O . ILE A 1 469 ? -25.066 13.318 31.618 1.00 96.19 469 ILE A O 1
ATOM 3707 N N . MET A 1 470 ? -25.885 12.530 29.685 1.00 95.31 470 MET A N 1
ATOM 3708 C CA . MET A 1 470 ? -27.296 12.589 30.087 1.00 95.31 470 MET A CA 1
ATOM 3709 C C . MET A 1 470 ? -27.617 11.652 31.256 1.00 95.31 470 MET A C 1
ATOM 3711 O O . MET A 1 470 ? -28.498 11.955 32.061 1.00 95.31 470 MET A O 1
ATOM 3715 N N . SER A 1 471 ? -26.882 10.547 31.382 1.00 91.88 471 SER A N 1
ATOM 3716 C CA . SER A 1 471 ? -26.987 9.604 32.502 1.00 91.88 471 SER A CA 1
ATOM 3717 C C . SER A 1 471 ? -26.281 10.098 33.772 1.00 91.88 471 SER A C 1
ATOM 3719 O O . SER A 1 471 ? -26.256 9.396 34.782 1.00 91.88 471 SER A O 1
ATOM 3721 N N . GLY A 1 472 ? -25.717 11.310 33.747 1.00 94.06 472 GLY A N 1
ATOM 3722 C CA . GLY A 1 472 ? -25.029 11.926 34.878 1.00 94.06 472 GLY A CA 1
ATOM 3723 C C . GLY A 1 472 ? -23.561 11.523 35.016 1.00 94.06 472 GLY A C 1
ATOM 3724 O O . GLY A 1 472 ? -22.932 11.903 36.005 1.00 94.06 472 GLY A O 1
ATOM 3725 N N . ILE A 1 473 ? -23.004 10.789 34.047 1.00 93.00 473 ILE A N 1
ATOM 3726 C CA . ILE A 1 473 ? -21.579 10.457 33.997 1.00 93.00 473 ILE A CA 1
ATOM 3727 C C . ILE A 1 473 ? -20.856 11.649 33.371 1.00 93.00 473 ILE A C 1
ATOM 3729 O O . ILE A 1 473 ? -21.078 11.989 32.212 1.00 93.00 473 ILE A O 1
ATOM 3733 N N . LYS A 1 474 ? -20.033 12.324 34.170 1.00 89.19 474 LYS A N 1
ATOM 3734 C CA . LYS A 1 474 ? -19.222 13.469 33.731 1.00 89.19 474 LYS A CA 1
ATOM 3735 C C . LYS A 1 474 ? -17.827 13.001 33.327 1.00 89.19 474 LYS A C 1
ATOM 3737 O O . LYS A 1 474 ? -17.620 11.813 33.124 1.00 89.19 474 LYS A O 1
ATOM 3742 N N . ASP A 1 475 ? -16.884 13.929 33.222 1.00 93.88 475 ASP A N 1
ATOM 3743 C CA . ASP A 1 475 ? -15.480 13.591 33.025 1.00 93.88 475 ASP A CA 1
ATOM 3744 C C . ASP A 1 475 ? -14.985 12.703 34.179 1.00 93.88 475 ASP A C 1
ATOM 3746 O O . ASP A 1 475 ? -15.170 13.038 35.355 1.00 93.88 475 ASP A O 1
ATOM 3750 N N . VAL A 1 476 ? -14.410 11.550 33.834 1.00 94.06 476 VAL A N 1
ATOM 3751 C CA . VAL A 1 476 ? -13.928 10.534 34.781 1.00 94.06 476 VAL A CA 1
ATOM 3752 C C . VAL A 1 476 ? -12.458 10.256 34.504 1.00 94.06 476 VAL A C 1
ATOM 3754 O O . VAL A 1 476 ? -12.081 10.009 33.361 1.00 94.06 476 VAL A O 1
ATOM 3757 N N . ASP A 1 477 ? -11.648 10.242 35.561 1.00 93.50 477 ASP A N 1
ATOM 3758 C CA . ASP A 1 477 ? -10.316 9.640 35.513 1.00 93.50 477 ASP A CA 1
ATOM 3759 C C . ASP A 1 477 ? -10.477 8.116 35.568 1.00 93.50 477 ASP A C 1
ATOM 3761 O O . ASP A 1 477 ? -10.900 7.565 36.588 1.00 93.50 477 ASP A O 1
ATOM 3765 N N . ARG A 1 478 ? -10.280 7.452 34.425 1.00 94.25 478 ARG A N 1
ATOM 3766 C CA . ARG A 1 478 ? -10.659 6.045 34.245 1.00 94.25 478 ARG A CA 1
ATOM 3767 C C . ARG A 1 478 ? -9.783 5.126 35.095 1.00 94.25 478 ARG A C 1
ATOM 3769 O O . ARG A 1 478 ? -8.574 5.058 34.895 1.00 94.25 478 ARG A O 1
ATOM 3776 N N . ASP A 1 479 ? -10.415 4.307 35.931 1.00 95.25 479 ASP A N 1
ATOM 3777 C CA . ASP A 1 479 ? -9.761 3.200 36.635 1.00 95.25 479 ASP A CA 1
ATOM 3778 C C . ASP A 1 479 ? -10.308 1.856 36.132 1.00 95.25 479 ASP A C 1
ATOM 3780 O O . ASP A 1 479 ? -11.174 1.218 36.742 1.00 95.25 479 ASP A O 1
ATOM 3784 N N . SER A 1 480 ? -9.804 1.430 34.970 1.00 93.44 480 SER A N 1
ATOM 3785 C CA . SER A 1 480 ? -10.237 0.193 34.308 1.00 93.44 480 SER A CA 1
ATOM 3786 C C . SER A 1 480 ? -9.964 -1.057 35.152 1.00 93.44 480 SER A C 1
ATOM 3788 O O . SER A 1 480 ? -10.710 -2.034 35.079 1.00 93.44 480 SER A O 1
ATOM 3790 N N . GLU A 1 481 ? -8.913 -1.035 35.971 1.00 94.62 481 GLU A N 1
ATOM 3791 C CA . GLU A 1 481 ? -8.514 -2.159 36.813 1.00 94.62 481 GLU A CA 1
ATOM 3792 C C . GLU A 1 481 ? -9.406 -2.270 38.056 1.00 94.62 481 GLU A C 1
ATOM 3794 O O . GLU A 1 481 ? -9.861 -3.366 38.389 1.00 94.62 481 GLU A O 1
ATOM 3799 N N . ALA A 1 482 ? -9.730 -1.156 38.718 1.00 95.94 482 ALA A N 1
ATOM 3800 C CA . ALA A 1 482 ? -10.711 -1.163 39.798 1.00 95.94 482 ALA A CA 1
ATOM 3801 C C . ALA A 1 482 ? -12.113 -1.528 39.288 1.00 95.94 482 ALA A C 1
ATOM 3803 O O . ALA A 1 482 ? -12.793 -2.339 39.921 1.00 95.94 482 ALA A O 1
ATOM 3804 N N . ALA A 1 483 ? -12.521 -1.016 38.121 1.00 96.06 483 ALA A N 1
ATOM 3805 C CA . ALA A 1 483 ? -13.775 -1.409 37.481 1.00 96.06 483 ALA A CA 1
ATOM 3806 C C . ALA A 1 483 ? -13.826 -2.925 37.220 1.00 96.06 483 ALA A C 1
ATOM 3808 O O . ALA A 1 483 ? -14.825 -3.570 37.536 1.00 96.06 483 ALA A O 1
ATOM 3809 N N . ARG A 1 484 ? -12.733 -3.517 36.716 1.00 95.81 484 ARG A N 1
ATOM 3810 C CA . ARG A 1 484 ? -12.616 -4.969 36.513 1.00 95.81 484 ARG A CA 1
ATOM 3811 C C . ARG A 1 484 ? -12.765 -5.746 37.821 1.00 95.81 484 ARG A C 1
ATOM 3813 O O . ARG A 1 484 ? -13.532 -6.701 37.856 1.00 95.81 484 ARG A O 1
ATOM 3820 N N . ARG A 1 485 ? -12.109 -5.320 38.906 1.00 95.69 485 ARG A N 1
ATOM 3821 C CA . ARG A 1 485 ? -12.220 -5.986 40.220 1.00 95.69 485 ARG A CA 1
ATOM 3822 C C . ARG A 1 485 ? -13.647 -5.981 40.765 1.00 95.69 485 ARG A C 1
ATOM 3824 O O . ARG A 1 485 ? -14.084 -6.996 41.291 1.00 95.69 485 ARG A O 1
ATOM 3831 N N . ILE A 1 486 ? -14.387 -4.882 40.594 1.00 95.19 486 ILE A N 1
ATOM 3832 C CA . ILE A 1 486 ? -15.813 -4.815 40.968 1.00 95.19 486 ILE A CA 1
ATOM 3833 C C . ILE A 1 486 ? -16.636 -5.843 40.180 1.00 95.19 486 ILE A C 1
ATOM 3835 O O . ILE A 1 486 ? -17.553 -6.460 40.717 1.00 95.19 486 ILE A O 1
ATOM 3839 N N . LEU A 1 487 ? -16.317 -6.047 38.901 1.00 93.81 487 LEU A N 1
ATOM 3840 C CA . LEU A 1 487 ? -17.009 -7.032 38.068 1.00 93.81 487 LEU A CA 1
ATOM 3841 C C . LEU A 1 487 ? -16.595 -8.483 38.363 1.00 93.81 487 LEU A C 1
ATOM 3843 O O . LEU A 1 487 ? -17.354 -9.400 38.058 1.00 93.81 487 LEU A O 1
ATOM 3847 N N . GLU A 1 488 ? -15.425 -8.704 38.955 1.00 92.44 488 GLU A N 1
ATOM 3848 C CA . GLU A 1 488 ? -14.954 -10.034 39.362 1.00 92.44 488 GLU A CA 1
ATOM 3849 C C . GLU A 1 488 ? -15.484 -10.463 40.732 1.00 92.44 488 GLU A C 1
ATOM 3851 O O . GLU A 1 488 ? -15.637 -11.660 40.965 1.00 92.44 488 GLU A O 1
ATOM 3856 N N . ASP A 1 489 ? -15.825 -9.511 41.606 1.00 87.31 489 ASP A N 1
ATOM 3857 C CA . ASP A 1 489 ? -16.439 -9.747 42.924 1.00 87.31 489 ASP A CA 1
ATOM 3858 C C . ASP A 1 489 ? -17.931 -10.121 42.815 1.00 87.31 489 ASP A C 1
ATOM 3860 O O . ASP A 1 489 ? -18.796 -9.573 43.495 1.00 87.31 489 ASP A O 1
ATOM 3864 N N . GLN A 1 490 ? -18.252 -11.018 41.881 1.00 83.00 490 GLN A N 1
ATOM 3865 C CA . GLN A 1 490 ? -19.602 -11.510 41.665 1.00 83.00 490 GLN A CA 1
ATOM 3866 C C . GLN A 1 490 ? -19.955 -12.572 42.707 1.00 83.00 490 GLN A C 1
ATOM 3868 O O . GLN A 1 490 ? -19.321 -13.626 42.773 1.00 83.00 490 GLN A O 1
ATOM 3873 N N . GLY A 1 491 ? -21.019 -12.337 43.474 1.00 78.88 491 GLY A N 1
ATOM 3874 C CA . GLY A 1 491 ? -21.566 -13.352 44.374 1.00 78.88 491 GLY A CA 1
ATOM 3875 C C . GLY A 1 491 ? -22.281 -14.488 43.625 1.00 78.88 491 GLY A C 1
ATOM 3876 O O . GLY A 1 491 ? -23.012 -14.245 42.665 1.00 78.88 491 GLY A O 1
ATOM 3877 N N . ASP A 1 492 ? -22.165 -15.727 44.124 1.00 77.00 492 ASP A N 1
ATOM 3878 C CA . ASP A 1 492 ? -22.804 -16.934 43.550 1.00 77.00 492 ASP A CA 1
ATOM 3879 C C . ASP A 1 492 ? -24.346 -16.855 43.443 1.00 77.00 492 ASP A C 1
ATOM 3881 O O . ASP A 1 492 ? -24.974 -17.670 42.767 1.00 77.00 492 ASP A O 1
ATOM 3885 N N . SER A 1 493 ? -24.986 -15.897 44.124 1.00 80.06 493 SER A N 1
ATOM 3886 C CA . SER A 1 493 ? -26.447 -15.721 44.149 1.00 80.06 493 SER A CA 1
ATOM 3887 C C . SER A 1 493 ? -26.877 -14.249 44.152 1.00 80.06 493 SER A C 1
ATOM 3889 O O . SER A 1 493 ? -27.803 -13.869 44.865 1.00 80.06 493 SER A O 1
ATOM 3891 N N . GLU A 1 494 ? -26.207 -13.410 43.356 1.00 87.50 494 GLU A N 1
ATOM 3892 C CA . GLU A 1 494 ? -26.614 -12.010 43.185 1.00 87.50 494 GLU A CA 1
ATOM 3893 C C . GLU A 1 494 ? -28.032 -11.875 42.613 1.00 87.50 494 GLU A C 1
ATOM 3895 O O . GLU A 1 494 ? -28.412 -12.493 41.614 1.00 87.50 494 GLU A O 1
ATOM 3900 N N . SER A 1 495 ? -28.819 -11.004 43.235 1.00 92.44 495 SER A N 1
ATOM 3901 C CA . SER A 1 495 ? -30.079 -10.530 42.683 1.00 92.44 495 SER A CA 1
ATOM 3902 C C . SER A 1 495 ? -29.841 -9.566 41.517 1.00 92.44 495 SER A C 1
ATOM 3904 O O . SER A 1 495 ? -28.826 -8.879 41.436 1.00 92.44 495 SER A O 1
ATOM 3906 N N . ARG A 1 496 ? -30.848 -9.411 40.646 1.00 92.12 496 ARG A N 1
ATOM 3907 C CA . ARG A 1 496 ? -30.809 -8.435 39.540 1.00 92.12 496 ARG A CA 1
ATOM 3908 C C . ARG A 1 496 ? -30.421 -7.024 40.005 1.00 92.12 496 ARG A C 1
ATOM 3910 O O . ARG A 1 496 ? -29.722 -6.322 39.286 1.00 92.12 496 ARG A O 1
ATOM 3917 N N . ALA A 1 497 ? -30.928 -6.587 41.159 1.00 93.25 497 ALA A N 1
ATOM 3918 C CA . ALA A 1 497 ? -30.660 -5.247 41.677 1.00 93.25 497 ALA A CA 1
ATOM 3919 C C . ALA A 1 497 ? -29.193 -5.084 42.103 1.00 93.25 497 ALA A C 1
ATOM 3921 O O . ALA A 1 497 ? -28.594 -4.052 41.814 1.00 93.25 497 ALA A O 1
ATOM 3922 N N . GLU A 1 498 ? -28.616 -6.114 42.726 1.00 94.38 498 GLU A N 1
ATOM 3923 C CA . GLU A 1 498 ? -27.201 -6.136 43.111 1.00 94.38 498 GLU A CA 1
ATOM 3924 C C . GLU A 1 498 ? -26.296 -6.127 41.877 1.00 94.38 498 GLU A C 1
ATOM 3926 O O . GLU A 1 498 ? -25.383 -5.308 41.809 1.00 94.38 498 GLU A O 1
ATOM 3931 N N . THR A 1 499 ? -26.605 -6.931 40.853 1.00 94.62 499 THR A N 1
ATOM 3932 C CA . THR A 1 499 ? -25.835 -6.926 39.599 1.00 94.62 499 THR A CA 1
ATOM 3933 C C . THR A 1 499 ? -25.897 -5.568 38.898 1.00 94.62 499 THR A C 1
ATOM 3935 O O . THR A 1 499 ? -24.872 -5.065 38.442 1.00 94.62 499 THR A O 1
ATOM 3938 N N . VAL A 1 500 ? -27.072 -4.925 38.848 1.00 95.62 500 VAL A N 1
ATOM 3939 C CA . VAL A 1 500 ? -27.202 -3.573 38.276 1.00 95.62 500 VAL A CA 1
ATOM 3940 C C . VAL A 1 500 ? -26.333 -2.569 39.034 1.00 95.62 500 VAL A C 1
ATOM 3942 O O . VAL A 1 500 ? -25.593 -1.823 38.398 1.00 95.62 500 VAL A O 1
ATOM 3945 N N . GLU A 1 501 ? -26.377 -2.550 40.369 1.00 95.75 501 GLU A N 1
ATOM 3946 C CA . GLU A 1 501 ? -25.572 -1.603 41.153 1.00 95.75 501 GLU A CA 1
ATOM 3947 C C . GLU A 1 501 ? -24.067 -1.869 41.017 1.00 95.75 501 GLU A C 1
ATOM 3949 O O . GLU A 1 501 ? -23.280 -0.924 40.918 1.00 95.75 501 GLU A O 1
ATOM 3954 N N . ARG A 1 502 ? -23.661 -3.140 40.938 1.00 96.12 502 ARG A N 1
ATOM 3955 C CA . ARG A 1 502 ? -22.273 -3.550 40.692 1.00 96.12 502 ARG A CA 1
ATOM 3956 C C . ARG A 1 502 ? -21.777 -3.049 39.338 1.00 96.12 502 ARG A C 1
ATOM 3958 O O . ARG A 1 502 ? -20.740 -2.388 39.268 1.00 96.12 502 ARG A O 1
ATOM 3965 N N . CYS A 1 503 ? -22.544 -3.269 38.270 1.00 96.69 503 CYS A N 1
ATOM 3966 C CA . CYS A 1 503 ? -22.196 -2.768 36.942 1.00 96.69 503 CYS A CA 1
ATOM 3967 C C . CYS A 1 503 ? -22.185 -1.235 36.885 1.00 96.69 503 CYS A C 1
ATOM 3969 O O . CYS A 1 503 ? -21.256 -0.662 36.323 1.00 96.69 503 CYS A O 1
ATOM 3971 N N . LEU A 1 504 ? -23.158 -0.552 37.498 1.00 96.12 504 LEU A N 1
ATOM 3972 C CA . LEU A 1 504 ? -23.163 0.914 37.571 1.00 96.12 504 LEU A CA 1
ATOM 3973 C C . LEU A 1 504 ? -21.961 1.451 38.357 1.00 96.12 504 LEU A C 1
ATOM 3975 O O . LEU A 1 504 ? -21.390 2.471 37.979 1.00 96.12 504 LEU A O 1
ATOM 3979 N N . SER A 1 505 ? -21.544 0.763 39.418 1.00 95.69 505 SER A N 1
ATOM 3980 C CA . SER A 1 505 ? -20.339 1.113 40.176 1.00 95.69 505 SER A CA 1
ATOM 3981 C C . SER A 1 505 ? -19.075 0.969 39.328 1.00 95.69 505 SER A C 1
ATOM 3983 O O . SER A 1 505 ? -18.238 1.868 39.341 1.00 95.69 505 SER A O 1
ATOM 3985 N N . ALA A 1 506 ? -18.971 -0.094 38.525 1.00 96.94 506 ALA A N 1
ATOM 3986 C CA . ALA A 1 506 ? -17.877 -0.258 37.569 1.00 96.94 506 ALA A CA 1
ATOM 3987 C C . ALA A 1 506 ? -17.890 0.830 36.476 1.00 96.94 506 ALA A C 1
ATOM 3989 O O . ALA A 1 506 ? -16.850 1.413 36.188 1.00 96.94 506 ALA A O 1
ATOM 3990 N N . VAL A 1 507 ? -19.061 1.173 35.925 1.00 96.25 507 VAL A N 1
ATOM 3991 C CA . VAL A 1 507 ? -19.226 2.246 34.922 1.00 96.25 507 VAL A CA 1
ATOM 3992 C C . VAL A 1 507 ? -18.814 3.618 35.463 1.00 96.25 507 VAL A C 1
ATOM 3994 O O . VAL A 1 507 ? -18.255 4.426 34.728 1.00 96.25 507 VAL A O 1
ATOM 3997 N N . ARG A 1 508 ? -19.071 3.905 36.745 1.00 95.25 508 ARG A N 1
ATOM 3998 C CA . ARG A 1 508 ? -18.650 5.171 37.376 1.00 95.25 508 ARG A CA 1
ATOM 3999 C C . ARG A 1 508 ? 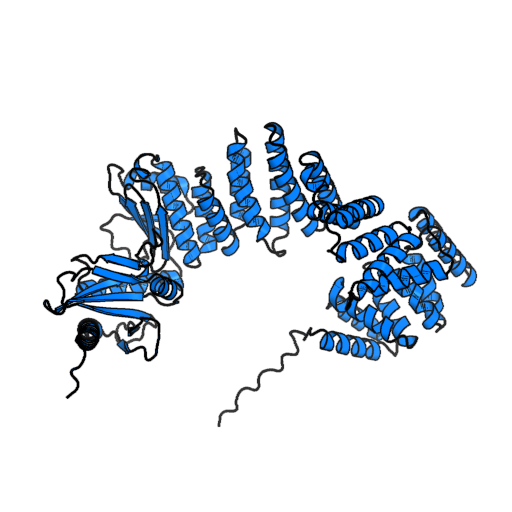-17.127 5.300 37.480 1.00 95.25 508 ARG A C 1
ATOM 4001 O O . ARG A 1 508 ? -16.642 6.425 37.519 1.00 95.25 508 ARG A O 1
ATOM 4008 N N . LEU A 1 509 ? -16.401 4.182 37.546 1.00 95.94 509 LEU A N 1
ATOM 4009 C CA . LEU A 1 509 ? -14.933 4.154 37.538 1.00 95.94 509 LEU A CA 1
ATOM 4010 C C . LEU A 1 509 ? -14.364 4.121 36.120 1.00 95.94 509 LEU A C 1
ATOM 4012 O O . LEU A 1 509 ? -13.315 4.698 35.860 1.00 95.94 509 LEU A O 1
ATOM 4016 N N . ASP A 1 510 ? -15.048 3.449 35.199 1.00 96.75 510 ASP A N 1
ATOM 4017 C CA . ASP A 1 510 ? -14.656 3.363 33.800 1.00 96.75 510 ASP A CA 1
ATOM 4018 C C . ASP A 1 510 ? -15.902 3.418 32.893 1.00 96.75 510 ASP A C 1
ATOM 4020 O O . ASP A 1 510 ? -16.521 2.383 32.613 1.00 96.75 510 ASP A O 1
ATOM 4024 N N . PRO A 1 511 ? -16.259 4.614 32.382 1.00 95.75 511 PRO A N 1
ATOM 4025 C CA . PRO A 1 511 ? -17.423 4.804 31.514 1.00 95.75 511 PRO A CA 1
ATOM 4026 C C . PRO A 1 511 ? -17.363 4.029 30.198 1.00 95.75 511 PRO A C 1
ATOM 4028 O O . PRO A 1 511 ? -18.387 3.879 29.538 1.00 95.75 511 PRO A O 1
ATOM 4031 N N . MET A 1 512 ? -16.187 3.528 29.816 1.00 95.25 512 MET A N 1
ATOM 4032 C CA . MET A 1 512 ? -15.965 2.739 28.606 1.00 95.25 512 MET A CA 1
ATOM 4033 C C . MET A 1 512 ? -15.721 1.257 28.926 1.00 95.25 512 MET A C 1
ATOM 4035 O O . MET A 1 512 ? -15.182 0.524 28.097 1.00 95.25 512 MET A O 1
ATOM 4039 N N . ASN A 1 513 ? -16.116 0.780 30.112 1.00 96.19 513 ASN A N 1
ATOM 4040 C CA . ASN A 1 513 ? -16.001 -0.631 30.461 1.00 96.19 513 ASN A CA 1
ATOM 4041 C C . ASN A 1 513 ? -17.042 -1.478 29.708 1.00 96.19 513 ASN A C 1
ATOM 4043 O O . ASN A 1 513 ? -18.225 -1.505 30.057 1.00 96.19 513 ASN A O 1
ATOM 4047 N N . ALA A 1 514 ? -16.592 -2.201 28.679 1.00 96.25 514 ALA A N 1
ATOM 4048 C CA . ALA A 1 514 ? -17.470 -2.997 27.824 1.00 96.25 514 ALA A CA 1
ATOM 4049 C C . ALA A 1 514 ? -18.256 -4.077 28.584 1.00 96.25 514 ALA A C 1
ATOM 4051 O O . ALA A 1 514 ? -19.423 -4.318 28.282 1.00 96.25 514 ALA A O 1
ATOM 4052 N N . ALA A 1 515 ? -17.634 -4.718 29.578 1.00 96.38 515 ALA A N 1
ATOM 4053 C CA . ALA A 1 515 ? -18.248 -5.812 30.324 1.00 96.38 515 ALA A CA 1
ATOM 4054 C C . ALA A 1 515 ? -19.414 -5.323 31.197 1.00 96.38 515 ALA A C 1
ATOM 4056 O O . ALA A 1 515 ? -20.489 -5.922 31.164 1.00 96.38 515 ALA A O 1
ATOM 4057 N N . ALA A 1 516 ? -19.238 -4.208 31.913 1.00 96.94 516 ALA A N 1
ATOM 4058 C CA . ALA A 1 516 ? -20.299 -3.621 32.729 1.00 96.94 516 ALA A CA 1
ATOM 4059 C C . ALA A 1 516 ? -21.509 -3.202 31.879 1.00 96.94 516 ALA A C 1
ATOM 4061 O O . ALA A 1 516 ? -22.650 -3.532 32.205 1.00 96.94 516 ALA A O 1
ATOM 4062 N N . TRP A 1 517 ? -21.263 -2.517 30.759 1.00 97.50 517 TRP A N 1
ATOM 4063 C CA . TRP A 1 517 ? -22.323 -2.095 29.843 1.00 97.50 517 TRP A CA 1
ATOM 4064 C C . TRP A 1 517 ? -23.015 -3.266 29.148 1.00 97.50 517 TRP A C 1
ATOM 4066 O O . TRP A 1 517 ? -24.242 -3.268 29.017 1.00 97.50 517 TRP A O 1
ATOM 4076 N N . GLY A 1 518 ? -22.244 -4.280 28.751 1.00 96.88 518 GLY A N 1
ATOM 4077 C CA . GLY A 1 518 ? -22.767 -5.507 28.162 1.00 96.88 518 GLY A CA 1
ATOM 4078 C C . GLY A 1 518 ? -23.714 -6.228 29.116 1.00 96.88 518 GLY A C 1
ATOM 4079 O O . GLY A 1 518 ? -24.801 -6.636 28.710 1.00 96.88 518 GLY A O 1
ATOM 4080 N N . GLU A 1 519 ? -23.352 -6.317 30.397 1.00 96.44 519 GLU A N 1
ATOM 4081 C CA . GLU A 1 519 ? -24.177 -6.965 31.416 1.00 96.44 519 GLU A CA 1
ATOM 4082 C C . GLU A 1 519 ? -25.464 -6.186 31.716 1.00 96.44 519 GLU A C 1
ATOM 4084 O O . GLU A 1 519 ? -26.550 -6.769 31.703 1.00 96.44 519 GLU A O 1
ATOM 4089 N N . LEU A 1 520 ? -25.384 -4.859 31.878 1.00 96.94 520 LEU A N 1
ATOM 4090 C CA . LEU A 1 520 ? -26.569 -4.001 32.025 1.00 96.94 520 LEU A CA 1
ATOM 4091 C C . LEU A 1 520 ? -27.536 -4.177 30.846 1.00 96.94 520 LEU A C 1
ATOM 4093 O O . LEU A 1 520 ? -28.739 -4.378 31.033 1.00 96.94 520 LEU A O 1
ATOM 4097 N N . GLY A 1 521 ? -26.988 -4.170 29.631 1.00 97.00 521 GLY A N 1
ATOM 4098 C CA . GLY A 1 521 ? -27.731 -4.408 28.405 1.00 97.00 521 GLY A CA 1
ATOM 4099 C C . GLY A 1 521 ? -28.398 -5.783 28.357 1.00 97.00 521 GLY A C 1
ATOM 4100 O O . GLY A 1 521 ? -29.590 -5.881 28.053 1.00 97.00 521 GLY A O 1
ATOM 4101 N N . ARG A 1 522 ? -27.666 -6.849 28.711 1.00 95.81 522 ARG A N 1
ATOM 4102 C CA . ARG A 1 522 ? -28.199 -8.222 28.785 1.00 95.81 522 ARG A CA 1
ATOM 4103 C C . ARG A 1 522 ? -29.342 -8.345 29.771 1.00 95.81 522 ARG A C 1
ATOM 4105 O O . ARG A 1 522 ? -30.362 -8.944 29.435 1.00 95.81 522 ARG A O 1
ATOM 4112 N N . LEU A 1 523 ? -29.207 -7.766 30.962 1.00 95.81 523 LEU A N 1
ATOM 4113 C CA . LEU A 1 523 ? -30.248 -7.822 31.983 1.00 95.81 523 LEU A CA 1
ATOM 4114 C C . LEU A 1 523 ? -31.553 -7.200 31.478 1.00 95.81 523 LEU A C 1
ATOM 4116 O O . LEU A 1 523 ? -32.637 -7.751 31.709 1.00 95.81 523 LEU A O 1
ATOM 4120 N N . ASP A 1 524 ? -31.490 -6.047 30.811 1.00 96.19 524 ASP A N 1
ATOM 4121 C CA . ASP A 1 524 ? -32.672 -5.395 30.239 1.00 96.19 524 ASP A CA 1
ATOM 4122 C C . ASP A 1 524 ? -33.235 -6.147 29.031 1.00 96.19 524 ASP A C 1
ATOM 4124 O O . ASP A 1 524 ? -34.452 -6.335 28.959 1.00 96.19 524 ASP A O 1
ATOM 4128 N N . ALA A 1 525 ? -32.384 -6.666 28.144 1.00 94.25 525 ALA A N 1
ATOM 4129 C CA . ALA A 1 525 ? -32.809 -7.491 27.014 1.00 94.25 525 ALA A CA 1
ATOM 4130 C C . ALA A 1 525 ? -33.512 -8.782 27.473 1.00 94.25 525 ALA A C 1
ATOM 4132 O O . ALA A 1 525 ? -34.573 -9.120 26.950 1.00 94.25 525 ALA A O 1
ATOM 4133 N N . ALA A 1 526 ? -32.987 -9.454 28.503 1.00 93.06 526 ALA A N 1
ATOM 4134 C CA . ALA A 1 526 ? -33.593 -10.643 29.107 1.00 93.06 526 ALA A CA 1
ATOM 4135 C C . ALA A 1 526 ? -34.957 -10.352 29.761 1.00 93.06 526 ALA A C 1
ATOM 4137 O O . ALA A 1 526 ? -35.797 -11.239 29.875 1.00 93.06 526 ALA A O 1
ATOM 4138 N N . ALA A 1 527 ? -35.206 -9.101 30.160 1.00 94.25 527 ALA A N 1
ATOM 4139 C CA . ALA A 1 527 ? -36.509 -8.649 30.645 1.00 94.25 527 ALA A CA 1
ATOM 4140 C C . ALA A 1 527 ? -37.439 -8.130 29.532 1.00 94.25 527 ALA A C 1
ATOM 4142 O O . ALA A 1 527 ? -38.465 -7.523 29.842 1.00 94.25 527 ALA A O 1
ATOM 4143 N N . GLY A 1 528 ? -37.069 -8.289 28.256 1.00 93.88 528 GLY A N 1
ATOM 4144 C CA . GLY A 1 528 ? -37.820 -7.767 27.110 1.00 93.88 528 GLY A CA 1
ATOM 4145 C C . GLY A 1 528 ? -37.780 -6.240 26.975 1.00 93.88 528 GLY A C 1
ATOM 4146 O O . GLY A 1 528 ? -38.535 -5.663 26.196 1.00 93.88 528 GLY A O 1
ATOM 4147 N N . ARG A 1 529 ? -36.912 -5.547 27.724 1.00 96.44 529 ARG A N 1
ATOM 4148 C CA . ARG A 1 529 ? -36.792 -4.081 27.720 1.00 96.44 529 ARG A CA 1
ATOM 4149 C C . ARG A 1 529 ? -35.756 -3.607 26.706 1.00 96.44 529 ARG A C 1
ATOM 4151 O O . ARG A 1 529 ? -34.825 -2.882 27.048 1.00 96.44 529 ARG A O 1
ATOM 4158 N N . TYR A 1 530 ? -35.942 -3.979 25.443 1.00 95.62 530 TYR A N 1
ATOM 4159 C CA . TYR A 1 530 ? -34.966 -3.724 24.377 1.00 95.62 530 TYR A CA 1
ATOM 4160 C C . TYR A 1 530 ? -34.611 -2.244 24.197 1.00 95.62 530 TYR A C 1
ATOM 4162 O O . TYR A 1 530 ? -33.451 -1.918 23.970 1.00 95.62 530 TYR A O 1
ATOM 4170 N N . ARG A 1 531 ? -35.572 -1.332 24.398 1.00 96.38 531 ARG A N 1
ATOM 4171 C CA . ARG A 1 531 ? -35.317 0.118 24.341 1.00 96.38 531 ARG A CA 1
ATOM 4172 C C . ARG A 1 531 ? -34.321 0.595 25.404 1.00 96.38 531 ARG A C 1
ATOM 4174 O O . ARG A 1 531 ? -33.525 1.477 25.112 1.00 96.38 531 ARG A O 1
ATOM 4181 N N . HIS A 1 532 ? -34.348 0.012 26.605 1.00 95.44 532 HIS A N 1
ATOM 4182 C CA . HIS A 1 532 ? -33.376 0.320 27.661 1.00 95.44 532 HIS A CA 1
ATOM 4183 C C . HIS A 1 532 ? -32.044 -0.406 27.439 1.00 95.44 532 HIS A C 1
ATOM 4185 O O . HIS A 1 532 ? -30.999 0.133 27.778 1.00 95.44 532 HIS A O 1
ATOM 4191 N N . ALA A 1 533 ? -32.068 -1.585 26.809 1.00 96.75 533 ALA A N 1
ATOM 4192 C CA . ALA A 1 533 ? -30.865 -2.353 26.495 1.00 96.75 533 ALA A CA 1
ATOM 4193 C C . ALA A 1 533 ? -30.027 -1.757 25.347 1.00 96.75 533 ALA A C 1
ATOM 4195 O O . ALA A 1 533 ? -28.809 -1.925 25.334 1.00 96.75 533 ALA A O 1
ATOM 4196 N N . ALA A 1 534 ? -30.658 -1.072 24.386 1.00 96.69 534 ALA A N 1
ATOM 4197 C CA . ALA A 1 534 ? -30.010 -0.637 23.147 1.00 96.69 534 ALA A CA 1
ATOM 4198 C C . ALA A 1 534 ? -28.796 0.281 23.375 1.00 96.69 534 ALA A C 1
ATOM 4200 O O . ALA A 1 534 ? -27.741 0.049 22.785 1.00 96.69 534 ALA A O 1
ATOM 4201 N N . ALA A 1 535 ? -28.911 1.291 24.244 1.00 96.56 535 ALA A N 1
ATOM 4202 C CA . ALA A 1 535 ? -27.810 2.216 24.518 1.00 96.56 535 ALA A CA 1
ATOM 4203 C C . ALA A 1 535 ? -26.635 1.545 25.269 1.00 96.56 535 ALA A C 1
ATOM 4205 O O . ALA A 1 535 ? -25.524 1.592 24.740 1.00 96.56 535 ALA A O 1
ATOM 4206 N N . PRO A 1 536 ? -26.840 0.842 26.406 1.00 97.25 536 PRO A N 1
ATOM 4207 C CA . PRO A 1 536 ? -25.802 0.035 27.055 1.00 97.25 536 PRO A CA 1
ATOM 4208 C C . PRO A 1 536 ? -25.070 -0.913 26.101 1.00 97.25 536 PRO A C 1
ATOM 4210 O O . PRO A 1 536 ? -23.844 -0.916 26.056 1.00 97.25 536 PRO A O 1
ATOM 4213 N N . LEU A 1 537 ? -25.801 -1.678 25.284 1.00 97.44 537 LEU A N 1
ATOM 4214 C CA . LEU A 1 537 ? -25.181 -2.620 24.349 1.00 97.44 537 LEU A CA 1
ATOM 4215 C C . LEU A 1 537 ? -24.396 -1.903 23.246 1.00 97.44 537 LEU A C 1
ATOM 4217 O O . LEU A 1 537 ? -23.327 -2.371 22.869 1.00 97.44 537 LEU A O 1
ATOM 4221 N N . SER A 1 538 ? -24.874 -0.750 22.769 1.00 97.38 538 SER A N 1
ATOM 4222 C CA . SER A 1 538 ? -24.138 0.064 21.792 1.00 97.38 538 SER A CA 1
ATOM 4223 C C . SER A 1 538 ? -22.834 0.612 22.380 1.00 97.38 538 SER A C 1
ATOM 4225 O O . SER A 1 538 ? -21.806 0.594 21.710 1.00 97.38 538 SER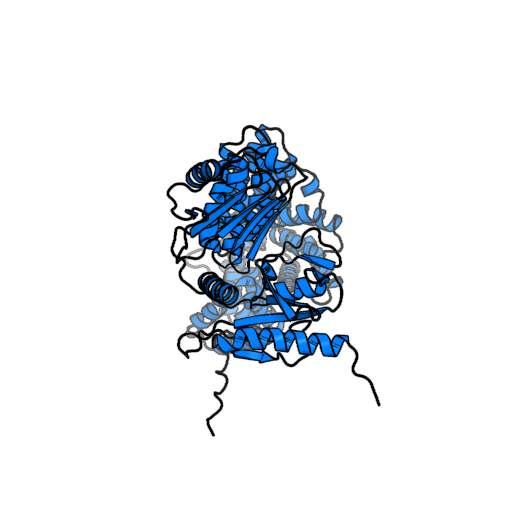 A O 1
ATOM 4227 N N . ILE A 1 539 ? -22.838 1.047 23.644 1.00 97.25 539 ILE A N 1
ATOM 4228 C CA . ILE A 1 539 ? -21.620 1.496 24.337 1.00 97.25 539 ILE A CA 1
ATOM 4229 C C . ILE A 1 539 ? -20.655 0.323 24.532 1.00 97.25 539 ILE A C 1
ATOM 4231 O O . ILE A 1 539 ? -19.465 0.466 24.262 1.00 97.25 539 ILE A O 1
ATOM 4235 N N . ALA A 1 540 ? -21.161 -0.848 24.931 1.00 97.25 540 ALA A N 1
ATOM 4236 C CA . ALA A 1 540 ? -20.356 -2.062 25.040 1.00 97.25 540 ALA A CA 1
ATOM 4237 C C . ALA A 1 540 ? -19.699 -2.433 23.701 1.00 97.25 540 ALA A C 1
ATOM 4239 O O . ALA A 1 540 ? -18.508 -2.729 23.663 1.00 97.25 540 ALA A O 1
ATOM 4240 N N . ALA A 1 541 ? -20.450 -2.342 22.602 1.00 95.94 541 ALA A N 1
ATOM 4241 C CA . ALA A 1 541 ? -19.961 -2.570 21.247 1.00 95.94 541 ALA A CA 1
ATOM 4242 C C . ALA A 1 541 ? -18.898 -1.546 20.815 1.00 95.94 541 ALA A C 1
ATOM 4244 O O . ALA A 1 541 ? -17.875 -1.900 20.244 1.00 95.94 541 ALA A O 1
ATOM 4245 N N . LEU A 1 542 ? -19.072 -0.265 21.132 1.00 95.69 542 LEU A N 1
ATOM 4246 C CA . LEU A 1 542 ? -18.055 0.748 20.832 1.00 95.69 542 LEU A CA 1
ATOM 4247 C C . LEU A 1 542 ? -16.793 0.582 21.688 1.00 95.69 542 LEU A C 1
ATOM 4249 O O . LEU A 1 542 ? -15.683 0.878 21.232 1.00 95.69 542 LEU A O 1
ATOM 4253 N N . ALA A 1 543 ? -16.948 0.107 22.922 1.00 93.69 543 ALA A N 1
ATOM 4254 C CA . ALA A 1 543 ? -15.846 -0.164 23.830 1.00 93.69 543 ALA A CA 1
ATOM 4255 C C . ALA A 1 543 ? -15.011 -1.383 23.397 1.00 93.69 543 ALA A C 1
ATOM 4257 O O . ALA A 1 543 ? -13.792 -1.356 23.575 1.00 93.69 543 ALA A O 1
ATOM 4258 N N . ASP A 1 544 ? -15.642 -2.391 22.789 1.00 89.06 544 ASP A N 1
ATOM 4259 C CA . ASP A 1 544 ? -15.066 -3.699 22.472 1.00 89.06 544 ASP A CA 1
ATOM 4260 C C . ASP A 1 544 ? -15.171 -4.047 20.978 1.00 89.06 544 ASP A C 1
ATOM 4262 O O . ASP A 1 544 ? -16.252 -4.110 20.398 1.00 89.06 544 ASP A O 1
ATOM 4266 N N . ARG A 1 545 ? -14.033 -4.336 20.340 1.00 83.56 545 ARG A N 1
ATOM 4267 C CA . ARG A 1 545 ? -13.956 -4.661 18.906 1.00 83.56 545 ARG A CA 1
ATOM 4268 C C . ARG A 1 545 ? -14.335 -6.122 18.579 1.00 83.56 545 ARG A C 1
ATOM 4270 O O . ARG A 1 545 ? -13.978 -6.599 17.510 1.00 83.56 545 ARG A O 1
ATOM 4277 N N . ARG A 1 546 ? -15.028 -6.858 19.456 1.00 90.25 546 ARG A N 1
ATOM 4278 C CA . ARG A 1 546 ? -15.560 -8.212 19.174 1.00 90.25 546 ARG A CA 1
ATOM 4279 C C . ARG A 1 546 ? -16.948 -8.159 18.535 1.00 90.25 546 ARG A C 1
ATOM 4281 O O . ARG A 1 546 ? -17.748 -7.310 18.894 1.00 90.25 546 ARG A O 1
ATOM 4288 N N . SER A 1 547 ? -17.276 -9.101 17.652 1.00 89.25 547 SER A N 1
ATOM 4289 C CA . SER A 1 547 ? -18.554 -9.125 16.914 1.00 89.25 547 SER A CA 1
ATOM 4290 C C . SER A 1 547 ? -19.800 -9.341 17.791 1.00 89.25 547 SER A C 1
ATOM 4292 O O . SER A 1 547 ? -20.868 -8.813 17.479 1.00 89.25 547 SER A O 1
ATOM 4294 N N . GLU A 1 548 ? -19.674 -10.055 18.914 1.00 91.00 548 GLU A N 1
ATOM 4295 C CA . GLU A 1 548 ? -20.795 -10.395 19.806 1.00 91.00 548 GLU A CA 1
ATOM 4296 C C . GLU A 1 548 ? -21.516 -9.155 20.391 1.00 91.00 548 GLU A C 1
ATOM 4298 O O . GLU A 1 548 ? -22.720 -9.018 20.149 1.00 91.00 548 GLU A O 1
ATOM 4303 N N . PRO A 1 549 ? -20.844 -8.213 21.093 1.00 93.31 549 PRO A N 1
ATOM 4304 C CA . PRO A 1 549 ? -21.482 -6.984 21.576 1.00 93.31 549 PRO A CA 1
ATOM 4305 C C . PRO A 1 549 ? -22.232 -6.198 20.494 1.00 93.31 549 PRO A C 1
ATOM 4307 O O . PRO A 1 549 ? -23.320 -5.678 20.744 1.00 93.31 549 PRO A O 1
ATOM 4310 N N . TRP A 1 550 ? -21.686 -6.148 19.277 1.00 94.94 550 TRP A N 1
ATOM 4311 C CA . TRP A 1 550 ? -22.307 -5.457 18.149 1.00 94.94 550 TRP A CA 1
ATOM 4312 C C . TRP A 1 550 ? -23.591 -6.136 17.678 1.00 94.94 550 TRP A C 1
ATOM 4314 O O . TRP A 1 550 ? -24.601 -5.466 17.463 1.00 94.94 550 TRP A O 1
ATOM 4324 N N . ALA A 1 551 ? -23.586 -7.464 17.565 1.00 92.44 551 ALA A N 1
ATOM 4325 C CA . ALA A 1 551 ? -24.774 -8.226 17.196 1.00 92.44 551 ALA A CA 1
ATOM 4326 C C . ALA A 1 551 ? -25.888 -8.074 18.243 1.00 92.44 551 ALA A C 1
ATOM 4328 O O . ALA A 1 551 ? -27.067 -7.935 17.902 1.00 92.44 551 ALA A O 1
ATOM 4329 N N . MET A 1 552 ? -25.521 -8.035 19.525 1.00 92.69 552 MET A N 1
ATOM 4330 C CA . MET A 1 552 ? -26.464 -7.799 20.616 1.00 92.69 552 MET A CA 1
ATOM 4331 C C . MET A 1 552 ? -27.045 -6.384 20.575 1.00 92.69 552 MET A C 1
ATOM 4333 O O . MET A 1 552 ? -28.259 -6.222 20.718 1.00 92.69 552 MET A O 1
ATOM 4337 N N . ALA A 1 553 ? -26.209 -5.368 20.341 1.00 96.12 553 ALA A N 1
ATOM 4338 C CA . ALA A 1 553 ? -26.650 -3.986 20.182 1.00 96.12 553 ALA A CA 1
ATOM 4339 C C . ALA A 1 553 ? -27.618 -3.838 19.002 1.00 96.12 553 ALA A C 1
ATOM 4341 O O . ALA A 1 553 ? -28.693 -3.257 19.161 1.00 96.12 553 ALA A O 1
ATOM 4342 N N . LEU A 1 554 ? -27.277 -4.428 17.851 1.00 95.19 554 LEU A N 1
ATOM 4343 C CA . LEU A 1 554 ? -28.119 -4.441 16.655 1.00 95.19 554 LEU A CA 1
ATOM 4344 C C . LEU A 1 554 ? -29.472 -5.099 16.942 1.00 95.19 554 LEU A C 1
ATOM 4346 O O . LEU A 1 554 ? -30.517 -4.527 16.638 1.00 95.19 554 LEU A O 1
ATOM 4350 N N . THR A 1 555 ? -29.459 -6.264 17.591 1.00 92.56 555 THR A N 1
ATOM 4351 C CA . THR A 1 555 ? -30.676 -7.001 17.959 1.00 92.56 555 THR A CA 1
ATOM 4352 C C . THR A 1 555 ? -31.563 -6.186 18.897 1.00 92.56 555 THR A C 1
ATOM 4354 O O . THR A 1 555 ? -32.774 -6.099 18.690 1.00 92.56 555 THR A O 1
ATOM 4357 N N . ALA A 1 556 ? -30.979 -5.558 19.920 1.00 94.75 556 ALA A N 1
ATOM 4358 C CA . ALA A 1 556 ? -31.723 -4.724 20.854 1.00 94.75 556 ALA A CA 1
ATOM 4359 C C . ALA A 1 556 ? -32.299 -3.474 20.177 1.00 94.75 556 ALA A C 1
ATOM 4361 O O . ALA A 1 556 ? -33.464 -3.155 20.404 1.00 94.75 556 ALA A O 1
ATOM 4362 N N . ALA A 1 557 ? -31.532 -2.797 19.319 1.00 96.25 557 ALA A N 1
ATOM 4363 C CA . ALA A 1 557 ? -32.013 -1.645 18.560 1.00 96.25 557 ALA A CA 1
ATOM 4364 C C . ALA A 1 557 ? -33.166 -2.030 17.619 1.00 96.25 557 ALA A C 1
ATOM 4366 O O . ALA A 1 557 ? -34.202 -1.367 17.615 1.00 96.25 557 ALA A O 1
ATOM 4367 N N . PHE A 1 558 ? -33.027 -3.142 16.891 1.00 93.81 558 PHE A N 1
ATOM 4368 C CA . PHE A 1 558 ? -34.054 -3.650 15.984 1.00 93.81 558 PHE A CA 1
ATOM 4369 C C . PHE A 1 558 ? -35.344 -4.010 16.735 1.00 93.81 558 PHE A C 1
ATOM 4371 O O . PHE A 1 558 ? -36.415 -3.505 16.410 1.00 93.81 558 PHE A O 1
ATOM 4378 N N . ARG A 1 559 ? -35.248 -4.798 17.815 1.00 92.88 559 ARG A N 1
ATOM 4379 C CA . ARG A 1 559 ? -36.410 -5.184 18.640 1.00 92.88 559 ARG A CA 1
ATOM 4380 C C . ARG A 1 559 ? -37.049 -4.018 19.395 1.00 92.88 559 ARG A C 1
ATOM 4382 O O . ARG A 1 559 ? -38.205 -4.107 19.799 1.00 92.88 559 ARG A O 1
ATOM 4389 N N . ALA A 1 560 ? -36.309 -2.935 19.617 1.00 95.12 560 ALA A N 1
ATOM 4390 C CA . ALA A 1 560 ? -36.822 -1.708 20.216 1.00 95.12 560 ALA A CA 1
ATOM 4391 C C . ALA A 1 560 ? -37.512 -0.767 19.211 1.00 95.12 560 ALA A C 1
ATOM 4393 O O . ALA A 1 560 ? -37.987 0.294 19.638 1.00 95.12 560 ALA A O 1
ATOM 4394 N N . ASP A 1 561 ? -37.550 -1.138 17.924 1.00 95.38 561 ASP A N 1
ATOM 4395 C CA . ASP A 1 561 ? -37.991 -0.297 16.806 1.00 95.38 561 ASP A CA 1
ATOM 4396 C C . ASP A 1 561 ? -37.179 1.013 16.707 1.00 95.38 561 ASP A C 1
ATOM 4398 O O . ASP A 1 561 ? -37.699 2.107 16.498 1.00 95.38 561 ASP A O 1
ATOM 4402 N N . LEU A 1 562 ? -35.865 0.913 16.939 1.00 95.81 562 LEU A N 1
ATOM 4403 C CA . LEU A 1 562 ? -34.892 1.999 16.782 1.00 95.81 562 LEU A CA 1
ATOM 4404 C C . LEU A 1 562 ? -34.151 1.822 15.450 1.00 95.81 562 LEU A C 1
ATOM 4406 O O . LEU A 1 562 ? -32.942 1.588 15.425 1.00 95.81 562 LEU A O 1
ATOM 4410 N N . LEU A 1 563 ? -34.894 1.887 14.342 1.00 93.75 563 LEU A N 1
ATOM 4411 C CA . LEU A 1 563 ? -34.409 1.482 13.016 1.00 93.75 563 LEU A CA 1
ATOM 4412 C C . LEU A 1 563 ? -33.186 2.273 12.530 1.00 93.75 563 LEU A C 1
ATOM 4414 O O . LEU A 1 563 ? -32.318 1.690 11.887 1.00 93.75 563 LEU A O 1
ATOM 4418 N N . ASP A 1 564 ? -33.069 3.559 12.871 1.00 94.31 564 ASP A N 1
ATOM 4419 C CA . ASP A 1 564 ? -31.891 4.358 12.506 1.00 94.31 564 ASP A CA 1
ATOM 4420 C C . ASP A 1 564 ? -30.634 3.881 13.242 1.00 94.31 564 ASP A C 1
ATOM 4422 O O . ASP A 1 564 ? -29.596 3.664 12.622 1.00 94.31 564 ASP A O 1
ATOM 4426 N N . LEU A 1 565 ? -30.740 3.618 14.550 1.00 95.31 565 LEU A N 1
ATOM 4427 C CA . LEU A 1 565 ? -29.640 3.052 15.333 1.00 95.31 565 LEU A CA 1
ATOM 4428 C C . LEU A 1 565 ? -29.268 1.652 14.827 1.00 95.31 565 LEU A C 1
ATOM 4430 O O . LEU A 1 565 ? -28.086 1.354 14.671 1.00 95.31 565 LEU A O 1
ATOM 4434 N N . ALA A 1 566 ? -30.263 0.811 14.533 1.00 94.94 566 ALA A N 1
ATOM 4435 C CA . ALA A 1 566 ? -30.037 -0.513 13.961 1.00 94.94 566 ALA A CA 1
ATOM 4436 C C . ALA A 1 566 ? -29.313 -0.421 12.608 1.00 94.94 566 ALA A C 1
ATOM 4438 O O . ALA A 1 566 ? -28.342 -1.142 12.383 1.00 94.94 566 ALA A O 1
ATOM 4439 N N . ARG A 1 567 ? -29.724 0.507 11.733 1.00 94.62 567 ARG A N 1
ATOM 4440 C CA . ARG A 1 567 ? -29.057 0.760 10.449 1.00 94.62 567 ARG A CA 1
ATOM 4441 C C . ARG A 1 567 ? -27.611 1.198 10.658 1.00 94.62 567 ARG A C 1
ATOM 4443 O O . ARG A 1 567 ? -26.724 0.659 10.006 1.00 94.62 567 ARG A O 1
ATOM 4450 N N . PHE A 1 568 ? -27.363 2.130 11.577 1.00 95.12 568 PHE A N 1
ATOM 4451 C CA . PHE A 1 568 ? -26.013 2.617 11.846 1.00 95.12 568 PHE A CA 1
ATOM 4452 C C . PHE A 1 568 ? -25.088 1.528 12.393 1.00 95.12 568 PHE A C 1
ATOM 4454 O O . PHE A 1 568 ? -23.958 1.396 11.926 1.00 95.12 568 PHE A O 1
ATOM 4461 N N . LEU A 1 569 ? -25.575 0.715 13.335 1.00 95.38 569 LEU A N 1
ATOM 4462 C CA . LEU A 1 569 ? -24.836 -0.432 13.864 1.00 95.38 569 LEU A CA 1
ATOM 4463 C C . LEU A 1 569 ? -24.507 -1.432 12.750 1.00 95.38 569 LEU A C 1
ATOM 4465 O O . LEU A 1 569 ? -23.350 -1.810 12.596 1.00 95.38 569 LEU A O 1
ATOM 4469 N N . ALA A 1 570 ? -25.495 -1.804 11.932 1.00 93.38 570 ALA A N 1
ATOM 4470 C CA . ALA A 1 570 ? -25.290 -2.721 10.816 1.00 93.38 570 ALA A CA 1
ATOM 4471 C C . ALA A 1 570 ? -24.276 -2.179 9.795 1.00 93.38 570 ALA A C 1
ATOM 4473 O O . ALA A 1 570 ? -23.373 -2.909 9.393 1.00 93.38 570 ALA A O 1
ATOM 4474 N N . GLN A 1 571 ? -24.372 -0.897 9.426 1.00 92.56 571 GLN A N 1
ATOM 4475 C CA . GLN A 1 571 ? -23.454 -0.270 8.475 1.00 92.56 571 GLN A CA 1
ATOM 4476 C C . GLN A 1 571 ? -22.000 -0.329 8.966 1.00 92.56 571 GLN A C 1
ATOM 4478 O O . GLN A 1 571 ? -21.120 -0.737 8.212 1.00 92.56 571 GLN A O 1
ATOM 4483 N N . VAL A 1 572 ? -21.745 0.008 10.234 1.00 92.75 572 VAL A N 1
ATOM 4484 C CA . VAL A 1 572 ? -20.392 -0.061 10.811 1.00 92.75 572 VAL A CA 1
ATOM 4485 C C . VAL A 1 572 ? -19.886 -1.502 10.881 1.00 92.75 572 VAL A C 1
ATOM 4487 O O . VAL A 1 572 ? -18.749 -1.781 10.500 1.00 92.75 572 VAL A O 1
ATOM 4490 N N . CYS A 1 573 ? -20.712 -2.449 11.333 1.00 91.44 573 CYS A N 1
ATOM 4491 C CA . CYS A 1 573 ? -20.297 -3.849 11.425 1.00 91.44 573 CYS A CA 1
ATOM 4492 C C . CYS A 1 573 ? -19.910 -4.432 10.067 1.00 91.44 573 CYS A C 1
ATOM 4494 O O . CYS A 1 573 ? -18.877 -5.094 9.944 1.00 91.44 573 CYS A O 1
ATOM 4496 N N . LEU A 1 574 ? -20.738 -4.183 9.053 1.00 87.69 574 LEU A N 1
ATOM 4497 C CA . LEU A 1 574 ? -20.547 -4.728 7.718 1.00 87.69 574 LEU A CA 1
ATOM 4498 C C . LEU A 1 574 ? -19.390 -4.035 7.000 1.00 87.69 574 LEU A C 1
ATOM 4500 O O . LEU A 1 574 ? -18.527 -4.709 6.438 1.00 87.69 574 LEU A O 1
ATOM 4504 N N . HIS A 1 575 ? -19.324 -2.706 7.018 1.00 85.56 575 HIS A N 1
ATOM 4505 C CA . HIS A 1 575 ? -18.376 -1.988 6.171 1.00 85.56 575 HIS A CA 1
ATOM 4506 C C . HIS A 1 575 ? -17.036 -1.697 6.848 1.00 85.56 575 HIS A C 1
ATOM 4508 O O . HIS A 1 575 ? -16.015 -1.794 6.162 1.00 85.56 575 HIS A O 1
ATOM 4514 N N . ASP A 1 576 ? -17.019 -1.444 8.160 1.00 83.25 576 ASP A N 1
ATOM 4515 C CA . ASP A 1 576 ? -15.843 -0.879 8.832 1.00 83.25 576 ASP A CA 1
ATOM 4516 C C . ASP A 1 576 ? -15.058 -1.901 9.668 1.00 83.25 576 ASP A C 1
ATOM 4518 O O . ASP A 1 576 ? -13.829 -1.833 9.699 1.00 83.25 576 ASP A O 1
ATOM 4522 N N . TYR A 1 577 ? -15.728 -2.851 10.336 1.00 85.62 577 TYR A N 1
ATOM 4523 C CA . TYR A 1 577 ? -15.055 -3.738 11.302 1.00 85.62 577 TYR A CA 1
ATOM 4524 C C . TYR A 1 577 ? -14.960 -5.210 10.912 1.00 85.62 577 TYR A C 1
ATOM 4526 O O . TYR A 1 577 ? -13.875 -5.779 11.007 1.00 85.62 577 TYR A O 1
ATOM 4534 N N . PHE A 1 578 ? -16.057 -5.845 10.500 1.00 88.31 578 PHE A N 1
ATOM 4535 C CA . PHE A 1 578 ? -16.127 -7.312 10.476 1.00 88.31 578 PHE A CA 1
ATOM 4536 C C . PHE A 1 578 ? -16.437 -7.890 9.092 1.00 88.31 578 PHE A C 1
ATOM 4538 O O . PHE A 1 578 ? -15.979 -8.983 8.761 1.00 88.31 578 PHE A O 1
ATOM 4545 N N . GLY A 1 579 ? -17.222 -7.185 8.270 1.00 87.56 579 GLY A N 1
ATOM 4546 C CA . GLY A 1 579 ? -17.636 -7.696 6.961 1.00 87.56 579 GLY A CA 1
ATOM 4547 C C . GLY A 1 579 ? -18.336 -9.050 7.053 1.00 87.56 579 GLY A C 1
ATOM 4548 O O . GLY A 1 579 ? -19.279 -9.215 7.828 1.00 87.56 579 GLY A O 1
ATOM 4549 N N . ASP A 1 580 ? -17.865 -10.020 6.269 1.00 83.50 580 ASP A N 1
ATOM 4550 C CA . ASP A 1 580 ? -18.466 -11.356 6.175 1.00 83.50 580 ASP A CA 1
ATOM 4551 C C . ASP A 1 580 ? -18.469 -12.108 7.516 1.00 83.50 580 ASP A C 1
ATOM 4553 O O . ASP A 1 580 ? -19.378 -12.898 7.776 1.00 83.50 580 ASP A O 1
ATOM 4557 N N . GLU A 1 581 ? -17.500 -11.840 8.400 1.00 85.81 581 GLU A N 1
ATOM 4558 C CA . GLU A 1 581 ? -17.451 -12.449 9.734 1.00 85.81 581 GLU A CA 1
ATOM 4559 C C . GLU A 1 581 ? -18.706 -12.113 10.548 1.00 85.81 581 GLU A C 1
ATOM 4561 O O . GLU A 1 581 ? -19.254 -12.974 11.238 1.00 85.81 581 GLU A O 1
ATOM 4566 N N . PHE A 1 582 ? -19.221 -10.887 10.419 1.00 87.94 582 PHE A N 1
ATOM 4567 C CA . PHE A 1 582 ? -20.433 -10.474 11.122 1.00 87.94 582 PHE A CA 1
ATOM 4568 C C . PHE A 1 582 ? -21.668 -11.211 10.618 1.00 87.94 582 PHE A C 1
ATOM 4570 O O . PHE A 1 582 ? -22.500 -11.635 11.416 1.00 87.94 582 PHE A O 1
ATOM 4577 N N . HIS A 1 583 ? -21.771 -11.434 9.306 1.00 81.56 583 HIS A N 1
ATOM 4578 C CA . HIS A 1 583 ? -22.848 -12.248 8.748 1.00 81.56 583 HIS A CA 1
ATOM 4579 C C . HIS A 1 583 ? -22.782 -13.693 9.237 1.00 81.56 583 HIS A C 1
ATOM 4581 O O . HIS A 1 583 ? -23.808 -14.249 9.621 1.00 81.56 583 HIS A O 1
ATOM 4587 N N . LEU A 1 584 ? -21.591 -14.296 9.255 1.00 82.06 584 LEU A N 1
ATOM 4588 C CA . LEU A 1 584 ? -21.408 -15.649 9.781 1.00 82.06 584 LEU A CA 1
ATOM 4589 C C . LEU A 1 584 ? -21.776 -15.731 11.265 1.00 82.06 584 LEU A C 1
ATOM 4591 O O . LEU A 1 584 ? -22.382 -16.714 11.690 1.00 82.06 584 LEU A O 1
ATOM 4595 N N . PHE A 1 585 ? -21.462 -14.689 12.036 1.00 84.12 585 PHE A N 1
ATOM 4596 C CA . PHE A 1 585 ? -21.869 -14.589 13.432 1.00 84.12 585 PHE A CA 1
ATOM 4597 C C . PHE A 1 585 ? -23.397 -14.504 13.581 1.00 84.12 585 PHE A C 1
ATOM 4599 O O . PHE A 1 585 ? -23.980 -15.255 14.358 1.00 84.12 585 PHE A O 1
ATOM 4606 N N . LEU A 1 586 ? -24.073 -13.648 12.808 1.00 84.62 586 LEU A N 1
ATOM 4607 C CA . LEU A 1 586 ? -25.539 -13.564 12.835 1.00 84.62 586 LEU A CA 1
ATOM 4608 C C . LEU A 1 586 ? -26.196 -14.888 12.415 1.00 84.62 586 LEU A C 1
ATOM 4610 O O . LEU A 1 586 ? -27.173 -15.311 13.026 1.00 84.62 586 LEU A O 1
ATOM 4614 N N . LEU A 1 587 ? -25.636 -15.574 11.416 1.00 81.06 587 LEU A N 1
ATOM 4615 C CA . LEU A 1 587 ? -26.120 -16.877 10.957 1.00 81.06 587 LEU A CA 1
ATOM 4616 C C . LEU A 1 587 ? -25.923 -17.981 11.999 1.00 81.06 587 LEU A C 1
ATOM 4618 O O . LEU A 1 587 ? -26.795 -18.835 12.138 1.00 81.06 587 LEU A O 1
ATOM 4622 N N . SER A 1 588 ? -24.814 -17.982 12.741 1.00 78.44 588 SER A N 1
ATOM 4623 C CA . SER A 1 588 ? -24.594 -18.969 13.806 1.00 78.44 588 SER A CA 1
ATOM 4624 C C . SER A 1 588 ? -25.508 -18.734 15.011 1.00 78.44 588 SER A C 1
ATOM 4626 O O . SER A 1 588 ? -25.885 -19.685 15.692 1.00 78.44 588 SER A O 1
ATOM 4628 N N . ALA A 1 589 ? -25.940 -17.489 15.229 1.00 73.81 589 ALA A N 1
ATOM 4629 C CA . ALA A 1 589 ? -26.928 -17.135 16.242 1.00 73.81 589 ALA A CA 1
ATOM 4630 C C . ALA A 1 589 ? -28.376 -17.498 15.848 1.00 73.81 589 ALA A C 1
ATOM 4632 O O . ALA A 1 589 ? -29.273 -17.362 16.679 1.00 73.81 589 ALA A O 1
ATOM 4633 N N . ARG A 1 590 ? -28.624 -17.974 14.617 1.00 73.12 590 ARG A N 1
ATOM 4634 C CA . ARG A 1 590 ? -29.968 -18.265 14.081 1.00 73.12 590 ARG A CA 1
ATOM 4635 C C . ARG A 1 590 ? -30.766 -19.256 14.921 1.00 73.12 590 ARG A C 1
ATOM 4637 O O . ARG A 1 590 ? -31.958 -19.054 15.128 1.00 73.12 590 ARG A O 1
ATOM 4644 N N . ASP A 1 591 ? -30.104 -20.267 15.472 1.00 61.19 591 ASP A N 1
ATOM 4645 C CA . ASP A 1 591 ? -30.757 -21.287 16.299 1.00 61.19 591 ASP A CA 1
ATOM 4646 C C . ASP A 1 591 ? -31.139 -20.773 17.706 1.00 61.19 591 ASP A C 1
ATOM 4648 O O . ASP A 1 591 ? -31.762 -21.496 18.484 1.00 61.19 591 ASP A O 1
ATOM 4652 N N . ALA A 1 592 ? -30.783 -19.528 18.055 1.00 62.28 592 ALA A N 1
ATOM 4653 C CA . ALA A 1 592 ? -30.979 -18.960 19.389 1.00 62.28 592 ALA A CA 1
ATOM 4654 C C . ALA A 1 592 ? -32.289 -18.162 19.575 1.00 62.28 592 ALA A C 1
ATOM 4656 O O . ALA A 1 592 ? -32.562 -17.731 20.698 1.00 62.28 592 ALA A O 1
ATOM 4657 N N . GLY A 1 593 ? -33.118 -17.957 18.538 1.00 67.19 593 GLY A N 1
ATOM 4658 C CA . GLY A 1 593 ? -34.446 -17.352 18.728 1.00 67.19 593 GLY A CA 1
ATOM 4659 C C . GLY A 1 593 ? -35.180 -16.847 17.480 1.00 67.19 593 GLY A C 1
ATOM 4660 O O . GLY A 1 593 ? -34.605 -16.677 16.410 1.00 67.19 593 GLY A O 1
ATOM 4661 N N . ASP A 1 594 ? -36.465 -16.528 17.669 1.00 55.81 594 ASP A N 1
ATOM 4662 C CA . ASP A 1 594 ? -37.483 -16.353 16.614 1.00 55.81 594 ASP A CA 1
ATOM 4663 C C . ASP A 1 594 ? -37.360 -15.097 15.710 1.00 55.81 594 ASP A C 1
ATOM 4665 O O . ASP A 1 594 ? -38.193 -14.909 14.830 1.00 55.81 594 ASP A O 1
ATOM 4669 N N . ASP A 1 595 ? -36.326 -14.251 15.845 1.00 71.12 595 ASP A N 1
ATOM 4670 C CA . ASP A 1 595 ? -36.198 -12.996 15.059 1.00 71.12 595 ASP A CA 1
ATOM 4671 C C . ASP A 1 595 ? -34.905 -12.864 14.239 1.00 71.12 595 ASP A C 1
ATOM 4673 O O . ASP A 1 595 ? -34.696 -11.846 13.573 1.00 71.12 595 ASP A O 1
ATOM 4677 N N . VAL A 1 596 ? -34.010 -13.854 14.289 1.00 79.00 596 VAL A N 1
ATOM 4678 C CA . VAL A 1 596 ? -32.684 -13.729 13.660 1.00 79.00 596 VAL A CA 1
ATOM 4679 C C . VAL A 1 596 ? -32.791 -13.614 12.136 1.00 79.00 596 VAL A C 1
ATOM 4681 O O . VAL A 1 596 ? -32.066 -12.827 11.536 1.00 79.00 596 VAL A O 1
ATOM 4684 N N . ASP A 1 597 ? -33.765 -14.288 11.521 1.00 80.94 597 ASP A N 1
ATOM 4685 C CA . ASP A 1 597 ? -34.020 -14.211 10.075 1.00 80.94 597 ASP A CA 1
ATOM 4686 C C . ASP A 1 597 ? -34.405 -12.793 9.621 1.00 80.94 597 ASP A C 1
ATOM 4688 O O . ASP A 1 597 ? -33.931 -12.323 8.587 1.00 80.94 597 ASP A O 1
ATOM 4692 N N . SER A 1 598 ? -35.204 -12.076 10.418 1.00 83.06 598 SER A N 1
ATOM 4693 C CA . SER A 1 598 ? -35.589 -10.685 10.135 1.00 83.06 598 SER A CA 1
ATOM 4694 C C . SER A 1 598 ? -34.398 -9.730 10.244 1.00 83.06 598 SER A C 1
ATOM 4696 O O . SER A 1 598 ? -34.273 -8.802 9.445 1.00 83.06 598 SER A O 1
ATOM 4698 N N . ILE A 1 599 ? -33.503 -9.964 11.208 1.00 83.56 599 ILE A N 1
ATOM 4699 C CA . ILE A 1 599 ? -32.285 -9.163 11.394 1.00 83.56 599 ILE A CA 1
ATOM 4700 C C . ILE A 1 599 ? -31.287 -9.443 10.267 1.00 83.56 599 ILE A C 1
ATOM 4702 O O . ILE A 1 599 ? -30.707 -8.504 9.726 1.00 83.56 599 ILE A O 1
ATOM 4706 N N . ILE A 1 600 ? -31.122 -10.706 9.864 1.00 83.56 600 ILE A N 1
ATOM 4707 C CA . ILE A 1 600 ? -30.289 -11.074 8.713 1.00 83.56 600 ILE A CA 1
ATOM 4708 C C . ILE A 1 600 ? -30.814 -10.382 7.455 1.00 83.56 600 ILE A C 1
ATOM 4710 O O . ILE A 1 600 ? -30.054 -9.656 6.817 1.00 83.56 600 ILE A O 1
ATOM 4714 N N . ALA A 1 601 ? -32.108 -10.509 7.154 1.00 84.69 601 ALA A N 1
ATOM 4715 C CA . ALA A 1 601 ? -32.714 -9.853 5.997 1.00 84.69 601 ALA A CA 1
ATOM 4716 C C . ALA A 1 601 ? -32.524 -8.325 6.034 1.00 84.69 601 ALA A C 1
ATOM 4718 O O . ALA A 1 601 ? -32.206 -7.709 5.019 1.00 84.69 601 ALA A O 1
ATOM 4719 N N . PHE A 1 602 ? -32.649 -7.704 7.213 1.00 86.19 602 PHE A N 1
ATOM 4720 C CA . PHE A 1 602 ? -32.363 -6.280 7.397 1.00 86.19 602 PHE A CA 1
ATOM 4721 C C . PHE A 1 602 ? -30.901 -5.929 7.070 1.00 86.19 602 PHE A C 1
ATOM 4723 O O . PHE A 1 602 ? -30.650 -4.952 6.366 1.00 86.19 602 PHE A O 1
ATOM 4730 N N . THR A 1 603 ? -29.933 -6.729 7.528 1.00 83.88 603 THR A N 1
ATOM 4731 C CA . THR A 1 603 ? -28.510 -6.510 7.211 1.00 83.88 603 THR A CA 1
ATOM 4732 C C . THR A 1 603 ? -28.183 -6.736 5.735 1.00 83.88 603 THR A C 1
ATOM 4734 O O . THR A 1 603 ? -27.361 -6.010 5.186 1.00 83.88 603 THR A O 1
ATOM 4737 N N . GLU A 1 604 ? -28.853 -7.680 5.070 1.00 85.62 604 GLU A N 1
ATOM 4738 C CA . GLU A 1 604 ? -28.679 -7.940 3.635 1.00 85.62 604 GLU A CA 1
ATOM 4739 C C . GLU A 1 604 ? -29.145 -6.758 2.780 1.00 85.62 604 GLU A C 1
ATOM 4741 O O . GLU A 1 604 ? -28.465 -6.387 1.825 1.00 85.62 604 GLU A O 1
ATOM 4746 N N . VAL A 1 605 ? -30.259 -6.115 3.146 1.00 84.75 605 VAL A N 1
ATOM 4747 C CA . VAL A 1 605 ? -30.717 -4.888 2.473 1.00 84.75 605 VAL A CA 1
ATOM 4748 C C . VAL A 1 605 ? -29.661 -3.784 2.571 1.00 84.75 605 VAL A C 1
ATOM 4750 O O . VAL A 1 605 ? -29.369 -3.132 1.571 1.00 84.75 605 VAL A O 1
ATOM 4753 N N . ILE A 1 606 ? -29.047 -3.608 3.744 1.00 82.50 606 ILE A N 1
ATOM 4754 C CA . ILE A 1 606 ? -28.006 -2.591 3.960 1.00 82.50 606 ILE A CA 1
ATOM 4755 C C . ILE A 1 606 ? -26.750 -2.893 3.134 1.00 82.50 606 ILE A C 1
ATOM 4757 O O . ILE A 1 606 ? -26.185 -1.980 2.536 1.00 82.50 606 ILE A O 1
ATOM 4761 N N . ASP A 1 607 ? -26.332 -4.157 3.048 1.00 81.12 607 ASP A N 1
ATOM 4762 C CA . ASP A 1 607 ? -25.157 -4.558 2.260 1.00 81.12 607 ASP A CA 1
ATOM 4763 C C . ASP A 1 607 ? -25.369 -4.299 0.751 1.00 81.12 607 ASP A C 1
ATOM 4765 O O . ASP A 1 607 ? -24.477 -3.790 0.059 1.00 81.12 607 ASP A O 1
ATOM 4769 N N . ILE A 1 608 ? -26.592 -4.553 0.256 1.00 82.81 608 ILE A N 1
ATOM 4770 C CA . ILE A 1 608 ? -27.016 -4.238 -1.118 1.00 82.81 608 ILE A CA 1
ATOM 4771 C C . ILE A 1 608 ? -26.994 -2.724 -1.366 1.00 82.81 608 ILE A C 1
ATOM 4773 O O . ILE A 1 608 ? -26.425 -2.278 -2.366 1.00 82.81 608 ILE A O 1
ATOM 4777 N N . GLU A 1 609 ? -27.584 -1.926 -0.470 1.00 82.31 609 GLU A N 1
ATOM 4778 C CA . GLU A 1 609 ? -27.580 -0.458 -0.563 1.00 82.31 609 GLU A CA 1
ATOM 4779 C C . GLU A 1 609 ? -26.153 0.116 -0.517 1.00 82.31 609 GLU A C 1
ATOM 4781 O O . GLU A 1 609 ? -25.845 1.073 -1.229 1.00 82.31 609 GLU A O 1
ATOM 4786 N N . GLY A 1 610 ? -25.261 -0.507 0.258 1.00 76.31 610 GLY A N 1
ATOM 4787 C CA . GLY A 1 610 ? -23.842 -0.160 0.366 1.00 76.31 610 GLY A CA 1
ATOM 4788 C C . GLY A 1 610 ? -22.979 -0.584 -0.829 1.00 76.31 610 GLY A C 1
ATOM 4789 O O . GLY A 1 610 ? -21.775 -0.323 -0.839 1.00 76.31 610 GLY A O 1
ATOM 4790 N N . GLY A 1 611 ? -23.555 -1.236 -1.846 1.00 74.81 611 GLY A N 1
ATOM 4791 C CA . GLY A 1 611 ? -22.851 -1.629 -3.070 1.00 74.81 611 GLY A CA 1
ATOM 4792 C C . GLY A 1 611 ? -21.919 -2.838 -2.922 1.00 74.81 611 GLY A C 1
ATOM 4793 O O . GLY A 1 611 ? -21.181 -3.159 -3.860 1.00 74.81 611 GLY A O 1
ATOM 4794 N N . ARG A 1 612 ? -21.956 -3.551 -1.790 1.00 67.69 612 ARG A N 1
ATOM 4795 C CA . ARG A 1 612 ? -21.297 -4.854 -1.637 1.00 67.69 612 ARG A CA 1
ATOM 4796 C C . ARG A 1 612 ? -22.213 -5.939 -2.204 1.00 67.69 612 ARG A C 1
ATOM 4798 O O . ARG A 1 612 ? -22.930 -6.627 -1.494 1.00 67.69 612 ARG A O 1
ATOM 4805 N N . MET A 1 613 ? -22.177 -6.138 -3.521 1.00 52.62 613 MET A N 1
ATOM 4806 C CA . MET A 1 613 ? -22.711 -7.383 -4.084 1.00 52.62 613 MET A CA 1
ATOM 4807 C C . MET A 1 613 ? -21.752 -8.529 -3.753 1.00 52.62 613 MET A C 1
ATOM 4809 O O . MET A 1 613 ? -20.592 -8.518 -4.183 1.00 52.62 613 MET A O 1
ATOM 4813 N N . ARG A 1 614 ? -22.232 -9.534 -3.010 1.00 55.12 614 ARG A N 1
ATOM 4814 C CA . ARG A 1 614 ? -21.480 -10.767 -2.746 1.00 55.12 614 ARG A CA 1
ATOM 4815 C C . ARG A 1 614 ? -20.978 -11.359 -4.064 1.00 55.12 614 ARG A C 1
ATOM 4817 O O . ARG A 1 614 ? -21.723 -11.484 -5.035 1.00 55.12 614 ARG A O 1
ATOM 4824 N N . ARG A 1 615 ? -19.714 -11.805 -4.091 1.00 45.06 615 ARG A N 1
ATOM 4825 C CA . ARG A 1 615 ? -19.100 -12.471 -5.262 1.00 45.06 615 ARG A CA 1
ATOM 4826 C C . ARG A 1 615 ? -19.878 -13.710 -5.749 1.00 45.06 615 ARG A C 1
ATOM 4828 O O . ARG A 1 615 ? -19.642 -14.138 -6.874 1.00 45.06 615 ARG A O 1
ATOM 4835 N N . GLY A 1 616 ? -20.786 -14.259 -4.934 1.00 44.75 616 GLY A N 1
ATOM 4836 C CA . GLY A 1 616 ? -21.631 -15.412 -5.259 1.00 44.75 616 GLY A CA 1
ATOM 4837 C C . GLY A 1 616 ? -22.910 -15.112 -6.054 1.00 44.75 616 GLY A C 1
ATOM 4838 O O . GLY A 1 616 ? -23.402 -16.021 -6.710 1.00 44.75 616 GLY A O 1
ATOM 4839 N N . ASP A 1 617 ? -23.403 -13.866 -6.075 1.00 39.78 617 ASP A N 1
ATOM 4840 C CA . ASP A 1 617 ? -24.687 -13.505 -6.715 1.00 39.78 617 ASP A CA 1
ATOM 4841 C C . ASP A 1 617 ? -24.535 -12.881 -8.109 1.00 39.78 617 ASP A C 1
ATOM 4843 O O . ASP A 1 617 ? -25.469 -12.296 -8.665 1.00 39.78 617 ASP A O 1
ATOM 4847 N N . ARG A 1 618 ? -23.371 -13.057 -8.749 1.00 37.59 618 ARG A N 1
ATOM 4848 C CA . ARG A 1 618 ? -23.320 -12.952 -10.210 1.00 37.59 618 ARG A CA 1
ATOM 4849 C C . ARG A 1 618 ? -24.183 -14.080 -10.763 1.00 37.59 618 ARG A C 1
ATOM 4851 O O . ARG A 1 618 ? -23.707 -15.208 -10.881 1.00 37.59 618 ARG A O 1
ATOM 4858 N N . GLN A 1 619 ? -25.436 -13.781 -11.111 1.00 34.84 619 GLN A N 1
ATOM 4859 C CA . GLN A 1 619 ? -26.208 -14.678 -11.962 1.00 34.84 619 GLN A CA 1
ATOM 4860 C C . GLN A 1 619 ? -25.323 -15.070 -13.154 1.00 34.84 619 GLN A C 1
ATOM 4862 O O . GLN A 1 619 ? -24.681 -14.186 -13.739 1.00 34.84 619 GLN A O 1
ATOM 4867 N N . PRO A 1 620 ? -25.229 -16.365 -13.506 1.00 33.97 620 PRO A N 1
ATOM 4868 C CA . PRO A 1 620 ? -24.546 -16.749 -14.724 1.00 33.97 620 PRO A CA 1
ATOM 4869 C C . PRO A 1 620 ? -25.202 -15.982 -15.869 1.00 33.97 620 PRO A C 1
ATOM 4871 O O . PRO A 1 620 ? -26.422 -16.025 -16.034 1.00 33.97 620 PRO A O 1
ATOM 4874 N N . ILE A 1 621 ? -24.388 -15.241 -16.623 1.00 35.19 621 ILE A N 1
ATOM 4875 C CA . ILE A 1 621 ? -24.802 -14.644 -17.892 1.00 35.19 621 ILE A CA 1
ATOM 4876 C C . ILE A 1 621 ? -25.487 -15.774 -18.675 1.00 35.19 621 ILE A C 1
ATOM 4878 O O . ILE A 1 621 ? -24.848 -16.817 -18.860 1.00 35.19 621 ILE A O 1
ATOM 4882 N N . PRO A 1 622 ? -26.763 -15.630 -19.082 1.00 32.03 622 PRO A N 1
ATOM 4883 C CA . PRO A 1 622 ? -27.412 -16.657 -19.873 1.00 32.03 622 PRO A CA 1
ATOM 4884 C C . PRO A 1 622 ? -26.566 -16.860 -21.123 1.00 32.03 622 PRO A C 1
ATOM 4886 O O . PRO A 1 622 ? -26.288 -15.912 -21.860 1.00 32.03 622 PRO A O 1
ATOM 4889 N N . THR A 1 623 ? -26.105 -18.089 -21.328 1.00 34.03 623 THR A N 1
ATOM 4890 C CA . THR A 1 623 ? -25.492 -18.494 -22.588 1.00 34.03 623 THR A CA 1
ATOM 4891 C C . THR A 1 623 ? -26.518 -18.200 -23.685 1.00 34.03 623 THR A C 1
ATOM 4893 O O . THR A 1 623 ? -27.688 -18.550 -23.497 1.00 34.03 623 THR A O 1
ATOM 4896 N N . PRO A 1 624 ? -26.149 -17.523 -24.788 1.00 34.94 624 PRO A N 1
ATOM 4897 C CA . PRO A 1 624 ? -27.072 -17.387 -25.899 1.00 34.94 624 PRO A CA 1
ATOM 4898 C C . PRO A 1 624 ? -27.422 -18.799 -26.362 1.00 34.94 624 PRO A C 1
ATOM 4900 O O . PRO A 1 624 ? -26.528 -19.606 -26.615 1.00 34.94 624 PRO A O 1
ATOM 4903 N N . ALA A 1 625 ? -28.717 -19.109 -26.365 1.00 40.47 625 ALA A N 1
ATOM 4904 C CA . ALA A 1 625 ? -29.215 -20.334 -26.956 1.00 40.47 625 ALA A CA 1
ATOM 4905 C C . ALA A 1 625 ? -28.832 -20.327 -28.439 1.00 40.47 625 ALA A C 1
ATOM 4907 O O . ALA A 1 625 ? -29.060 -19.329 -29.124 1.00 40.47 625 ALA A O 1
ATOM 4908 N N . ASP A 1 626 ? -28.219 -21.421 -28.884 1.00 44.88 626 ASP A N 1
ATOM 4909 C CA . ASP A 1 626 ? -28.044 -21.720 -30.297 1.00 44.88 626 ASP A CA 1
ATOM 4910 C C . ASP A 1 626 ? -29.431 -21.787 -30.956 1.00 44.88 626 ASP A C 1
ATOM 4912 O O . ASP A 1 626 ? -30.215 -22.686 -30.645 1.00 44.88 626 ASP A O 1
ATOM 4916 N N . ASP A 1 627 ? -29.696 -20.836 -31.851 1.00 43.06 627 ASP A N 1
ATOM 4917 C CA . ASP A 1 627 ? -30.644 -20.933 -32.966 1.00 43.06 627 ASP A CA 1
ATOM 4918 C C . ASP A 1 627 ? -29.912 -20.550 -34.262 1.00 43.06 627 ASP A C 1
ATOM 4920 O O . ASP A 1 627 ? -29.259 -19.475 -34.285 1.00 43.06 627 ASP A O 1
#

Radius of gyration: 34.7 Å; Cα contacts (8 Å, |Δi|>4): 995; chains: 1; bounding box: 78×49×108 Å

Nearest PDB structures (foldseek):
  1w3b-assembly1_B  TM=4.413E-01  e=1.491E-06  Homo sapiens
  7dkh-assembly2_E  TM=3.764E-01  e=1.987E-05  Saccharomyces cerevisiae S288C
  4wnf-assembly1_A  TM=5.803E-01  e=2.244E-03  Homo sapiens
  8j8p-assembly1_C  TM=4.013E-01  e=5.780E-04  Saccharomyces eubayanus
  8a61-assembly1_H  TM=2.687E-01  e=1.683E-03  Saccharomyces cerevisiae

Mean predicted aligned error: 10.1 Å

Foldseek 3Di:
DDDDDVQVVQQVLQVVLVCVLQVVQVKDWAADPDPLLQWGIKIFDDDPNHGPVQIATEGTGGDADPPQFKDKDFLVSLVSQLPDPHWYKYWGAYPVVRWIFIDTSLPDDCPPVDRMDMDGTDPVRIRHPVNSVVVVLQSVQLCCLQPNDADFQAEEEEAEDDPDDVVLLQVLLCVLLDPVRNYHYDYPPDPDPGFYWYWYYDQFWIKTDTRNHIDIDGHDRNVVVPDDSNLVSLVNLLRVLLRSLVSVNLLSSLSSPLSSCLSVPDDLVSLLSNLVSCQSSVNLVSLLVSLVSQLVPDPALSSNVSSLSNLVSNLVRDDPPCLVSLVSSLVSLQSNLVSCVVRVNLQSSLSSLQSSLVSCVSNLVLVSSLVSLVSSCVSPVVLLQALVSLQSNLVSCVSVLVLVSSLVSLVSSCVRPVPPLVSLLSNLVSCVSQQQLVSSLVSLVVSVVPDPDDQLLSVLSNVLSVVCVVVVQHRARADQPVLVVLVVPDDPDDDPVRLLVSLVVSCSRPVQRLVSLQSQLVSCVVVVNLVRSLSSLSSSCNSDLDLVSLVSNLVSCVSVVVLVSNLSSLLCCCPPRPNVNNLVVLVVCVVVDDCSVVSSVSSVVSCVVVVNDDPPPPDPDPDPDDD

Secondary structure (DSSP, 8-state):
-PPPPHHHHHHHHHHHHHHHHHGGGTPEEEE--S--TT--EEEEEEETTEEEEEEEEEEEEEE-SS-TTEEEEEHHHHHHHHH-SS-EEEEEEETTTTEEEEEEGGGS---S--SEEEEEP-GGGB--HHHHHHHHHHHHHHHHHHHS---SSEEEEEEESSS--HHHHHHHHHHHHGGG-SEEE--TT---SS-EEEEEE-SSEEEEEETTEEEEEE-STTHHHHS-HHHHHHHHHHHHHHHHHHTT-HHHHHHHHHHHHTTT---HHHHHHHHHHHHHTT-HHHHHHHHHHHHHH-SSGGGHHHHHHHHHHHHTT--TT-HHHHHHHHHHHHHHHHHHGGGT-HHHHHHHHHHHHHHHHHTT-HHHHHHHHHHHHHH-HHHHTSHHHHHHHHHHHHHHT-HHHHHHHHHHHHHH-TT-THHHHHHHHHHHHHT-HHHHHHHHHHHHTT-SS--HHHHHHHHHHHHHHHTT-------HHHHHHHHH---TT--HHHHHHHHHHHHHH-TT-HHHHHHHHHHHHHTT-HHHHHHHHHHHHHH--SHHHHHHHHHHHHHTT-HHHHHHHHHHIIIII-THHHHHHHHHGGGG-TTHHHHHHHHHHHHHHTT---TT--PPPPPPP--